Protein AF-A0A1J4KN81-F1 (afdb_monomer_lite)

Sequence (706 aa):
MKPSFSPNSGPSDSSINDSLKEQLAITKEISSQGLGNSSMLNCLQAKVKELLQYKEENISLTSQLKIAKETLQLQEAEFAFQRSEYEAEINSLKQNEQNLQKAFSNKQKEAKMQYDVNVKLDASQNSTMMMKYQKWKQKYKTLFLEHQELGQQLNEKNQNLNISHYSSSSEQDEIIKKLKSELKANRKQQKQEVETFINDINKLKSEKEELKAKLRQMKIENQNKELEIKSIIEEQEGNNNSTLNIENQISSAEEECQKLRIKIKSLTKKNHNYEKIIENIPRQQNLLQHVEIEYSNLCDIVGIEPGDIGKQWTSLIQECEKFVNSNDTINELKNQNSTLQKRITTILSEKRQNRLNNENGNNNNQGSEDYLEGMFCEVNCLRKIKEQLESRIDKYQYERRFSTHILNIYSLLVKQIDYLHESLFGDTTTKMRPLILTFIFARRFFQFKKVQADNDESALKIFRGRIKYAADAKLAEIKEKISTLSEDLFDTKQQMAQYSIQSQQFENNHDHKQFELQSTNDKLTLATGKLQYLKNRMSEMQEELATLIPPDVHNKTCEELEQYKKKNAHLNKKVLHLQQKLSKYGEIEKVFNKEIKNFEWNTSQVCVDIKEMKSQLQQQKNENDTLKTMLNEKVKEILALERLIIRLKGNNVTNNIAEMAKSSGNNGYMQNITQDTQLKVEKKIIATLDNTPTPLASLINPTFLK

pLDDT: mean 75.13, std 17.6, range [28.27, 96.0]

Structure (mmCIF, N/CA/C/O backbone):
data_AF-A0A1J4KN81-F1
#
_entry.id   AF-A0A1J4KN81-F1
#
loop_
_atom_site.group_PDB
_atom_site.id
_atom_site.type_symbol
_atom_site.label_atom_id
_atom_site.label_alt_id
_atom_site.label_comp_id
_atom_site.label_asym_id
_atom_site.label_entity_id
_atom_site.label_seq_id
_atom_site.pdbx_PDB_ins_code
_atom_site.Cartn_x
_atom_site.Cartn_y
_atom_site.Cartn_z
_atom_site.occupancy
_atom_site.B_iso_or_equiv
_atom_site.auth_seq_id
_atom_site.auth_comp_id
_atom_site.auth_asym_id
_atom_site.auth_atom_id
_atom_site.pdbx_PDB_model_num
ATOM 1 N N . MET A 1 1 ? -36.491 -20.068 -82.889 1.00 39.44 1 MET A N 1
ATOM 2 C CA . MET A 1 1 ? -35.972 -20.613 -84.161 1.00 39.44 1 MET A CA 1
ATOM 3 C C . MET A 1 1 ? -35.254 -21.923 -83.864 1.00 39.44 1 MET A C 1
ATOM 5 O O . MET A 1 1 ? -34.225 -21.889 -83.208 1.00 39.44 1 MET A O 1
ATOM 9 N N . LYS A 1 2 ? -35.832 -23.068 -84.260 1.00 44.94 2 LYS A N 1
ATOM 10 C CA . LYS A 1 2 ? -35.076 -24.325 -84.438 1.00 44.94 2 LYS A CA 1
ATOM 11 C C . LYS A 1 2 ? -34.307 -24.213 -85.756 1.00 44.94 2 LYS A C 1
ATOM 13 O O . LYS A 1 2 ? -34.847 -23.617 -86.690 1.00 44.94 2 LYS A O 1
ATOM 18 N N . PRO A 1 3 ? -33.080 -24.733 -85.827 1.00 45.50 3 PRO A N 1
ATOM 19 C CA . PRO A 1 3 ? -32.859 -25.991 -86.563 1.00 45.50 3 PRO A CA 1
ATOM 20 C C . PRO A 1 3 ? -31.692 -26.791 -85.929 1.00 45.50 3 PRO A C 1
ATOM 22 O O . PRO A 1 3 ? -31.040 -26.297 -85.022 1.00 45.50 3 PRO A O 1
ATOM 25 N N . SER A 1 4 ? -31.274 -27.993 -86.311 1.00 33.28 4 SER A N 1
ATOM 26 C CA . SER A 1 4 ? -31.785 -29.165 -87.030 1.00 33.28 4 SER A CA 1
ATOM 27 C C . SER A 1 4 ? -30.654 -30.197 -86.884 1.00 33.28 4 SER A C 1
ATOM 29 O O . SER A 1 4 ? -29.490 -29.837 -87.041 1.00 33.28 4 SER A O 1
ATOM 31 N N . PHE A 1 5 ? -30.976 -31.454 -86.590 1.00 41.16 5 PHE A N 1
ATOM 32 C CA . PHE A 1 5 ? -30.017 -32.564 -86.621 1.00 41.16 5 PHE A CA 1
ATOM 33 C C . PHE A 1 5 ? -29.605 -32.901 -88.060 1.00 41.16 5 PHE A C 1
ATOM 35 O O . PHE A 1 5 ? -30.454 -32.890 -88.953 1.00 41.16 5 PHE A O 1
ATOM 42 N N . SER A 1 6 ? -28.355 -33.333 -88.253 1.00 35.81 6 SER A N 1
ATOM 43 C CA . SER A 1 6 ? -28.039 -34.482 -89.115 1.00 35.81 6 SER A CA 1
ATOM 44 C C . SER A 1 6 ? -26.697 -35.141 -88.744 1.00 35.81 6 SER A C 1
ATOM 46 O O . SER A 1 6 ? -25.822 -34.455 -88.217 1.00 35.81 6 SER A O 1
ATOM 48 N N . PRO A 1 7 ? -26.552 -36.463 -88.972 1.00 56.50 7 PRO A N 1
ATOM 49 C CA . PRO A 1 7 ? -25.546 -37.332 -88.352 1.00 56.50 7 PRO A CA 1
ATOM 50 C C . PRO A 1 7 ? -24.449 -37.775 -89.339 1.00 56.50 7 PRO A C 1
ATOM 52 O O . PRO A 1 7 ? -24.725 -37.843 -90.534 1.00 56.50 7 PRO A O 1
ATOM 55 N N . ASN A 1 8 ? -23.260 -38.187 -88.866 1.00 34.53 8 ASN A N 1
ATOM 56 C CA . ASN A 1 8 ? -22.595 -39.372 -89.434 1.00 34.53 8 ASN A CA 1
ATOM 57 C C . ASN A 1 8 ? -21.341 -39.871 -88.696 1.00 34.53 8 ASN A C 1
ATOM 59 O O . ASN A 1 8 ? -20.585 -39.099 -88.116 1.00 34.53 8 ASN A O 1
ATOM 63 N N . SER A 1 9 ? -21.135 -41.181 -88.881 1.00 38.81 9 SER A N 1
ATOM 64 C CA . SER A 1 9 ? -19.901 -41.980 -88.801 1.00 38.81 9 SER A CA 1
ATOM 65 C C . SER A 1 9 ? -19.184 -42.106 -87.455 1.00 38.81 9 SER A C 1
ATOM 67 O O . SER A 1 9 ? -18.379 -41.263 -87.073 1.00 38.81 9 SER A O 1
ATOM 69 N N . GLY A 1 10 ? -19.383 -43.259 -86.808 1.00 47.22 10 GLY A N 1
ATOM 70 C CA . GLY A 1 10 ? -18.368 -43.834 -85.926 1.00 47.22 10 GLY A CA 1
ATOM 71 C C . GLY A 1 10 ? -17.142 -44.304 -86.718 1.00 47.22 10 GLY A C 1
ATOM 72 O O . GLY A 1 10 ? -17.240 -44.580 -87.918 1.00 47.22 10 GLY A O 1
ATOM 73 N N . PRO A 1 11 ? -15.989 -44.409 -86.042 1.00 43.50 11 PRO A N 1
ATOM 74 C CA . PRO A 1 11 ? -15.252 -45.662 -86.154 1.00 43.50 11 PRO A CA 1
ATOM 75 C C . PRO A 1 11 ? -14.573 -46.124 -84.851 1.00 43.50 11 PRO A C 1
ATOM 77 O O . PRO A 1 11 ? -14.179 -45.342 -83.991 1.00 43.50 11 PRO A O 1
ATOM 80 N N . SER A 1 12 ? -14.317 -47.432 -84.835 1.00 41.38 12 SER A N 1
ATOM 81 C CA . SER A 1 12 ? -13.239 -48.154 -84.142 1.00 41.38 12 SER A CA 1
ATOM 82 C C . SER A 1 12 ? -13.370 -48.450 -82.637 1.00 41.38 12 SER A C 1
ATOM 84 O O . SER A 1 12 ? -12.972 -47.677 -81.767 1.00 41.38 12 SER A O 1
ATOM 86 N N . ASP A 1 13 ? -13.781 -49.693 -82.361 1.00 49.91 13 ASP A N 1
ATOM 87 C CA . ASP A 1 13 ? -13.796 -50.387 -81.061 1.00 49.91 13 ASP A CA 1
ATOM 88 C C . ASP A 1 13 ? -12.413 -50.543 -80.379 1.00 49.91 13 ASP A C 1
ATOM 90 O O . ASP A 1 13 ? -12.314 -51.124 -79.300 1.00 49.91 13 ASP A O 1
ATOM 94 N N . SER A 1 14 ? -11.327 -50.006 -80.946 1.00 51.88 14 SER A N 1
ATOM 95 C CA . SER A 1 14 ? -10.017 -49.949 -80.280 1.00 51.88 14 SER A CA 1
ATOM 96 C C . SER A 1 14 ? -9.840 -48.714 -79.390 1.00 51.88 14 SER A C 1
ATOM 98 O O . SER A 1 14 ? -9.066 -48.772 -78.441 1.00 51.88 14 SER A O 1
ATOM 100 N N . SER A 1 15 ? -10.576 -47.619 -79.627 1.00 50.22 15 SER A N 1
ATOM 101 C CA . SER A 1 15 ? -10.455 -46.380 -78.831 1.00 50.22 15 SER A CA 1
ATOM 102 C C . SER A 1 15 ? -11.173 -46.455 -77.477 1.00 50.22 15 SER A C 1
ATOM 104 O O . SER A 1 15 ? -10.838 -45.718 -76.549 1.00 50.22 15 SER A O 1
ATOM 106 N N . ILE A 1 16 ? -12.169 -47.335 -77.354 1.00 55.41 16 ILE A N 1
ATOM 107 C CA . ILE A 1 16 ? -13.006 -47.451 -76.151 1.00 55.41 16 ILE A CA 1
ATOM 108 C C . ILE A 1 16 ? -12.239 -48.156 -75.024 1.00 55.41 16 ILE A C 1
ATOM 110 O O . ILE A 1 16 ? -12.384 -47.796 -73.858 1.00 55.41 16 ILE A O 1
ATOM 114 N N . ASN A 1 17 ? -11.371 -49.116 -75.360 1.00 59.97 17 ASN A N 1
ATOM 115 C CA . ASN A 1 17 ? -10.599 -49.867 -74.368 1.00 59.97 17 ASN A CA 1
ATOM 116 C C . ASN A 1 17 ? -9.480 -49.042 -73.719 1.00 59.97 17 ASN A C 1
ATOM 118 O O . ASN A 1 17 ? -9.217 -49.212 -72.528 1.00 59.97 17 ASN A O 1
ATOM 122 N N . ASP A 1 18 ? -8.854 -48.133 -74.466 1.00 61.47 18 ASP A N 1
ATOM 123 C CA . ASP A 1 18 ? -7.836 -47.239 -73.910 1.00 61.47 18 ASP A CA 1
ATOM 124 C C . ASP A 1 18 ? -8.477 -46.131 -73.065 1.00 61.47 18 ASP A C 1
ATOM 126 O O . ASP A 1 18 ? -8.017 -45.870 -71.953 1.00 61.47 18 ASP A O 1
ATOM 130 N N . SER A 1 19 ? -9.627 -45.597 -73.496 1.00 64.19 19 SER A N 1
ATOM 131 C CA . SER A 1 19 ? -10.408 -44.645 -72.695 1.00 64.19 19 SER A CA 1
ATOM 132 C C . SER A 1 19 ? -10.940 -45.268 -71.396 1.00 64.19 19 SER A C 1
ATOM 134 O O . SER A 1 19 ? -10.874 -44.643 -70.338 1.00 64.19 19 SER A O 1
ATOM 136 N N . LEU A 1 20 ? -11.394 -46.527 -71.426 1.00 65.44 20 LEU A N 1
ATOM 137 C CA . LEU A 1 20 ? -11.822 -47.243 -70.219 1.00 65.44 20 LEU A CA 1
ATOM 138 C C . LEU A 1 20 ? -10.659 -47.525 -69.266 1.00 65.44 20 LEU A C 1
ATOM 140 O O . LEU A 1 20 ? -10.832 -47.403 -68.056 1.00 65.44 20 LEU A O 1
ATOM 144 N N . LYS A 1 21 ? -9.472 -47.878 -69.772 1.00 72.62 21 LYS A N 1
ATOM 145 C CA . LYS A 1 21 ? -8.286 -48.073 -68.921 1.00 72.62 21 LYS A CA 1
ATOM 146 C C . LYS A 1 21 ? -7.830 -46.773 -68.270 1.00 72.62 21 LYS A C 1
ATOM 148 O O . LYS A 1 21 ? -7.491 -46.791 -67.088 1.00 72.62 21 LYS A O 1
ATOM 153 N N . GLU A 1 22 ? -7.863 -45.668 -69.004 1.00 72.94 22 GLU A N 1
ATOM 154 C CA . GLU A 1 22 ? -7.528 -44.343 -68.485 1.00 72.94 22 GLU A CA 1
ATOM 155 C C . GLU A 1 22 ? -8.550 -43.884 -67.434 1.00 72.94 22 GLU A C 1
ATOM 157 O O . GLU A 1 22 ? -8.173 -43.495 -66.330 1.00 72.94 22 GLU A O 1
ATOM 162 N N . GLN A 1 23 ? -9.850 -44.065 -67.691 1.00 69.75 23 GLN A N 1
ATOM 163 C CA . GLN A 1 23 ? -10.892 -43.774 -66.701 1.00 69.75 23 GLN A CA 1
ATOM 164 C C . GLN A 1 23 ? -10.798 -44.668 -65.459 1.00 69.75 23 GLN A C 1
ATOM 166 O O . GLN A 1 23 ? -11.044 -44.204 -64.344 1.00 69.75 23 GLN A O 1
ATOM 171 N N . LEU A 1 24 ? -10.403 -45.933 -65.604 1.00 75.19 24 LEU A N 1
ATOM 172 C CA . LEU A 1 24 ? -10.247 -46.858 -64.479 1.00 75.19 24 LEU A CA 1
ATOM 173 C C . LEU A 1 24 ? -8.973 -46.569 -63.668 1.00 75.19 24 LEU A C 1
ATOM 175 O O . LEU A 1 24 ? -8.977 -46.748 -62.448 1.00 75.19 24 LEU A O 1
ATOM 179 N N . ALA A 1 25 ? -7.917 -46.062 -64.311 1.00 73.88 25 ALA A N 1
ATOM 180 C CA . ALA A 1 25 ? -6.730 -45.534 -63.639 1.00 73.88 25 ALA A CA 1
ATOM 181 C C . ALA A 1 25 ? -7.062 -44.265 -62.839 1.00 73.88 25 ALA A C 1
ATOM 183 O O . ALA A 1 25 ? -6.774 -44.222 -61.644 1.00 73.88 25 ALA A O 1
ATOM 184 N N . ILE A 1 26 ? -7.782 -43.312 -63.441 1.00 74.25 26 ILE A N 1
ATOM 185 C CA . ILE A 1 26 ? -8.255 -42.090 -62.768 1.00 74.25 26 ILE A CA 1
ATOM 186 C C . ILE A 1 26 ? -9.181 -42.440 -61.594 1.00 74.25 26 ILE A C 1
ATOM 188 O O . ILE A 1 26 ? -9.047 -41.895 -60.502 1.00 74.25 26 ILE A O 1
ATOM 192 N N . THR A 1 27 ? -10.086 -43.407 -61.764 1.00 69.12 27 THR A N 1
ATOM 193 C CA . THR A 1 27 ? -11.004 -43.826 -60.689 1.00 69.12 27 THR A CA 1
ATOM 194 C C . THR A 1 27 ? -10.258 -44.498 -59.531 1.00 69.12 27 THR A C 1
ATOM 196 O O . THR A 1 27 ? -10.586 -44.268 -58.365 1.00 69.12 27 THR A O 1
ATOM 199 N N . LYS A 1 28 ? -9.219 -45.296 -59.818 1.00 68.38 28 LYS A N 1
ATOM 200 C CA . LYS A 1 28 ? -8.345 -45.868 -58.780 1.00 68.38 28 LYS A CA 1
ATOM 201 C C . LYS A 1 28 ? -7.508 -44.801 -58.079 1.00 68.38 28 LYS A C 1
ATOM 203 O O . LYS A 1 28 ? -7.346 -44.879 -56.864 1.00 68.38 28 LYS A O 1
ATOM 208 N N . GLU A 1 29 ? -7.029 -43.801 -58.808 1.00 68.38 29 GLU A N 1
ATOM 209 C CA . GLU A 1 29 ? -6.283 -42.677 -58.245 1.00 68.38 29 GLU A CA 1
ATOM 210 C C . GLU A 1 29 ? -7.169 -41.839 -57.308 1.00 68.38 29 GLU A C 1
ATOM 212 O O . GLU A 1 29 ? -6.804 -41.629 -56.150 1.00 68.38 29 GLU A O 1
ATOM 217 N N . ILE A 1 30 ? -8.396 -41.512 -57.726 1.00 61.56 30 ILE A N 1
ATOM 218 C CA . ILE A 1 30 ? -9.402 -40.828 -56.895 1.00 61.56 30 ILE A CA 1
ATOM 219 C C . ILE A 1 30 ? -9.769 -41.669 -55.661 1.00 61.56 30 ILE A C 1
ATOM 221 O O . ILE A 1 30 ? -9.840 -41.143 -54.548 1.00 61.56 30 ILE A O 1
ATOM 225 N N . SER A 1 31 ? -9.952 -42.985 -55.816 1.00 62.06 31 SER A N 1
ATOM 226 C CA . SER A 1 31 ? -10.231 -43.886 -54.689 1.00 62.06 31 SER A CA 1
ATOM 227 C C . SER A 1 31 ? -9.061 -43.968 -53.703 1.00 62.06 31 SER A C 1
ATOM 229 O O . SER A 1 31 ? -9.290 -44.085 -52.498 1.00 62.06 31 SER A O 1
ATOM 231 N N . SER A 1 32 ? -7.818 -43.907 -54.188 1.00 59.12 32 SER A N 1
ATOM 232 C CA . SER A 1 32 ? -6.620 -43.920 -53.341 1.00 59.12 32 SER A CA 1
ATOM 233 C C . SER A 1 32 ? -6.406 -42.587 -52.609 1.00 59.12 32 SER A C 1
ATOM 235 O O . SER A 1 32 ? -6.040 -42.589 -51.434 1.00 59.12 32 SER A O 1
ATOM 237 N N . GLN A 1 33 ? -6.746 -41.457 -53.240 1.00 57.44 33 GLN A N 1
ATOM 238 C CA . GLN A 1 33 ? -6.745 -40.134 -52.607 1.00 57.44 33 GLN A CA 1
ATOM 239 C C . GLN A 1 33 ? -7.882 -39.981 -51.578 1.00 57.44 33 GLN A C 1
ATOM 241 O O . GLN A 1 33 ? -7.688 -39.369 -50.529 1.00 57.44 33 GLN A O 1
ATOM 246 N N . GLY A 1 34 ? -9.043 -40.606 -51.808 1.00 56.69 34 GLY A N 1
ATOM 247 C CA . GLY A 1 34 ? -10.169 -40.611 -50.865 1.00 56.69 34 GLY A CA 1
ATOM 248 C C . GLY A 1 34 ? -9.872 -41.306 -49.527 1.00 56.69 34 GLY A C 1
ATOM 249 O O . GLY A 1 34 ? -10.363 -40.867 -48.488 1.00 56.69 34 GLY A O 1
ATOM 250 N N . LEU A 1 35 ? -9.016 -42.334 -49.518 1.00 55.12 35 LEU A N 1
ATOM 251 C CA . LEU A 1 35 ? -8.557 -43.007 -48.292 1.00 55.12 35 LEU A CA 1
ATOM 252 C C . LEU A 1 35 ? -7.611 -42.127 -47.450 1.00 55.12 35 LEU A C 1
ATOM 254 O O . LEU A 1 35 ? -7.636 -42.208 -46.221 1.00 55.12 35 LEU A O 1
ATOM 258 N N . GLY A 1 36 ? -6.856 -41.219 -48.081 1.00 55.09 36 GLY A N 1
ATOM 259 C CA . GLY A 1 36 ? -6.054 -40.198 -47.390 1.00 55.09 36 GLY A CA 1
ATOM 260 C C . GLY A 1 36 ? -6.895 -39.141 -46.659 1.00 55.09 36 GLY A C 1
ATOM 261 O O . GLY A 1 36 ? -6.468 -38.599 -45.637 1.00 55.09 36 GLY A O 1
ATOM 262 N N . ASN A 1 37 ? -8.137 -38.910 -47.098 1.00 54.06 37 ASN A N 1
ATOM 263 C CA . ASN A 1 37 ? -9.039 -37.927 -46.486 1.00 54.06 37 ASN A CA 1
ATOM 264 C C . ASN A 1 37 ? -9.610 -38.379 -45.129 1.00 54.06 37 ASN A C 1
ATOM 266 O O . ASN A 1 37 ? -10.046 -37.538 -44.342 1.00 54.06 37 ASN A O 1
ATOM 270 N N . SER A 1 38 ? -9.561 -39.676 -44.794 1.00 58.62 38 SER A N 1
ATOM 271 C CA . SER A 1 38 ? -9.982 -40.169 -43.472 1.00 58.62 38 SER A CA 1
ATOM 272 C C . SER A 1 38 ? -9.047 -39.703 -42.349 1.00 58.62 38 SER A C 1
ATOM 274 O O . SER A 1 38 ? -9.512 -39.434 -41.241 1.00 58.62 38 SER A O 1
ATOM 276 N N . SER A 1 39 ? -7.746 -39.561 -42.621 1.00 67.75 39 SER A N 1
ATOM 277 C CA . SER A 1 39 ? -6.780 -39.033 -41.647 1.00 67.75 39 SER A CA 1
ATOM 278 C C . SER A 1 39 ? -6.979 -37.530 -41.431 1.00 67.75 39 SER A C 1
ATOM 280 O O . SER A 1 39 ? -6.913 -37.059 -40.294 1.00 67.75 39 SER A O 1
ATOM 282 N N . MET A 1 40 ? -7.295 -36.789 -42.498 1.00 69.88 40 MET A N 1
ATOM 283 C CA . MET A 1 40 ? -7.603 -35.361 -42.418 1.00 69.88 40 MET A CA 1
ATOM 284 C C . MET A 1 40 ? -8.897 -35.111 -41.635 1.00 69.88 40 MET A C 1
ATOM 286 O O . MET A 1 40 ? -8.933 -34.226 -40.783 1.00 69.88 40 MET A O 1
ATOM 290 N N . LEU A 1 41 ? -9.932 -35.927 -41.855 1.00 75.00 41 LEU A N 1
ATOM 291 C CA . LEU A 1 41 ? -11.202 -35.820 -41.135 1.00 75.00 41 LEU A CA 1
ATOM 292 C C . LEU A 1 41 ? -11.042 -36.136 -39.639 1.00 75.00 41 LEU A C 1
ATOM 294 O O . LEU A 1 41 ? -11.566 -35.407 -38.800 1.00 75.00 41 LEU A O 1
ATOM 298 N N . ASN A 1 42 ? -10.245 -37.154 -39.296 1.00 77.06 42 ASN A N 1
ATOM 299 C CA . ASN A 1 42 ? -9.910 -37.468 -37.904 1.00 77.06 42 ASN A CA 1
ATOM 300 C C . ASN A 1 42 ? -9.082 -36.350 -37.246 1.00 77.06 42 ASN A C 1
ATOM 302 O O . ASN A 1 42 ? -9.333 -35.996 -36.094 1.00 77.06 42 ASN A O 1
ATOM 306 N N . CYS A 1 43 ? -8.136 -35.747 -37.977 1.00 76.25 43 CYS A N 1
ATOM 307 C CA . CYS A 1 43 ? -7.370 -34.593 -37.501 1.00 76.25 43 CYS A CA 1
ATOM 308 C C . CYS A 1 43 ? -8.275 -33.375 -37.261 1.00 76.25 43 CYS A C 1
ATOM 310 O O . CYS A 1 43 ? -8.140 -32.688 -36.248 1.00 76.25 43 CYS A O 1
ATOM 312 N N . LEU A 1 44 ? -9.228 -33.126 -38.162 1.00 76.62 44 LEU A N 1
ATOM 313 C CA . LEU A 1 44 ? -10.191 -32.037 -38.031 1.00 76.62 44 LEU A CA 1
ATOM 314 C C . LEU A 1 44 ? -11.136 -32.275 -36.847 1.00 76.62 44 LEU A C 1
ATOM 316 O O . LEU A 1 44 ? -11.363 -31.364 -36.056 1.00 76.62 44 LEU A O 1
ATOM 320 N N . GLN A 1 45 ? -11.611 -33.506 -36.648 1.00 86.44 45 GLN A N 1
ATOM 321 C CA . GLN A 1 45 ? -12.433 -33.865 -35.492 1.00 86.44 45 GLN A CA 1
ATOM 322 C C . GLN A 1 45 ? -11.672 -33.706 -34.165 1.00 86.44 45 GLN A C 1
ATOM 324 O O . GLN A 1 45 ? -12.240 -33.201 -33.195 1.00 86.44 45 GLN A O 1
ATOM 329 N N . ALA A 1 46 ? -10.394 -34.098 -34.113 1.00 86.88 46 ALA A N 1
ATOM 330 C CA . ALA A 1 46 ? -9.545 -33.893 -32.940 1.00 86.88 46 ALA A CA 1
ATOM 331 C C . ALA A 1 46 ? -9.353 -32.397 -32.642 1.00 86.88 46 ALA A C 1
ATOM 333 O O . ALA A 1 46 ? -9.546 -31.974 -31.503 1.00 86.88 46 ALA A O 1
ATOM 334 N N . LYS A 1 47 ? -9.083 -31.583 -33.671 1.00 89.31 47 LYS A N 1
ATOM 335 C CA . LYS A 1 47 ? -8.940 -30.127 -33.526 1.00 89.31 47 LYS A CA 1
ATOM 336 C C . LYS A 1 47 ? -10.236 -29.436 -33.110 1.00 89.31 47 LYS A C 1
ATOM 338 O O . LYS A 1 47 ? -10.194 -28.515 -32.303 1.00 89.31 47 LYS A O 1
ATOM 343 N N . VAL A 1 48 ? -11.390 -29.894 -33.593 1.00 90.38 48 VAL A N 1
ATOM 344 C CA . VAL A 1 48 ? -12.698 -29.384 -33.149 1.00 90.38 48 VAL A CA 1
ATOM 345 C C . VAL A 1 48 ? -12.948 -29.714 -31.676 1.00 90.38 48 VAL A C 1
ATOM 347 O O . VAL A 1 48 ? -13.414 -28.847 -30.942 1.00 90.38 48 VAL A O 1
ATOM 350 N N . LYS A 1 49 ? -12.612 -30.927 -31.215 1.00 91.44 49 LYS A N 1
ATOM 351 C CA . LYS A 1 49 ? -12.721 -31.285 -29.788 1.00 91.44 49 LYS A CA 1
ATOM 352 C C . LYS A 1 49 ? -11.799 -30.438 -28.911 1.00 91.44 49 LYS A C 1
ATOM 354 O O . LYS A 1 49 ? -12.244 -29.940 -27.886 1.00 91.44 49 LYS A O 1
ATOM 359 N N . GLU A 1 50 ? -10.557 -30.240 -29.339 1.00 91.94 50 GLU A N 1
ATOM 360 C CA . GLU A 1 50 ? -9.580 -29.387 -28.652 1.00 91.94 50 GLU A CA 1
ATOM 361 C C . GLU A 1 50 ? -10.075 -27.930 -28.567 1.00 91.94 50 GLU A C 1
ATOM 363 O O . GLU A 1 50 ? -10.053 -27.324 -27.500 1.00 91.94 50 GLU A O 1
ATOM 368 N N . LEU A 1 51 ? -10.632 -27.388 -29.658 1.00 90.88 51 LEU A N 1
ATOM 369 C CA . LEU A 1 51 ? -11.243 -26.053 -29.667 1.00 90.88 51 LEU A CA 1
ATOM 370 C C . LEU A 1 51 ? -12.466 -25.944 -28.748 1.00 90.88 51 LEU A C 1
ATOM 372 O O . LEU A 1 51 ? -12.648 -24.911 -28.103 1.00 90.88 51 LEU A O 1
ATOM 376 N N . LEU A 1 52 ? -13.309 -26.978 -28.682 1.00 90.69 52 LEU A N 1
ATOM 377 C CA . LEU A 1 52 ? -14.444 -27.009 -27.756 1.00 90.69 52 LEU A CA 1
ATOM 378 C C . LEU A 1 52 ? -13.970 -27.035 -26.301 1.00 90.69 52 LEU A C 1
ATOM 380 O O . LEU A 1 52 ? -14.481 -26.258 -25.499 1.00 90.69 52 LEU A O 1
ATOM 384 N N . GLN A 1 53 ? -12.949 -27.835 -25.989 1.00 92.56 53 GLN A N 1
ATOM 385 C CA . GLN A 1 53 ? -12.351 -27.873 -24.657 1.00 92.56 53 GLN A CA 1
ATOM 386 C C . GLN A 1 53 ? -11.762 -26.512 -24.266 1.00 92.56 53 GLN A C 1
ATOM 388 O O . GLN A 1 53 ? -12.071 -25.996 -23.194 1.00 92.56 53 GLN A O 1
ATOM 393 N N . TYR A 1 54 ? -10.998 -25.868 -25.155 1.00 94.31 54 TYR A N 1
ATOM 394 C CA . TYR A 1 54 ? -10.480 -24.523 -24.889 1.00 94.31 54 TYR A CA 1
ATOM 395 C C . TYR A 1 54 ? -11.591 -23.487 -24.714 1.00 94.31 54 TYR A C 1
ATOM 397 O O . TYR A 1 54 ? -11.450 -22.556 -23.923 1.00 94.31 54 TYR A O 1
ATOM 405 N N . LYS A 1 55 ? -12.717 -23.637 -25.417 1.00 92.44 55 LYS A N 1
ATOM 406 C CA . LYS A 1 55 ? -13.875 -22.755 -25.244 1.00 92.44 55 LYS A CA 1
ATOM 407 C C . LYS A 1 55 ? -14.536 -22.951 -23.877 1.00 92.44 55 LYS A C 1
ATOM 409 O O . LYS A 1 55 ? -14.895 -21.959 -23.248 1.00 92.44 55 LYS A O 1
ATOM 414 N N . GLU A 1 56 ? -14.673 -24.189 -23.408 1.00 91.44 56 GLU A N 1
ATOM 415 C CA . GLU A 1 56 ? -15.192 -24.497 -22.069 1.00 91.44 56 GLU A CA 1
ATOM 416 C C . GLU A 1 56 ? -14.260 -23.989 -20.961 1.00 91.44 56 GLU A C 1
ATOM 418 O O . GLU A 1 56 ? -14.723 -23.332 -20.025 1.00 91.44 56 GLU A O 1
ATOM 423 N N . GLU A 1 57 ? -12.948 -24.199 -21.095 1.00 96.00 57 GLU A N 1
ATOM 424 C CA . GLU A 1 57 ? -11.946 -23.663 -20.165 1.00 96.00 57 GLU A CA 1
ATOM 425 C C . GLU A 1 57 ? -11.979 -22.130 -20.127 1.00 96.00 57 GLU A C 1
ATOM 427 O O . GLU A 1 57 ? -11.958 -21.535 -19.049 1.00 96.00 57 GLU A O 1
ATOM 432 N N . ASN A 1 58 ? -12.121 -21.476 -21.283 1.00 90.44 58 ASN A N 1
ATOM 433 C CA . ASN A 1 58 ? -12.226 -20.021 -21.361 1.00 90.44 58 ASN A CA 1
ATOM 434 C C . ASN A 1 58 ? -13.515 -19.497 -20.698 1.00 90.44 58 ASN A C 1
ATOM 436 O O . ASN A 1 58 ? -13.475 -18.507 -19.966 1.00 90.44 58 ASN A O 1
ATOM 440 N N . ILE A 1 59 ? -14.652 -20.184 -20.870 1.00 91.12 59 ILE A N 1
ATOM 441 C CA . ILE A 1 59 ? -15.905 -19.850 -20.166 1.00 91.12 59 ILE A CA 1
ATOM 442 C C . ILE A 1 59 ? -15.728 -20.001 -18.648 1.00 91.12 59 ILE A C 1
ATOM 444 O O . ILE A 1 59 ? -16.121 -19.108 -17.893 1.00 91.12 59 ILE A O 1
ATOM 448 N N . SER A 1 60 ? -15.100 -21.090 -18.197 1.00 92.75 60 SER A N 1
ATOM 449 C CA . SER A 1 60 ? -14.829 -21.342 -16.777 1.00 92.75 60 SER A CA 1
ATOM 450 C C . SER A 1 60 ? -13.934 -20.258 -16.169 1.00 92.75 60 SER A C 1
ATOM 452 O O . SER A 1 60 ? -14.293 -19.652 -15.156 1.00 92.75 60 SER A O 1
ATOM 454 N N . LEU A 1 61 ? -12.819 -19.930 -16.830 1.00 94.44 61 LEU A N 1
ATOM 455 C CA . LEU A 1 61 ? -11.905 -18.871 -16.395 1.00 94.44 61 LEU A CA 1
ATOM 456 C C . LEU A 1 61 ? -12.585 -17.499 -16.390 1.00 94.44 61 LEU A C 1
ATOM 458 O O . LEU A 1 61 ? -12.413 -16.736 -15.441 1.00 94.44 61 LEU A O 1
ATOM 462 N N . THR A 1 62 ? -13.412 -17.199 -17.393 1.00 90.50 62 THR A N 1
ATOM 463 C CA . THR A 1 62 ? -14.179 -15.945 -17.449 1.00 90.50 62 THR A CA 1
ATOM 464 C C . THR A 1 62 ? -15.162 -15.842 -16.280 1.00 90.50 62 THR A C 1
ATOM 466 O O . THR A 1 62 ? -15.258 -14.788 -15.648 1.00 90.50 62 THR A O 1
ATOM 469 N N . SER A 1 63 ? -15.839 -16.941 -15.930 1.00 88.81 63 SER A N 1
ATOM 470 C CA . SER A 1 63 ? -16.727 -16.999 -14.763 1.00 88.81 63 SER A CA 1
ATOM 471 C C . SER A 1 63 ? -15.963 -16.809 -13.450 1.00 88.81 63 SER A C 1
ATOM 473 O O . SER A 1 63 ? -16.404 -16.040 -12.597 1.00 88.81 63 SER A O 1
ATOM 475 N N . GLN A 1 64 ? -14.807 -17.458 -13.283 1.00 91.94 64 GLN A N 1
ATOM 476 C CA . GLN A 1 64 ? -13.966 -17.292 -12.089 1.00 91.94 64 GLN A CA 1
ATOM 477 C C . GLN A 1 64 ? -13.461 -15.851 -11.951 1.00 91.94 64 GLN A C 1
ATOM 479 O O . GLN A 1 64 ? -13.502 -15.277 -10.863 1.00 91.94 64 GLN A O 1
ATOM 484 N N . LEU A 1 65 ? -13.048 -15.233 -13.059 1.00 90.31 65 LEU A N 1
ATOM 485 C CA . LEU A 1 65 ? -12.582 -13.848 -13.091 1.00 90.31 65 LEU A CA 1
ATOM 486 C C . LEU A 1 65 ? -13.724 -12.872 -12.753 1.00 90.31 65 LEU A C 1
ATOM 488 O O . LEU A 1 65 ? -13.505 -11.879 -12.057 1.00 90.31 65 LEU A O 1
ATOM 492 N N . LYS A 1 66 ? -14.953 -13.159 -13.200 1.00 94.25 66 LYS A N 1
ATOM 493 C CA . LYS A 1 66 ? -16.142 -12.376 -12.839 1.00 94.25 66 LYS A CA 1
ATOM 494 C C . LYS A 1 66 ? -16.450 -12.462 -11.344 1.00 94.25 66 LYS A C 1
ATOM 496 O O . LYS A 1 66 ? -16.569 -11.418 -10.710 1.00 94.25 66 LYS A O 1
ATOM 501 N N . ILE A 1 67 ? -16.472 -13.671 -10.780 1.00 90.31 67 ILE A N 1
ATOM 502 C CA . ILE A 1 67 ? -16.678 -13.885 -9.340 1.00 90.31 67 ILE A CA 1
ATOM 503 C C . ILE A 1 67 ? -15.601 -13.149 -8.534 1.00 90.31 67 ILE A C 1
ATOM 505 O O . ILE A 1 67 ? -15.927 -12.404 -7.619 1.00 90.31 67 ILE A O 1
ATOM 509 N N . ALA A 1 68 ? -14.323 -13.273 -8.906 1.00 91.06 68 ALA A N 1
ATOM 510 C CA . ALA A 1 68 ? -13.234 -12.589 -8.208 1.00 91.06 68 ALA A CA 1
ATOM 511 C C . ALA A 1 68 ? -13.366 -11.054 -8.247 1.00 91.06 68 ALA A C 1
ATOM 513 O O . ALA A 1 68 ? -13.081 -10.388 -7.254 1.00 91.06 68 ALA A O 1
ATOM 514 N N . LYS A 1 69 ? -13.823 -10.489 -9.374 1.00 91.94 69 LYS A N 1
ATOM 515 C CA . LYS A 1 69 ? -14.085 -9.046 -9.508 1.00 91.94 69 LYS A CA 1
ATOM 516 C C . LYS A 1 69 ? -15.246 -8.582 -8.631 1.00 91.94 69 LYS A C 1
ATOM 518 O O . LYS A 1 69 ? -15.121 -7.541 -7.997 1.00 91.94 69 LYS A O 1
ATOM 523 N N . GLU A 1 70 ? -16.346 -9.330 -8.594 1.00 91.88 70 GLU A N 1
ATOM 524 C CA . GLU A 1 70 ? -17.499 -9.014 -7.740 1.00 91.88 70 GLU A CA 1
ATOM 525 C C . GLU A 1 70 ? -17.132 -9.129 -6.251 1.00 91.88 70 GLU A C 1
ATOM 527 O O . GLU A 1 70 ? -17.476 -8.246 -5.469 1.00 91.88 70 GLU A O 1
ATOM 532 N N . THR A 1 71 ? -16.342 -10.139 -5.869 1.00 92.12 71 THR A N 1
ATOM 533 C CA . THR A 1 71 ? -15.806 -10.274 -4.505 1.00 92.12 71 THR A CA 1
ATOM 534 C C . THR A 1 71 ? -14.912 -9.093 -4.121 1.00 92.12 71 THR A C 1
ATOM 536 O O . THR A 1 71 ? -15.068 -8.554 -3.030 1.00 92.12 71 THR A O 1
ATOM 539 N N . LEU A 1 72 ? -14.017 -8.644 -5.011 1.00 89.56 72 LEU A N 1
ATOM 540 C CA . LEU A 1 72 ? -13.175 -7.463 -4.773 1.00 89.56 72 LEU A CA 1
ATOM 541 C C . LEU A 1 72 ? -14.007 -6.186 -4.609 1.00 89.56 72 LEU A C 1
ATOM 543 O O . LEU A 1 72 ? -13.748 -5.404 -3.703 1.00 89.56 72 LEU A O 1
ATOM 547 N N . GLN A 1 73 ? -15.036 -5.991 -5.437 1.00 89.56 73 GLN A N 1
ATOM 548 C CA . GLN A 1 73 ? -15.932 -4.835 -5.319 1.00 89.56 73 GLN A CA 1
ATOM 549 C C . GLN A 1 73 ? -16.739 -4.852 -4.017 1.00 89.56 73 GLN A C 1
ATOM 551 O O . GLN A 1 73 ? -16.936 -3.802 -3.407 1.00 89.56 73 GLN A O 1
ATOM 556 N N . LEU A 1 74 ? -17.187 -6.030 -3.572 1.00 92.19 74 LEU A N 1
ATOM 557 C CA . LEU A 1 74 ? -17.845 -6.189 -2.274 1.00 92.19 74 LEU A CA 1
ATOM 558 C C . LEU A 1 74 ? -16.891 -5.864 -1.120 1.00 92.19 74 LEU A C 1
ATOM 560 O O . LEU A 1 74 ? -17.287 -5.142 -0.210 1.00 92.19 74 LEU A O 1
ATOM 564 N N . GLN A 1 75 ? -15.637 -6.319 -1.188 1.00 93.62 75 GLN A N 1
ATOM 565 C CA . GLN A 1 75 ? -14.609 -5.986 -0.196 1.00 93.62 75 GLN A CA 1
ATOM 566 C C . GLN A 1 75 ? -14.280 -4.487 -0.183 1.00 93.62 75 GLN A C 1
ATOM 568 O O . GLN A 1 75 ? -14.196 -3.885 0.882 1.00 93.62 75 GLN A O 1
ATOM 573 N N . GLU A 1 76 ? -14.142 -3.849 -1.348 1.00 88.00 76 GLU A N 1
ATOM 574 C CA . GLU A 1 76 ? -13.932 -2.398 -1.444 1.00 88.00 76 GLU A CA 1
ATOM 575 C C . GLU A 1 76 ? -15.106 -1.610 -0.843 1.00 88.00 76 GLU A C 1
ATOM 577 O O . GLU A 1 76 ? -14.891 -0.631 -0.123 1.00 88.00 76 GLU A O 1
ATOM 582 N N . ALA A 1 77 ? -16.345 -2.046 -1.095 1.00 88.44 77 ALA A N 1
ATOM 583 C CA . ALA A 1 77 ? -17.538 -1.443 -0.506 1.00 88.44 77 ALA A CA 1
ATOM 584 C C . ALA A 1 77 ? -17.600 -1.649 1.017 1.00 88.44 77 ALA A C 1
ATOM 586 O O . ALA A 1 77 ? -17.950 -0.717 1.744 1.00 88.44 77 ALA A O 1
ATOM 587 N N . GLU A 1 78 ? -17.219 -2.831 1.507 1.00 91.44 78 GLU A N 1
ATOM 588 C CA . GLU A 1 78 ? -17.126 -3.133 2.937 1.00 91.44 78 GLU A CA 1
ATOM 589 C C . GLU A 1 78 ? -16.077 -2.249 3.626 1.00 91.44 78 GLU A C 1
ATOM 591 O O . GLU A 1 78 ? -16.384 -1.604 4.629 1.00 91.44 78 GLU A O 1
ATOM 596 N N . PHE A 1 79 ? -14.878 -2.115 3.053 1.00 95.38 79 PHE A N 1
ATOM 597 C CA . PHE A 1 79 ? -13.843 -1.231 3.595 1.00 95.38 79 PHE A CA 1
ATOM 598 C C . PHE A 1 79 ? -14.255 0.244 3.569 1.00 95.38 79 PHE A C 1
ATOM 600 O O . PHE A 1 79 ? -13.964 0.984 4.512 1.00 95.38 79 PHE A O 1
ATOM 607 N N . ALA A 1 80 ? -14.952 0.691 2.521 1.00 89.62 80 ALA A N 1
ATOM 608 C CA . ALA A 1 80 ? -15.489 2.049 2.464 1.00 89.62 80 ALA A CA 1
ATOM 609 C C . ALA A 1 80 ? -16.542 2.293 3.558 1.00 89.62 80 ALA A C 1
ATOM 611 O O . ALA A 1 80 ? -16.546 3.358 4.182 1.00 89.62 80 ALA A O 1
ATOM 612 N N . PHE A 1 81 ? -17.398 1.302 3.825 1.00 93.44 81 PHE A N 1
ATOM 613 C CA . PHE A 1 81 ? -18.395 1.362 4.890 1.00 93.44 81 PHE A CA 1
ATOM 614 C C . PHE A 1 81 ? -17.745 1.393 6.280 1.00 93.44 81 PHE A C 1
ATOM 616 O O . PHE A 1 81 ? -18.009 2.319 7.045 1.00 93.44 81 PHE A O 1
ATOM 623 N N . GLN A 1 82 ? -16.819 0.472 6.566 1.00 94.50 82 GLN A N 1
ATOM 624 C CA . GLN A 1 82 ? -16.072 0.438 7.831 1.00 94.50 82 GLN A CA 1
ATOM 625 C C . GLN A 1 82 ? -15.316 1.748 8.074 1.00 94.50 82 GLN A C 1
ATOM 627 O O . GLN A 1 82 ? -15.361 2.315 9.164 1.00 94.50 82 GLN A O 1
ATOM 632 N N . ARG A 1 83 ? -14.665 2.294 7.039 1.00 92.38 83 ARG A N 1
ATOM 633 C CA . ARG A 1 83 ? -13.997 3.595 7.131 1.00 92.38 83 ARG A CA 1
ATOM 634 C C . ARG A 1 83 ? -14.976 4.715 7.482 1.00 92.38 83 ARG A C 1
ATOM 636 O O . ARG A 1 83 ? -14.649 5.555 8.317 1.00 92.38 83 ARG A O 1
ATOM 643 N N . SER A 1 84 ? -16.160 4.728 6.871 1.00 92.25 84 SER A N 1
ATOM 644 C CA . SER A 1 84 ? -17.200 5.711 7.189 1.00 92.25 84 SER A CA 1
ATOM 645 C C . SER A 1 84 ? -17.707 5.571 8.628 1.00 92.25 84 SER A C 1
ATOM 647 O O . SER A 1 84 ? -17.968 6.588 9.272 1.00 92.25 84 SER A O 1
ATOM 649 N N . GLU A 1 85 ? -17.848 4.347 9.144 1.00 92.44 85 GLU A N 1
ATOM 650 C CA . GLU A 1 85 ? -18.236 4.106 10.540 1.00 92.44 85 GLU A CA 1
ATOM 651 C C . GLU A 1 85 ? -17.158 4.587 11.514 1.00 92.44 85 GLU A C 1
ATOM 653 O O . GLU A 1 85 ? -17.469 5.346 12.434 1.00 92.44 85 GLU A O 1
ATOM 658 N N . TYR A 1 86 ? -15.888 4.253 11.269 1.00 95.25 86 TYR A N 1
ATOM 659 C CA . TYR A 1 86 ? -14.781 4.732 12.100 1.00 95.25 86 TYR A CA 1
ATOM 660 C C . TYR A 1 86 ? -14.630 6.255 12.049 1.00 95.25 86 TYR A C 1
ATOM 662 O O . TYR A 1 86 ? -14.393 6.888 13.078 1.00 95.25 86 TYR A O 1
ATOM 670 N N . GLU A 1 87 ? -14.806 6.886 10.886 1.00 92.81 87 GLU A N 1
ATOM 671 C CA . GLU A 1 87 ? -14.798 8.349 10.780 1.00 92.81 87 GLU A CA 1
ATOM 672 C C . GLU A 1 87 ? -15.963 8.979 11.572 1.00 92.81 87 GLU A C 1
ATOM 674 O O . GLU A 1 87 ? -15.768 9.989 12.260 1.00 92.81 87 GLU A O 1
ATOM 679 N N . ALA A 1 88 ? -17.156 8.375 11.546 1.00 92.38 88 ALA A N 1
ATOM 680 C CA . ALA A 1 88 ? -18.296 8.815 12.351 1.00 92.38 88 ALA A CA 1
ATOM 681 C C . ALA A 1 88 ? -18.050 8.632 13.862 1.00 92.38 88 ALA A C 1
ATOM 683 O O . ALA A 1 88 ? -18.343 9.541 14.648 1.00 92.38 88 ALA A O 1
ATOM 684 N N . GLU A 1 89 ? -17.458 7.509 14.271 1.00 95.06 89 GLU A N 1
ATOM 685 C CA . GLU A 1 89 ? -17.096 7.230 15.662 1.00 95.06 89 GLU A CA 1
ATOM 686 C C . GLU A 1 89 ? -16.032 8.209 16.174 1.00 95.06 89 GLU A C 1
ATOM 688 O O . GLU A 1 89 ? -16.216 8.821 17.228 1.00 95.06 89 GLU A O 1
ATOM 693 N N . ILE A 1 90 ? -14.968 8.454 15.401 1.00 92.31 90 ILE A N 1
ATOM 694 C CA . ILE A 1 90 ? -13.928 9.439 15.735 1.00 92.31 90 ILE A CA 1
ATOM 695 C C . ILE A 1 90 ? -14.543 10.832 15.916 1.00 92.31 90 ILE A C 1
ATOM 697 O O . ILE A 1 90 ? -14.174 11.557 16.843 1.00 92.31 90 ILE A O 1
ATOM 701 N N . ASN A 1 91 ? -15.488 11.224 15.060 1.00 92.56 91 ASN A N 1
ATOM 702 C CA . ASN A 1 91 ? -16.159 12.519 15.177 1.00 92.56 91 ASN A CA 1
ATOM 703 C C . ASN A 1 91 ? -17.052 12.598 16.426 1.00 92.56 91 ASN A C 1
ATOM 705 O O . ASN A 1 91 ? -17.021 13.608 17.135 1.00 92.56 91 ASN A O 1
ATOM 709 N N . SER A 1 92 ? -17.778 11.524 16.746 1.00 94.75 92 SER A N 1
ATOM 710 C CA . SER A 1 92 ? -18.557 11.398 17.985 1.00 94.75 92 SER A CA 1
ATOM 711 C C . SER A 1 92 ? -17.664 11.478 19.234 1.00 94.75 92 SER A C 1
ATOM 713 O O . SER A 1 92 ? -17.950 12.238 20.166 1.00 94.75 92 SER A O 1
ATOM 715 N N . LEU A 1 93 ? -16.521 10.784 19.234 1.00 92.75 93 LEU A N 1
ATOM 716 C CA . LEU A 1 93 ? -15.534 10.836 20.314 1.00 92.75 93 LEU A CA 1
ATOM 717 C C . LEU A 1 93 ? -14.919 12.232 20.468 1.00 92.75 93 LEU A C 1
ATOM 719 O O . LEU A 1 93 ? -14.848 12.730 21.590 1.00 92.75 93 LEU A O 1
ATOM 723 N N . LYS A 1 94 ? -14.564 12.912 19.371 1.00 92.81 94 LYS A N 1
ATOM 724 C CA . LYS A 1 94 ? -14.088 14.310 19.406 1.00 92.81 94 LYS A CA 1
ATOM 725 C C . LYS A 1 94 ? -15.133 15.260 19.986 1.00 92.81 94 LYS A C 1
ATOM 727 O O . LYS A 1 94 ? -14.795 16.147 20.770 1.00 92.81 94 LYS A O 1
ATOM 732 N N . GLN A 1 95 ? -16.406 15.087 19.632 1.00 93.94 95 GLN A N 1
ATOM 733 C CA . GLN A 1 95 ? -17.488 15.899 20.190 1.00 93.94 95 GLN A CA 1
ATOM 734 C C . GLN A 1 95 ? -17.665 15.636 21.693 1.00 93.94 95 GLN A C 1
ATOM 736 O O . GLN A 1 95 ? -17.809 16.581 22.474 1.00 93.94 95 GLN A O 1
ATOM 741 N N . ASN A 1 96 ? -17.595 14.373 22.117 1.00 92.50 96 ASN A N 1
ATOM 742 C CA . ASN A 1 96 ? -17.628 13.997 23.529 1.00 92.50 96 ASN A CA 1
ATOM 743 C C . ASN A 1 96 ? -16.431 14.557 24.302 1.00 92.50 96 ASN A C 1
ATOM 745 O O . ASN A 1 96 ? -16.614 15.083 25.399 1.00 92.50 96 ASN A O 1
ATOM 749 N N . GLU A 1 97 ? -15.231 14.522 23.725 1.00 91.31 97 GLU A N 1
ATOM 750 C CA . GLU A 1 97 ? -14.038 15.125 24.314 1.00 91.31 97 GLU A CA 1
ATOM 751 C C . GLU A 1 97 ? -14.214 16.637 24.492 1.00 91.31 97 GLU A C 1
ATOM 753 O O . GLU A 1 97 ? -14.000 17.156 25.588 1.00 91.31 97 GLU A O 1
ATOM 758 N N . GLN A 1 98 ? -14.694 17.350 23.469 1.00 92.50 98 GLN A N 1
ATOM 759 C CA . GLN A 1 98 ? -14.990 18.782 23.581 1.00 92.50 98 GLN A CA 1
ATOM 760 C C . GLN A 1 98 ? -16.042 19.076 24.658 1.00 92.50 98 GLN A C 1
ATOM 762 O O . GLN A 1 98 ? -15.911 20.046 25.411 1.00 92.50 98 GLN A O 1
ATOM 767 N N . ASN A 1 99 ? -17.081 18.245 24.760 1.00 91.81 99 ASN A N 1
ATOM 768 C CA . ASN A 1 99 ? -18.105 18.377 25.795 1.00 91.81 99 ASN A CA 1
ATOM 769 C C . ASN A 1 99 ? -17.520 18.141 27.195 1.00 91.81 99 ASN A C 1
ATOM 771 O O . ASN A 1 99 ? -17.817 18.906 28.116 1.00 91.81 99 ASN A O 1
ATOM 775 N N . LEU A 1 100 ? -16.642 17.147 27.355 1.00 89.38 100 LEU A N 1
ATOM 776 C CA . LEU A 1 100 ? -15.934 16.885 28.607 1.00 89.38 100 LEU A CA 1
ATOM 777 C C . LEU A 1 100 ? -14.981 18.025 28.964 1.00 89.38 100 LEU A C 1
ATOM 779 O O . LEU A 1 100 ? -14.999 18.478 30.103 1.00 89.38 100 LEU A O 1
ATOM 783 N N . GLN A 1 101 ? -14.205 18.551 28.015 1.00 86.81 101 GLN A N 1
ATOM 784 C CA . GLN A 1 101 ? -13.318 19.696 28.246 1.00 86.81 101 GLN A CA 1
ATOM 785 C C . GLN A 1 101 ? -14.101 20.943 28.692 1.00 86.81 101 GLN A C 1
ATOM 787 O O . GLN A 1 101 ? -13.692 21.636 29.633 1.00 86.81 101 GLN A O 1
ATOM 792 N N . LYS A 1 102 ? -15.268 21.207 28.083 1.00 90.06 102 LYS A N 1
ATOM 793 C CA . LYS A 1 102 ? -16.188 22.270 28.526 1.00 90.06 102 LYS A CA 1
ATOM 794 C C . LYS A 1 102 ? -16.726 22.000 29.934 1.00 90.06 102 LYS A C 1
ATOM 796 O O . LYS A 1 102 ? -16.717 22.904 30.770 1.00 90.06 102 LYS A O 1
ATOM 801 N N . ALA A 1 103 ? -17.136 20.766 30.229 1.00 88.06 103 ALA A N 1
ATOM 802 C CA . ALA A 1 103 ? -17.618 20.374 31.552 1.00 88.06 103 ALA A CA 1
ATOM 803 C C . ALA A 1 103 ? -16.526 20.487 32.631 1.00 88.06 103 ALA A C 1
ATOM 805 O O . ALA A 1 103 ? -16.803 20.985 33.720 1.00 88.06 103 ALA A O 1
ATOM 806 N N . PHE A 1 104 ? -15.282 20.103 32.330 1.00 82.38 104 PHE A N 1
ATOM 807 C CA . PHE A 1 104 ? -14.132 20.277 33.221 1.00 82.38 104 PHE A CA 1
ATOM 808 C C . PHE A 1 104 ? -13.831 21.751 33.473 1.00 82.38 104 PHE A C 1
ATOM 810 O O . PHE A 1 104 ? -13.653 22.144 34.622 1.00 82.38 104 PHE A O 1
ATOM 817 N N . SER A 1 105 ? -13.847 22.582 32.429 1.00 82.94 105 SER A N 1
ATOM 818 C CA . SER A 1 105 ? -13.651 24.030 32.566 1.00 82.94 105 SER A CA 1
ATOM 819 C C . SER A 1 105 ? -14.730 24.671 33.445 1.00 82.94 105 SER A C 1
ATOM 821 O O . SER A 1 105 ? -14.429 25.539 34.265 1.00 82.94 105 SER A O 1
ATOM 823 N N . ASN A 1 106 ? -15.982 24.223 33.318 1.00 84.19 106 ASN A N 1
ATOM 824 C CA . ASN A 1 106 ? -17.091 24.698 34.147 1.00 84.19 106 ASN A CA 1
ATOM 825 C C . ASN A 1 106 ? -16.978 24.200 35.593 1.00 84.19 106 ASN A C 1
ATOM 827 O O . ASN A 1 106 ? -17.026 25.015 36.511 1.00 84.19 106 ASN A O 1
ATOM 831 N N . LYS A 1 107 ? -16.707 22.907 35.810 1.00 82.31 107 LYS A N 1
ATOM 832 C CA . LYS A 1 107 ? -16.472 22.354 37.153 1.00 82.31 107 LYS A CA 1
ATOM 833 C C . LYS A 1 107 ? -15.276 22.994 37.848 1.00 82.31 107 LYS A C 1
ATOM 835 O O . LYS A 1 107 ? -15.317 23.208 39.051 1.00 82.31 107 LYS A O 1
ATOM 840 N N . GLN A 1 108 ? -14.218 23.340 37.118 1.00 77.38 108 GLN A N 1
ATOM 841 C CA . GLN A 1 108 ? -13.067 24.037 37.689 1.00 77.38 108 GLN A CA 1
ATOM 842 C C . GLN A 1 108 ? -13.428 25.463 38.133 1.00 77.38 108 GLN A C 1
ATOM 844 O O . GLN A 1 108 ? -12.934 25.927 39.161 1.00 77.38 108 GLN A O 1
ATOM 849 N N . LYS A 1 109 ? -14.305 26.157 37.395 1.00 77.75 109 LYS A N 1
ATOM 850 C CA . LYS A 1 109 ? -14.853 27.458 37.814 1.00 77.75 109 LYS A CA 1
ATOM 851 C C . LYS A 1 109 ? -15.756 27.316 39.043 1.00 77.75 109 LYS A C 1
ATOM 853 O O . LYS A 1 109 ? -15.615 28.101 39.976 1.00 77.75 109 LYS A O 1
ATOM 858 N N . GLU A 1 110 ? -16.618 26.302 39.077 1.00 74.12 110 GLU A N 1
ATOM 859 C CA . GLU A 1 110 ? -17.486 26.003 40.225 1.00 74.12 110 GLU A CA 1
ATOM 860 C C . GLU A 1 110 ? -16.682 25.621 41.474 1.00 74.12 110 GLU A C 1
ATOM 862 O O . GLU A 1 110 ? -16.949 26.145 42.551 1.00 74.12 110 GLU A O 1
ATOM 867 N N . ALA A 1 111 ? -15.646 24.791 41.335 1.00 70.19 111 ALA A N 1
ATOM 868 C CA . ALA A 1 111 ? -14.762 24.404 42.433 1.00 70.19 111 ALA A CA 1
ATOM 869 C C . ALA A 1 111 ? -13.975 25.600 42.989 1.00 70.19 111 ALA A C 1
ATOM 871 O O . ALA A 1 111 ? -13.819 25.713 44.203 1.00 70.19 111 ALA A O 1
ATOM 872 N N . LYS A 1 112 ? -13.530 26.533 42.131 1.00 68.12 112 LYS A N 1
ATOM 873 C CA . LYS A 1 112 ? -12.928 27.799 42.584 1.00 68.12 112 LYS A CA 1
ATOM 874 C C . LYS A 1 112 ? -13.922 28.650 43.377 1.00 68.12 112 LYS A C 1
ATOM 876 O O . LYS A 1 112 ? -13.562 29.155 44.434 1.00 68.12 112 LYS A O 1
ATOM 881 N N . MET A 1 113 ? -15.172 28.760 42.919 1.00 64.31 113 MET A N 1
ATOM 882 C CA . MET A 1 113 ? -16.209 29.476 43.673 1.00 64.31 113 MET A CA 1
ATOM 883 C C . MET A 1 113 ? -16.550 28.783 45.001 1.00 64.31 113 MET A C 1
ATOM 885 O O . MET A 1 113 ? -16.703 29.460 46.012 1.00 64.31 113 MET A O 1
ATOM 889 N N . GLN A 1 114 ? -16.640 27.451 45.032 1.00 63.91 114 GLN A N 1
ATOM 890 C CA . GLN A 1 114 ? -16.905 26.694 46.261 1.00 63.91 114 GLN A CA 1
ATOM 891 C C . GLN A 1 114 ? -15.750 26.780 47.261 1.00 63.91 114 GLN A C 1
ATOM 893 O O . GLN A 1 114 ? -16.003 26.894 48.457 1.00 63.91 114 GLN A O 1
ATOM 898 N N . TYR A 1 115 ? -14.499 26.777 46.795 1.00 67.31 115 TYR A N 1
ATOM 899 C CA . TYR A 1 115 ? -13.334 26.982 47.654 1.00 67.31 115 TYR A CA 1
ATOM 900 C C . TYR A 1 115 ? -13.364 28.371 48.304 1.00 67.31 115 TYR A C 1
ATOM 902 O O . TYR A 1 115 ? -13.227 28.476 49.520 1.00 67.31 115 TYR A O 1
ATOM 910 N N . ASP A 1 116 ? -13.657 29.425 47.537 1.00 60.44 116 ASP A N 1
ATOM 911 C CA . ASP A 1 116 ? -13.789 30.785 48.079 1.00 60.44 116 ASP A CA 1
ATOM 912 C C . ASP A 1 116 ? -14.951 30.921 49.078 1.00 60.44 116 ASP A C 1
ATOM 914 O O . ASP A 1 116 ? -14.848 31.664 50.060 1.00 60.44 116 ASP A O 1
ATOM 918 N N . VAL A 1 117 ? -16.059 30.207 48.855 1.00 64.00 117 VAL A N 1
ATOM 919 C CA . VAL A 1 117 ? -17.200 30.182 49.784 1.00 64.00 117 VAL A CA 1
ATOM 920 C C . VAL A 1 117 ? -16.860 29.404 51.057 1.00 64.00 117 VAL A C 1
ATOM 922 O O . VAL A 1 117 ? -17.127 29.909 52.148 1.00 64.00 117 VAL A O 1
ATOM 925 N N . ASN A 1 118 ? -16.223 28.236 50.953 1.00 62.69 118 ASN A N 1
ATOM 926 C CA . ASN A 1 118 ? -15.841 27.425 52.112 1.00 62.69 118 ASN A CA 1
ATOM 927 C C . ASN A 1 118 ? -14.754 28.098 52.953 1.00 62.69 118 ASN A C 1
ATOM 929 O O . ASN A 1 118 ? -14.887 28.135 54.168 1.00 62.69 118 ASN A O 1
ATOM 933 N N . VAL A 1 119 ? -13.753 28.739 52.341 1.00 67.44 119 VAL A N 1
ATOM 934 C CA . VAL A 1 119 ? -12.734 29.507 53.083 1.00 67.44 119 VAL A CA 1
ATOM 935 C C . VAL A 1 119 ? -13.376 30.652 53.878 1.00 67.44 119 VAL A C 1
ATOM 937 O O . VAL A 1 119 ? -12.992 30.913 55.021 1.00 67.44 119 VAL A O 1
ATOM 940 N N . LYS A 1 120 ? -14.399 31.318 53.323 1.00 66.69 120 LYS A N 1
ATOM 941 C CA . LYS A 1 120 ? -15.162 32.353 54.043 1.00 66.69 120 LYS A CA 1
ATOM 942 C C . LYS A 1 120 ? -16.055 31.772 55.144 1.00 66.69 120 LYS A C 1
ATOM 944 O O . LYS A 1 120 ? -16.185 32.393 56.202 1.00 66.69 120 LYS A O 1
ATOM 949 N N . LEU A 1 121 ? -16.655 30.602 54.921 1.00 65.06 121 LEU A N 1
ATOM 950 C CA . LEU A 1 121 ? -17.489 29.914 55.909 1.00 65.06 121 LEU A CA 1
ATOM 951 C C . LEU A 1 121 ? -16.647 29.403 57.089 1.00 65.06 121 LEU A C 1
ATOM 953 O O . LEU A 1 121 ? -17.011 29.627 58.242 1.00 65.06 121 LEU A O 1
ATOM 957 N N . ASP A 1 122 ? -15.489 28.811 56.809 1.00 70.56 122 ASP A N 1
ATOM 958 C CA . ASP A 1 122 ? -14.555 28.311 57.815 1.00 70.56 122 ASP A CA 1
ATOM 959 C C . ASP A 1 122 ? -13.983 29.464 58.638 1.00 70.56 122 ASP A C 1
ATOM 961 O O . ASP A 1 122 ? -13.954 29.379 59.862 1.00 70.56 122 ASP A O 1
ATOM 965 N N . ALA A 1 123 ? -13.633 30.598 58.018 1.00 70.06 123 ALA A N 1
ATOM 966 C CA . ALA A 1 123 ? -13.213 31.799 58.746 1.00 70.06 123 ALA A CA 1
ATOM 967 C C . ALA A 1 123 ? -14.310 32.330 59.697 1.00 70.06 123 ALA A C 1
ATOM 969 O O . ALA A 1 123 ? -14.027 32.724 60.834 1.00 70.06 123 ALA A O 1
ATOM 970 N N . SER A 1 124 ? -15.574 32.296 59.263 1.00 68.50 124 SER A N 1
ATOM 971 C CA . SER A 1 124 ? -16.743 32.665 60.074 1.00 68.50 124 SER A CA 1
ATOM 972 C C . SER A 1 124 ? -16.972 31.699 61.248 1.00 68.50 124 SER A C 1
ATOM 974 O O . SER A 1 124 ? -17.172 32.130 62.394 1.00 68.50 124 SER A O 1
ATOM 976 N N . GLN A 1 125 ? -16.893 30.391 60.997 1.00 73.25 125 GLN A N 1
ATOM 977 C CA . GLN A 1 125 ? -17.060 29.364 62.025 1.00 73.25 125 GLN A CA 1
ATOM 978 C C . GLN A 1 125 ? -15.912 29.388 63.039 1.00 73.25 125 GLN A C 1
ATOM 980 O O . GLN A 1 125 ? -16.171 29.327 64.244 1.00 73.25 125 GLN A O 1
ATOM 985 N N . ASN A 1 126 ? -14.668 29.584 62.588 1.00 72.31 126 ASN A N 1
ATOM 986 C CA . ASN A 1 126 ? -13.502 29.690 63.469 1.00 72.31 126 ASN A CA 1
ATOM 987 C C . ASN A 1 126 ? -13.578 30.933 64.365 1.00 72.31 126 ASN A C 1
ATOM 989 O O . ASN A 1 126 ? -13.287 30.854 65.557 1.00 72.31 126 ASN A O 1
ATOM 993 N N . SER A 1 127 ? -14.052 32.066 63.832 1.00 74.88 127 SER A N 1
ATOM 994 C CA . SER A 1 127 ? -14.311 33.277 64.627 1.00 74.88 127 SER A CA 1
ATOM 995 C C . SER A 1 127 ? -15.358 33.025 65.724 1.00 74.88 127 SER A C 1
ATOM 997 O O . SER A 1 127 ? -15.165 33.374 66.895 1.00 74.88 127 SER A O 1
ATOM 999 N N . THR A 1 128 ? -16.433 32.310 65.384 1.00 77.50 128 THR A N 1
ATOM 1000 C CA . THR A 1 128 ? -17.496 31.947 66.336 1.00 77.50 128 THR A CA 1
ATOM 1001 C C . THR A 1 128 ? -16.999 30.963 67.403 1.00 77.50 128 THR A C 1
ATOM 1003 O O . THR A 1 128 ? -17.331 31.095 68.587 1.00 77.50 128 THR A O 1
ATOM 1006 N N . MET A 1 129 ? -16.181 29.983 67.012 1.00 76.50 129 MET A N 1
ATOM 1007 C CA . MET A 1 129 ? -15.589 29.001 67.922 1.00 76.50 129 MET A CA 1
ATOM 1008 C C . MET A 1 129 ? -14.566 29.649 68.863 1.00 76.50 129 MET A C 1
ATOM 1010 O O . MET A 1 129 ? -14.592 29.374 70.064 1.00 76.50 129 MET A O 1
ATOM 1014 N N . MET A 1 130 ? -13.758 30.592 68.370 1.00 74.94 130 MET A N 1
ATOM 1015 C CA . MET A 1 130 ? -12.841 31.387 69.193 1.00 74.94 130 MET A CA 1
ATOM 1016 C C . MET A 1 130 ? -13.571 32.232 70.241 1.00 74.94 130 MET A C 1
ATOM 1018 O O . MET A 1 130 ? -13.153 32.255 71.402 1.00 74.94 130 MET A O 1
ATOM 1022 N N . MET A 1 131 ? -14.703 32.856 69.893 1.00 79.50 131 MET A N 1
ATOM 1023 C CA . MET A 1 131 ? -15.527 33.558 70.887 1.00 79.50 131 MET A CA 1
ATOM 1024 C C . MET A 1 131 ? -16.098 32.609 71.950 1.00 79.50 131 MET A C 1
ATOM 1026 O O . MET A 1 131 ? -16.106 32.941 73.138 1.00 79.50 131 MET A O 1
ATOM 1030 N N . LYS A 1 132 ? -16.564 31.412 71.558 1.00 84.25 132 LYS A N 1
ATOM 1031 C CA . LYS A 1 132 ? -17.047 30.397 72.515 1.00 84.25 132 LYS A CA 1
ATOM 1032 C C . LYS A 1 132 ? -15.930 29.928 73.447 1.00 84.25 132 LYS A C 1
ATOM 1034 O O . LYS A 1 132 ? -16.151 29.851 74.655 1.00 84.25 132 LYS A O 1
ATOM 1039 N N . TYR A 1 133 ? -14.738 29.682 72.908 1.00 80.94 133 TYR A N 1
ATOM 1040 C CA . TYR A 1 133 ? -13.565 29.301 73.688 1.00 80.94 133 TYR A CA 1
ATOM 1041 C C . TYR A 1 133 ? -13.167 30.390 74.693 1.00 80.94 133 TYR A C 1
ATOM 1043 O O . TYR A 1 133 ? -12.942 30.089 75.865 1.00 80.94 133 TYR A O 1
ATOM 1051 N N . GLN A 1 134 ? -13.163 31.665 74.290 1.00 80.94 134 GLN A N 1
ATOM 1052 C CA . GLN A 1 134 ? -12.909 32.775 75.215 1.00 80.94 134 GLN A CA 1
ATOM 1053 C C . GLN A 1 134 ? -13.948 32.846 76.342 1.00 80.94 134 GLN A C 1
ATOM 1055 O O . GLN A 1 134 ? -13.567 32.997 77.506 1.00 80.94 134 GLN A O 1
ATOM 1060 N N . LYS A 1 135 ? -15.240 32.664 76.031 1.00 86.50 135 LYS A N 1
ATOM 1061 C CA . LYS A 1 135 ? -16.305 32.607 77.049 1.00 86.50 135 LYS A CA 1
ATOM 1062 C C . LYS A 1 135 ? -16.113 31.438 78.016 1.00 86.50 135 LYS A C 1
ATOM 1064 O O . LYS A 1 135 ? -16.243 31.617 79.224 1.00 86.50 135 LYS A O 1
ATOM 1069 N N . TRP A 1 136 ? -15.767 30.255 77.512 1.00 83.06 136 TRP A N 1
ATOM 1070 C CA . TRP A 1 136 ? -15.468 29.088 78.350 1.00 83.06 136 TRP A CA 1
ATOM 1071 C C . TRP A 1 136 ? -14.249 29.316 79.239 1.00 83.06 136 TRP A C 1
ATOM 1073 O O . TRP A 1 136 ? -14.291 29.006 80.425 1.00 83.06 136 TRP A O 1
ATOM 1083 N N . LYS A 1 137 ? -13.194 29.929 78.701 1.00 83.56 137 LYS A N 1
ATOM 1084 C CA . LYS A 1 137 ? -11.991 30.281 79.460 1.00 83.56 137 LYS A CA 1
ATOM 1085 C C . LYS A 1 137 ? -12.293 31.268 80.592 1.00 83.56 137 LYS A C 1
ATOM 1087 O O . LYS A 1 137 ? -11.737 31.131 81.679 1.00 83.56 137 LYS A O 1
ATOM 1092 N N . GLN A 1 138 ? -13.180 32.239 80.363 1.00 84.75 138 GLN A N 1
ATOM 1093 C CA . GLN A 1 138 ? -13.653 33.150 81.410 1.00 84.75 138 GLN A CA 1
ATOM 1094 C C . GLN A 1 138 ? -14.496 32.415 82.461 1.00 84.75 138 GLN A C 1
ATOM 1096 O O . GLN A 1 138 ? -14.230 32.564 83.650 1.00 84.75 138 GLN A O 1
ATOM 1101 N N . LYS A 1 139 ? -15.435 31.559 82.037 1.00 87.00 139 LYS A N 1
ATOM 1102 C CA . LYS A 1 139 ? -16.286 30.771 82.945 1.00 87.00 139 LYS A CA 1
ATOM 1103 C C . LYS A 1 139 ? -15.492 29.777 83.801 1.00 87.00 139 LYS A C 1
ATOM 1105 O O . LYS A 1 139 ? -15.804 29.570 84.967 1.00 87.00 139 LYS A O 1
ATOM 1110 N N . TYR A 1 140 ? -14.446 29.175 83.241 1.00 84.19 140 TYR A N 1
ATOM 1111 C CA . TYR A 1 140 ? -13.539 28.316 83.998 1.00 84.19 140 TYR A CA 1
ATOM 1112 C C . TYR A 1 140 ? -12.805 29.107 85.085 1.00 84.19 140 TYR A C 1
ATOM 1114 O O . TYR A 1 140 ? -12.733 28.653 86.220 1.00 84.19 140 TYR A O 1
ATOM 1122 N N . LYS A 1 141 ? -12.309 30.314 84.769 1.00 82.69 141 LYS A N 1
ATOM 1123 C CA . LYS A 1 141 ? -11.660 31.176 85.768 1.00 82.69 141 LYS A CA 1
ATOM 1124 C C . LYS A 1 141 ? -12.601 31.554 86.912 1.00 82.69 141 LYS A C 1
ATOM 1126 O O . LYS A 1 141 ? -12.160 31.546 88.054 1.00 82.69 141 LYS A O 1
ATOM 1131 N N . THR A 1 142 ? -13.867 31.864 86.625 1.00 83.19 142 THR A N 1
ATOM 1132 C CA . THR A 1 142 ? -14.843 32.192 87.677 1.00 83.19 142 THR A CA 1
ATOM 1133 C C . THR A 1 142 ? -15.160 30.978 88.547 1.00 83.19 142 THR A C 1
ATOM 1135 O O . THR A 1 142 ? -15.099 31.087 89.764 1.00 83.19 142 THR A O 1
ATOM 1138 N N . LEU A 1 143 ? -15.399 29.809 87.940 1.00 82.88 143 LEU A N 1
ATOM 1139 C CA . LEU A 1 143 ? -15.661 28.569 88.683 1.00 82.88 143 LEU A CA 1
ATOM 1140 C C . LEU A 1 143 ? -14.459 28.119 89.518 1.00 82.88 143 LEU A C 1
ATOM 1142 O O . LEU A 1 143 ? -14.632 27.595 90.610 1.00 82.88 143 LEU A O 1
ATOM 1146 N N . PHE A 1 144 ? -13.238 28.320 89.020 1.00 83.69 144 PHE A N 1
ATOM 1147 C CA . PHE A 1 144 ? -12.019 27.988 89.753 1.00 83.69 144 PHE A CA 1
ATOM 1148 C C . PHE A 1 144 ? -11.875 28.824 91.032 1.00 83.69 144 PHE A C 1
ATOM 1150 O O . PHE A 1 144 ? -11.539 28.277 92.080 1.00 83.69 144 PHE A O 1
ATOM 1157 N N . LEU A 1 145 ? -12.169 30.126 90.957 1.00 81.81 145 LEU A N 1
ATOM 1158 C CA . LEU A 1 145 ? -12.172 31.012 92.125 1.00 81.81 145 LEU A CA 1
ATOM 1159 C C . LEU A 1 145 ? -13.260 30.606 93.131 1.00 81.81 145 LEU A C 1
ATOM 1161 O O . LEU A 1 145 ? -12.979 30.499 94.320 1.00 81.81 145 LEU A O 1
ATOM 1165 N N . GLU A 1 146 ? -14.460 30.280 92.649 1.00 82.75 146 GLU A N 1
ATOM 1166 C CA . GLU A 1 146 ? -15.582 29.832 93.488 1.00 82.75 146 GLU A CA 1
ATOM 1167 C C . GLU A 1 146 ? -15.278 28.499 94.202 1.00 82.75 146 GLU A C 1
ATOM 1169 O O . GLU A 1 146 ? -15.566 28.329 95.386 1.00 82.75 146 GLU A O 1
ATOM 1174 N N . HIS A 1 147 ? -14.611 27.560 93.522 1.00 77.56 147 HIS A N 1
ATOM 1175 C CA . HIS A 1 147 ? -14.185 26.293 94.125 1.00 77.56 147 HIS A CA 1
ATOM 1176 C C . HIS A 1 147 ? -13.110 26.476 95.204 1.00 77.56 147 HIS A C 1
ATOM 1178 O O . HIS A 1 147 ? -13.083 25.725 96.183 1.00 77.56 147 HIS A O 1
ATOM 1184 N N . GLN A 1 148 ? -12.223 27.459 95.029 1.00 78.31 148 GLN A N 1
ATOM 1185 C CA . GLN A 1 148 ? -11.211 27.813 96.022 1.00 78.31 148 GLN A CA 1
ATOM 1186 C C . GLN A 1 148 ? -11.857 28.410 97.281 1.00 78.31 148 GLN A C 1
ATOM 1188 O O . GLN A 1 148 ? -11.448 28.079 98.394 1.00 78.31 148 GLN A O 1
ATOM 1193 N N . GLU A 1 149 ? -12.894 29.227 97.106 1.00 77.81 149 GLU A N 1
ATOM 1194 C CA . GLU A 1 149 ? -13.654 29.858 98.189 1.00 77.81 149 GLU A CA 1
ATOM 1195 C C . GLU A 1 149 ? -14.513 28.835 98.961 1.00 77.81 149 GLU A C 1
ATOM 1197 O O . GLU A 1 149 ? -14.472 28.782 100.192 1.00 77.81 149 GLU A O 1
ATOM 1202 N N . LEU A 1 150 ? -15.189 27.916 98.258 1.00 77.06 150 LEU A N 1
ATOM 1203 C CA . LEU A 1 150 ? -15.920 26.796 98.874 1.00 77.06 150 LEU A CA 1
ATOM 1204 C C . LEU A 1 150 ? -15.001 25.838 99.647 1.00 77.06 150 LEU A C 1
ATOM 1206 O O . LEU A 1 150 ? -15.390 25.314 100.692 1.00 77.06 150 LEU A O 1
ATOM 1210 N N . GLY A 1 151 ? -13.771 25.621 99.168 1.00 71.44 151 GLY A N 1
ATOM 1211 C CA . GLY A 1 151 ? -12.768 24.824 99.880 1.00 71.44 151 GLY A CA 1
ATOM 1212 C C . GLY A 1 151 ? -12.362 25.431 101.228 1.00 71.44 151 GLY A C 1
ATOM 1213 O O . GLY A 1 151 ? -12.117 24.693 102.184 1.00 71.44 151 GLY A O 1
ATOM 1214 N N . GLN A 1 152 ? -12.348 26.762 101.335 1.00 69.50 152 GLN A N 1
ATOM 1215 C CA . GLN A 1 152 ? -12.080 27.462 102.596 1.00 69.50 152 GLN A CA 1
ATOM 1216 C C . GLN A 1 152 ? -13.269 27.338 103.562 1.00 69.50 152 GLN A C 1
ATOM 1218 O O . GLN A 1 152 ? -13.074 26.979 104.722 1.00 69.50 152 GLN A O 1
ATOM 1223 N N . GLN A 1 153 ? -14.502 27.483 103.064 1.00 72.94 153 GLN A N 1
ATOM 1224 C CA . GLN A 1 153 ? -15.722 27.340 103.875 1.00 72.94 153 GLN A CA 1
ATOM 1225 C C . GLN A 1 153 ? -15.951 25.906 104.395 1.00 72.94 153 GLN A C 1
ATOM 1227 O O . GLN A 1 153 ? -16.468 25.713 105.497 1.00 72.94 153 GLN A O 1
ATOM 1232 N N . LEU A 1 154 ? -15.566 24.874 103.633 1.00 64.44 154 LEU A N 1
ATOM 1233 C CA . LEU A 1 154 ? -15.704 23.474 104.061 1.00 64.44 154 LEU A CA 1
ATOM 1234 C C . LEU A 1 154 ? -14.735 23.119 105.206 1.00 64.44 154 LEU A C 1
ATOM 1236 O O . LEU A 1 154 ? -15.095 22.361 106.109 1.00 64.44 154 LEU A O 1
ATOM 1240 N N . ASN A 1 155 ? -13.528 23.695 105.197 1.00 59.53 155 ASN A N 1
ATOM 1241 C CA . ASN A 1 155 ? -12.551 23.513 106.274 1.00 59.53 155 ASN A CA 1
ATOM 1242 C C . ASN A 1 155 ? -13.002 24.171 107.587 1.00 59.53 155 ASN A C 1
ATOM 1244 O O . ASN A 1 155 ? -12.765 23.608 108.654 1.00 59.53 155 ASN A O 1
ATOM 1248 N N . GLU A 1 156 ? -13.714 25.297 107.519 1.00 56.94 156 GLU A N 1
ATOM 1249 C CA . GLU A 1 156 ? -14.307 25.948 108.698 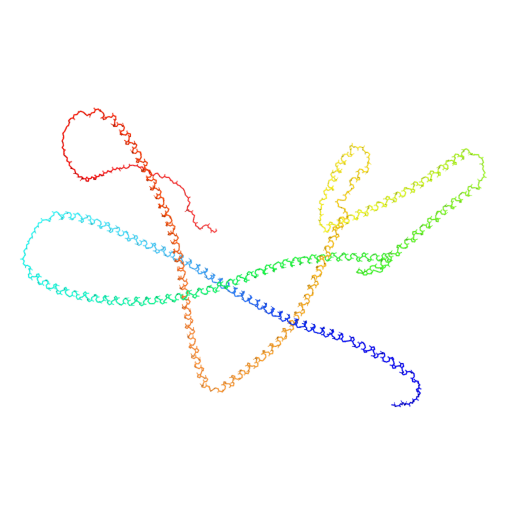1.00 56.94 156 GLU A CA 1
ATOM 1250 C C . GLU A 1 156 ? -15.483 25.146 109.285 1.00 56.94 156 GLU A C 1
ATOM 1252 O O . GLU A 1 156 ? -15.711 25.153 110.496 1.00 56.94 156 GLU A O 1
ATOM 1257 N N . LYS A 1 157 ? -16.216 24.394 108.452 1.00 57.84 157 LYS A N 1
ATOM 1258 C CA . LYS A 1 157 ? -17.406 23.637 108.879 1.00 57.84 157 LYS A CA 1
ATOM 1259 C C . LYS A 1 157 ? -17.090 22.251 109.463 1.00 57.84 157 LYS A C 1
ATOM 1261 O O . LYS A 1 157 ? -17.828 21.777 110.324 1.00 57.84 157 LYS A O 1
ATOM 1266 N N . ASN A 1 158 ? -15.981 21.624 109.059 1.00 51.66 158 ASN A N 1
ATOM 1267 C CA . ASN A 1 158 ? -15.570 20.293 109.536 1.00 51.66 158 ASN A CA 1
ATOM 1268 C C . ASN A 1 158 ? -14.905 20.274 110.926 1.00 51.66 158 ASN A C 1
ATOM 1270 O O . ASN A 1 158 ? -14.674 19.195 111.466 1.00 51.66 158 ASN A O 1
ATOM 1274 N N . GLN A 1 159 ? -14.633 21.431 111.541 1.00 49.31 159 GLN A N 1
ATOM 1275 C CA . GLN A 1 159 ? -14.126 21.497 112.920 1.00 49.31 159 GLN A CA 1
ATOM 1276 C C . GLN A 1 159 ? -15.232 21.502 113.995 1.00 49.31 159 GLN A C 1
ATOM 1278 O O . GLN A 1 159 ? -14.912 21.362 115.171 1.00 49.31 159 GLN A O 1
ATOM 1283 N N . ASN A 1 160 ? -16.520 21.608 113.631 1.00 44.91 160 ASN A N 1
ATOM 1284 C CA . ASN A 1 160 ? -17.575 21.974 114.591 1.00 44.91 160 ASN A CA 1
ATOM 1285 C C . ASN A 1 160 ? -18.681 20.945 114.884 1.00 44.91 160 ASN A C 1
ATOM 1287 O O . ASN A 1 160 ? -19.589 21.279 115.640 1.00 44.91 160 ASN A O 1
ATOM 1291 N N . LEU A 1 161 ? -18.660 19.709 114.374 1.00 42.62 161 LEU A N 1
ATOM 1292 C CA . LEU A 1 161 ? -19.765 18.769 114.637 1.00 42.62 161 LEU A CA 1
ATOM 1293 C C . LEU A 1 161 ? -19.295 17.334 114.884 1.00 42.62 161 LEU A C 1
ATOM 1295 O O . LEU A 1 161 ? -19.162 16.528 113.969 1.00 42.62 161 LEU A O 1
ATOM 1299 N N . ASN A 1 162 ? -19.122 17.009 116.163 1.00 34.69 162 ASN A N 1
ATOM 1300 C CA . ASN A 1 162 ? -19.105 15.643 116.667 1.00 34.69 162 ASN A CA 1
ATOM 1301 C C . ASN A 1 162 ? -19.862 15.660 118.002 1.00 34.69 162 ASN A C 1
ATOM 1303 O O . ASN A 1 162 ? -19.375 16.317 118.915 1.00 34.69 162 ASN A O 1
ATOM 1307 N N . ILE A 1 163 ? -21.052 15.036 118.077 1.00 32.97 163 ILE A N 1
ATOM 1308 C CA . ILE A 1 163 ? -21.720 14.459 119.273 1.00 32.97 163 ILE A CA 1
ATOM 1309 C C . ILE A 1 163 ? -23.201 14.088 118.962 1.00 32.97 163 ILE A C 1
ATOM 1311 O O . ILE A 1 163 ? -23.954 14.909 118.450 1.00 32.97 163 ILE A O 1
ATOM 1315 N N . SER A 1 164 ? -23.595 12.873 119.403 1.00 28.48 164 SER A N 1
ATOM 1316 C CA . SER A 1 164 ? -24.886 12.486 120.042 1.00 28.48 164 SER A CA 1
ATOM 1317 C C . SER A 1 164 ? -26.001 11.689 119.303 1.00 28.48 164 SER A C 1
ATOM 1319 O O . SER A 1 164 ? -26.808 12.249 118.573 1.00 28.48 164 SER A O 1
ATOM 1321 N N . HIS A 1 165 ? -26.116 10.415 119.740 1.00 28.27 165 HIS A N 1
ATOM 1322 C CA . HIS A 1 165 ? -27.278 9.655 120.296 1.00 28.27 165 HIS A CA 1
ATOM 1323 C C . HIS A 1 165 ? -28.437 9.027 119.465 1.00 28.27 165 HIS A C 1
ATOM 1325 O O . HIS A 1 165 ? -29.328 9.710 118.985 1.00 28.27 165 HIS A O 1
ATOM 1331 N N . TYR A 1 166 ? -28.461 7.673 119.456 1.00 28.94 166 TYR A N 1
ATOM 1332 C CA . TYR A 1 166 ? -29.372 6.695 120.132 1.00 28.94 166 TYR A CA 1
ATOM 1333 C C . TYR A 1 166 ? -30.921 6.870 120.211 1.00 28.94 166 TYR A C 1
ATOM 1335 O O . TYR A 1 166 ? -31.394 7.779 120.881 1.00 28.94 166 TYR A O 1
ATOM 1343 N N . SER A 1 167 ? -31.679 5.854 119.725 1.00 30.42 167 SER A N 1
ATOM 1344 C CA . SER A 1 167 ? -32.544 4.904 120.503 1.00 30.42 167 SER A CA 1
ATOM 1345 C C . SER A 1 167 ? -33.952 4.538 119.955 1.00 30.42 167 SER A C 1
ATOM 1347 O O . SER A 1 167 ? -34.729 5.385 119.538 1.00 30.42 167 SER A O 1
ATOM 1349 N N . SER A 1 168 ? -34.292 3.250 120.173 1.00 31.50 168 SER A N 1
ATOM 1350 C CA . SER A 1 168 ? -35.597 2.621 120.523 1.00 31.50 168 SER A CA 1
ATOM 1351 C C . SER A 1 168 ? -36.666 2.220 119.474 1.00 31.50 168 SER A C 1
ATOM 1353 O O . SER A 1 168 ? -37.532 2.989 119.092 1.00 31.50 168 SER A O 1
ATOM 1355 N N . SER A 1 169 ? -36.662 0.919 119.139 1.00 38.66 169 SER A N 1
ATOM 1356 C CA . SER A 1 169 ? -37.714 -0.112 119.334 1.00 38.66 169 SER A CA 1
ATOM 1357 C C . SER A 1 169 ? -39.189 0.307 119.554 1.00 38.66 169 SER A C 1
ATOM 1359 O O . SER A 1 169 ? -39.676 0.259 120.683 1.00 38.66 169 SER A O 1
ATOM 1361 N N . SER A 1 170 ? -39.936 0.560 118.469 1.00 42.91 170 SER A N 1
ATOM 1362 C CA . SER A 1 170 ? -41.416 0.447 118.416 1.00 42.91 170 SER A CA 1
ATOM 1363 C C . SER A 1 170 ? -41.964 0.248 116.980 1.00 42.91 170 SER A C 1
ATOM 1365 O O . SER A 1 170 ? -43.074 0.669 116.666 1.00 42.91 170 SER A O 1
ATOM 1367 N N . GLU A 1 171 ? -41.202 -0.370 116.068 1.00 45.81 171 GLU A N 1
ATOM 1368 C CA . GLU A 1 171 ? -41.501 -0.306 114.618 1.00 45.81 171 GLU A CA 1
ATOM 1369 C C . GLU A 1 171 ? -41.963 -1.623 113.966 1.00 45.81 171 GLU A C 1
ATOM 1371 O O . GLU A 1 171 ? -42.270 -1.647 112.775 1.00 45.81 171 GLU A O 1
ATOM 1376 N N . GLN A 1 172 ? -42.054 -2.743 114.690 1.00 50.34 172 GLN A N 1
ATOM 1377 C CA . GLN A 1 172 ? -42.244 -4.044 114.026 1.00 50.34 172 GLN A CA 1
ATOM 1378 C C . GLN A 1 172 ? -43.621 -4.235 113.350 1.00 50.34 172 GLN A C 1
ATOM 1380 O O . GLN A 1 172 ? -43.687 -4.899 112.316 1.00 50.34 172 GLN A O 1
ATOM 1385 N N . ASP A 1 173 ? -44.691 -3.578 113.812 1.00 50.16 173 ASP A N 1
ATOM 1386 C CA . ASP A 1 173 ? -46.020 -3.683 113.177 1.00 50.16 173 ASP A CA 1
ATOM 1387 C C . ASP A 1 173 ? -46.223 -2.734 111.979 1.00 50.16 173 ASP A C 1
ATOM 1389 O O . ASP A 1 173 ? -46.948 -3.063 111.030 1.00 50.16 173 ASP A O 1
ATOM 1393 N N . GLU A 1 174 ? -45.531 -1.592 111.942 1.00 57.41 174 GLU A N 1
ATOM 1394 C CA . GLU A 1 174 ? -45.495 -0.734 110.749 1.00 57.41 174 GLU A CA 1
ATOM 1395 C C . GLU A 1 174 ? -44.619 -1.333 109.644 1.00 57.41 174 GLU A C 1
ATOM 1397 O O . GLU A 1 174 ? -44.971 -1.237 108.462 1.00 57.41 174 GLU A O 1
ATOM 1402 N N . ILE A 1 175 ? -43.538 -2.031 110.010 1.00 58.09 175 ILE A N 1
ATOM 1403 C CA . ILE A 1 175 ? -42.673 -2.749 109.064 1.00 58.09 175 ILE A CA 1
ATOM 1404 C C . ILE A 1 175 ? -43.457 -3.860 108.348 1.00 58.09 175 ILE A C 1
ATOM 1406 O O . ILE A 1 175 ? -43.348 -3.993 107.130 1.00 58.09 175 ILE A O 1
ATOM 1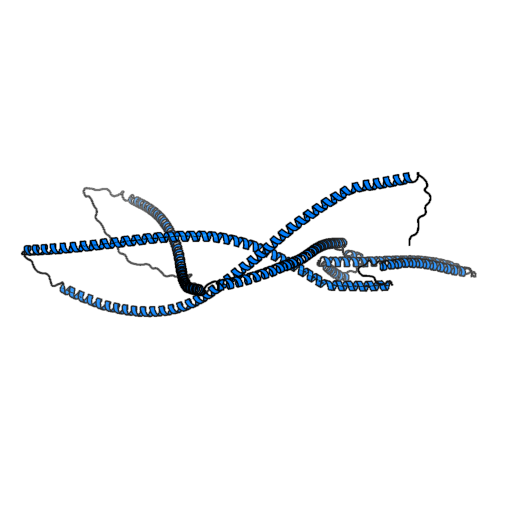410 N N . ILE A 1 176 ? -44.330 -4.604 109.039 1.00 59.75 176 ILE A N 1
ATOM 1411 C CA . ILE A 1 176 ? -45.142 -5.667 108.412 1.00 59.75 176 ILE A CA 1
ATOM 1412 C C . ILE A 1 176 ? -46.198 -5.092 107.447 1.00 59.75 176 ILE A C 1
ATOM 1414 O O . ILE A 1 176 ? -46.457 -5.671 106.383 1.00 59.75 176 ILE A O 1
ATOM 1418 N N . LYS A 1 177 ? -46.800 -3.938 107.766 1.00 68.12 177 LYS A N 1
ATOM 1419 C CA . LYS A 1 177 ? -47.723 -3.236 106.853 1.00 68.12 177 LYS A CA 1
ATOM 1420 C C . LYS A 1 177 ? -46.995 -2.671 105.630 1.00 68.12 177 LYS A C 1
ATOM 1422 O O . LYS A 1 177 ? -47.495 -2.847 104.513 1.00 68.12 177 LYS A O 1
ATOM 1427 N N . LYS A 1 178 ? -45.809 -2.077 105.819 1.00 72.00 178 LYS A N 1
ATOM 1428 C CA . LYS A 1 178 ? -44.928 -1.638 104.724 1.00 72.00 178 LYS A CA 1
ATOM 1429 C C . LYS A 1 178 ? -44.538 -2.809 103.828 1.00 72.00 178 LYS A C 1
ATOM 1431 O O . LYS A 1 178 ? -44.834 -2.752 102.639 1.00 72.00 178 LYS A O 1
ATOM 1436 N N . LEU A 1 179 ? -44.061 -3.918 104.392 1.00 68.00 179 LEU A N 1
ATOM 1437 C CA . LEU A 1 179 ? -43.680 -5.120 103.639 1.00 68.00 179 LEU A CA 1
ATOM 1438 C C . LEU A 1 179 ? -44.847 -5.725 102.841 1.00 68.00 179 LEU A C 1
ATOM 1440 O O . LEU A 1 179 ? -44.654 -6.183 101.716 1.00 68.00 179 LEU A O 1
ATOM 1444 N N . LYS A 1 180 ? -46.087 -5.699 103.357 1.00 72.00 180 LYS A N 1
ATOM 1445 C CA . LYS A 1 180 ? -47.275 -6.137 102.590 1.00 72.00 180 LYS A CA 1
ATOM 1446 C C . LYS A 1 180 ? -47.626 -5.189 101.441 1.00 72.00 180 LYS A C 1
ATOM 1448 O O . LYS A 1 180 ? -48.064 -5.656 100.384 1.00 72.00 180 LYS A O 1
ATOM 1453 N N . SER A 1 181 ? -47.473 -3.880 101.637 1.00 72.06 181 SER A N 1
ATOM 1454 C CA . SER A 1 181 ? -47.675 -2.892 100.571 1.00 72.06 181 SER A CA 1
ATOM 1455 C C . SER A 1 181 ? -46.578 -2.973 99.504 1.00 72.06 181 SER A C 1
ATOM 1457 O O . SER A 1 181 ? -46.892 -2.966 98.314 1.00 72.06 181 SER A O 1
ATOM 1459 N N . GLU A 1 182 ? -45.331 -3.205 99.919 1.00 77.00 182 GLU A N 1
ATOM 1460 C CA . GLU A 1 182 ? -44.186 -3.455 99.047 1.00 77.00 182 GLU A CA 1
ATOM 1461 C C . GLU A 1 182 ? -44.363 -4.755 98.265 1.00 77.00 182 GLU A C 1
ATOM 1463 O O . GLU A 1 182 ? -44.201 -4.746 97.054 1.00 77.00 182 GLU A O 1
ATOM 1468 N N . LEU A 1 183 ? -44.821 -5.851 98.880 1.00 75.00 183 LEU A N 1
ATOM 1469 C CA . LEU A 1 183 ? -45.112 -7.106 98.168 1.00 75.00 183 LEU A CA 1
ATOM 1470 C C . LEU A 1 183 ? -46.197 -6.952 97.091 1.00 75.00 183 LEU A C 1
ATOM 1472 O O . LEU A 1 183 ? -46.113 -7.576 96.030 1.00 75.00 183 LEU A O 1
ATOM 1476 N N . LYS A 1 184 ? -47.223 -6.125 97.333 1.00 78.19 184 LYS A N 1
ATOM 1477 C CA . LYS A 1 184 ? -48.244 -5.816 96.316 1.00 78.19 184 LYS A CA 1
ATOM 1478 C C . LYS A 1 184 ? -47.692 -4.924 95.204 1.00 78.19 184 LYS A C 1
ATOM 1480 O O . LYS A 1 184 ? -48.007 -5.177 94.040 1.00 78.19 184 LYS A O 1
ATOM 1485 N N . ALA A 1 185 ? -46.878 -3.925 95.541 1.00 77.81 185 ALA A N 1
ATOM 1486 C CA . ALA A 1 185 ? -46.199 -3.081 94.561 1.00 77.81 185 ALA A CA 1
ATOM 1487 C C . ALA A 1 185 ? -45.241 -3.909 93.689 1.00 77.81 185 ALA A C 1
ATOM 1489 O O . ALA A 1 185 ? -45.306 -3.828 92.467 1.00 77.81 185 ALA A O 1
ATOM 1490 N N . ASN A 1 186 ? -44.470 -4.806 94.303 1.00 79.31 186 ASN A N 1
ATOM 1491 C CA . ASN A 1 186 ? -43.494 -5.664 93.639 1.00 79.31 186 ASN A CA 1
ATOM 1492 C C . ASN A 1 186 ? -44.175 -6.688 92.711 1.00 79.31 186 ASN A C 1
ATOM 1494 O O . ASN A 1 186 ? -43.752 -6.891 91.580 1.00 79.31 186 ASN A O 1
ATOM 1498 N N . ARG A 1 187 ? -45.327 -7.254 93.109 1.00 80.00 187 ARG A N 1
ATOM 1499 C CA . ARG A 1 187 ? -46.149 -8.084 92.202 1.00 80.00 187 ARG A CA 1
ATOM 1500 C C . ARG A 1 187 ? -46.707 -7.305 91.011 1.00 80.00 187 ARG A C 1
ATOM 1502 O O . ARG A 1 187 ? -46.867 -7.876 89.934 1.00 80.00 187 ARG A O 1
ATOM 1509 N N . LYS A 1 188 ? -47.058 -6.029 91.197 1.00 82.88 188 LYS A N 1
ATOM 1510 C CA . LYS A 1 188 ? -47.538 -5.170 90.105 1.00 82.88 188 LYS A CA 1
ATOM 1511 C C . LYS A 1 188 ? -46.392 -4.809 89.156 1.00 82.88 188 LYS A C 1
ATOM 1513 O O . LYS A 1 188 ? -46.588 -4.871 87.947 1.00 82.88 188 LYS A O 1
ATOM 1518 N N . GLN A 1 189 ? -45.212 -4.529 89.703 1.00 84.25 189 GLN A N 1
ATOM 1519 C CA . GLN A 1 189 ? -43.992 -4.270 88.947 1.00 84.25 189 GLN A CA 1
ATOM 1520 C C . GLN A 1 189 ? -43.552 -5.503 88.148 1.00 84.25 189 GLN A C 1
ATOM 1522 O O . GLN A 1 189 ? -43.370 -5.394 86.944 1.00 84.25 189 GLN A O 1
ATOM 1527 N N . GLN A 1 190 ? -43.524 -6.695 88.752 1.00 80.19 190 GLN A N 1
ATOM 1528 C CA . GLN A 1 190 ? -43.227 -7.941 88.032 1.00 80.19 190 GLN A CA 1
ATOM 1529 C C . GLN A 1 190 ? -44.209 -8.215 86.890 1.00 80.19 190 GLN A C 1
ATOM 1531 O O . GLN A 1 190 ? -43.803 -8.682 85.831 1.00 80.19 190 GLN A O 1
ATOM 1536 N N . LYS A 1 191 ? -45.504 -7.921 87.067 1.00 85.81 191 LYS A N 1
ATOM 1537 C CA . LYS A 1 191 ? -46.473 -8.044 85.967 1.00 85.81 191 LYS A CA 1
ATOM 1538 C C . LYS A 1 191 ? -46.164 -7.081 84.824 1.00 85.81 191 LYS A C 1
ATOM 1540 O O . LYS A 1 191 ? -46.223 -7.500 83.675 1.00 85.81 191 LYS A O 1
ATOM 1545 N N . GLN A 1 192 ? -45.814 -5.835 85.139 1.00 86.31 192 GLN A N 1
ATOM 1546 C CA . GLN A 1 192 ? -45.408 -4.856 84.131 1.00 86.31 192 GLN A CA 1
ATOM 1547 C C . GLN A 1 192 ? -44.110 -5.272 83.430 1.00 86.31 192 GLN A C 1
ATOM 1549 O O . GLN A 1 192 ? -44.042 -5.187 82.212 1.00 86.31 192 GLN A O 1
ATOM 1554 N N . GLU A 1 193 ? -43.126 -5.795 84.164 1.00 86.75 193 GLU A N 1
ATOM 1555 C CA . GLU A 1 193 ? -41.870 -6.302 83.600 1.00 86.75 193 GLU A CA 1
ATOM 1556 C C . GLU A 1 193 ? -42.110 -7.494 82.662 1.00 86.75 193 GLU A C 1
ATOM 1558 O O . GLU A 1 193 ? -41.601 -7.522 81.541 1.00 86.75 193 GLU A O 1
ATOM 1563 N N . VAL A 1 194 ? -42.959 -8.447 83.058 1.00 86.75 194 VAL A N 1
ATOM 1564 C CA . VAL A 1 194 ? -43.361 -9.571 82.195 1.00 86.75 194 VAL A CA 1
ATOM 1565 C C . VAL A 1 194 ? -44.068 -9.075 80.933 1.00 86.75 194 VAL A C 1
ATOM 1567 O O . VAL A 1 194 ? -43.798 -9.576 79.844 1.00 86.75 194 VAL A O 1
ATOM 1570 N N . GLU A 1 195 ? -44.932 -8.069 81.046 1.00 89.69 195 GLU A N 1
ATOM 1571 C CA . GLU A 1 195 ? -45.632 -7.481 79.903 1.00 89.69 195 GLU A CA 1
ATOM 1572 C C . GLU A 1 195 ? -44.668 -6.730 78.965 1.00 89.69 195 GLU A C 1
ATOM 1574 O O . GLU A 1 195 ? -44.766 -6.867 77.744 1.00 89.69 195 GLU A O 1
ATOM 1579 N N . THR A 1 196 ? -43.658 -6.037 79.507 1.00 91.38 196 THR A N 1
ATOM 1580 C CA . THR A 1 196 ? -42.575 -5.449 78.701 1.00 91.38 196 THR A CA 1
ATOM 1581 C C . THR A 1 196 ? -41.727 -6.513 78.008 1.00 91.38 196 THR A C 1
ATOM 1583 O O . THR A 1 196 ? -41.484 -6.391 76.810 1.00 91.38 196 THR A O 1
ATOM 1586 N N . PHE A 1 197 ? -41.375 -7.611 78.688 1.00 90.81 197 PHE A N 1
ATOM 1587 C CA . PHE A 1 197 ? -40.622 -8.706 78.071 1.00 90.81 197 PHE A CA 1
ATOM 1588 C C . PHE A 1 197 ? -41.413 -9.400 76.960 1.00 90.81 197 PHE A C 1
ATOM 1590 O O . PHE A 1 197 ? -40.839 -9.764 75.936 1.00 90.81 197 PHE A O 1
ATOM 1597 N N . ILE A 1 198 ? -42.730 -9.558 77.116 1.00 90.56 198 ILE A N 1
ATOM 1598 C CA . ILE A 1 198 ? -43.594 -10.094 76.054 1.00 90.56 198 ILE A CA 1
ATOM 1599 C C . ILE A 1 198 ? -43.589 -9.162 74.834 1.00 90.56 198 ILE A C 1
ATOM 1601 O O . ILE A 1 198 ? -43.473 -9.636 73.700 1.00 90.56 198 ILE A O 1
ATOM 1605 N N . ASN A 1 199 ? -43.669 -7.847 75.049 1.00 92.25 199 ASN A N 1
ATOM 1606 C CA . ASN A 1 199 ? -43.599 -6.866 73.965 1.00 92.25 199 ASN A CA 1
ATOM 1607 C C . ASN A 1 199 ? -42.237 -6.888 73.256 1.00 92.25 199 ASN A C 1
ATOM 1609 O O . ASN A 1 199 ? -42.196 -6.894 72.023 1.00 92.25 199 ASN A O 1
ATOM 1613 N N . ASP A 1 200 ? -41.140 -6.993 74.006 1.00 92.81 200 ASP A N 1
ATOM 1614 C CA . ASP A 1 200 ? -39.789 -7.098 73.448 1.00 92.81 200 ASP A CA 1
ATOM 1615 C C . ASP A 1 200 ? -39.594 -8.397 72.656 1.00 92.81 200 ASP A C 1
ATOM 1617 O O . ASP A 1 200 ? -39.050 -8.372 71.551 1.00 92.81 200 ASP A O 1
ATOM 1621 N N . ILE A 1 201 ? -40.107 -9.530 73.149 1.00 91.12 201 ILE A N 1
ATOM 1622 C CA . ILE A 1 201 ? -40.088 -10.809 72.420 1.00 91.12 201 ILE A CA 1
ATOM 1623 C C . ILE A 1 201 ? -40.851 -10.689 71.097 1.00 91.12 201 ILE A C 1
ATOM 1625 O O . ILE A 1 201 ? -40.373 -11.164 70.063 1.00 91.12 201 ILE A O 1
ATOM 1629 N N . ASN A 1 202 ? -42.018 -10.041 71.099 1.00 91.75 202 ASN A N 1
ATOM 1630 C CA . ASN A 1 202 ? -42.798 -9.832 69.879 1.00 91.75 202 ASN A CA 1
ATOM 1631 C C . ASN A 1 202 ? -42.070 -8.914 68.886 1.00 91.75 202 ASN A C 1
ATOM 1633 O O . ASN A 1 202 ? -42.051 -9.207 67.687 1.00 91.75 202 ASN A O 1
ATOM 1637 N N . LYS A 1 203 ? -41.408 -7.859 69.375 1.00 94.50 203 LYS A N 1
ATOM 1638 C CA . LYS A 1 203 ? -40.586 -6.962 68.555 1.00 94.50 203 LYS A CA 1
ATOM 1639 C C . LYS A 1 203 ? -39.390 -7.691 67.935 1.00 94.50 203 LYS A C 1
ATOM 1641 O O . LYS A 1 203 ? -39.210 -7.636 66.721 1.00 94.50 203 LYS A O 1
ATOM 1646 N N . LEU A 1 204 ? -38.649 -8.468 68.723 1.00 91.19 204 LEU A N 1
ATOM 1647 C CA . LEU A 1 204 ? -37.531 -9.284 68.234 1.00 91.19 204 LEU A CA 1
ATOM 1648 C C . LEU A 1 204 ? -37.987 -10.343 67.222 1.00 91.19 204 LEU A C 1
ATOM 1650 O O . LEU A 1 204 ? -37.280 -10.641 66.259 1.00 91.19 204 LEU A O 1
ATOM 1654 N N . LYS A 1 205 ? -39.184 -10.911 67.403 1.00 93.19 205 LYS A N 1
ATOM 1655 C CA . LYS A 1 205 ? -39.766 -11.867 66.453 1.00 93.19 205 LYS A CA 1
ATOM 1656 C C . LYS A 1 205 ? -40.105 -11.203 65.114 1.00 93.19 205 LYS A C 1
ATOM 1658 O O . LYS A 1 205 ? -39.839 -11.795 64.070 1.00 93.19 205 LYS A O 1
ATOM 1663 N N . SER A 1 206 ? -40.632 -9.979 65.150 1.00 92.69 206 SER A N 1
ATOM 1664 C CA . SER A 1 206 ? -40.847 -9.130 63.971 1.00 92.69 206 SER A CA 1
ATOM 1665 C C . SER A 1 206 ? -39.527 -8.818 63.254 1.00 92.69 206 SER A C 1
ATOM 1667 O O . SER A 1 206 ? -39.391 -9.099 62.064 1.00 92.69 206 SER A O 1
ATOM 1669 N N . GLU A 1 207 ? -38.525 -8.320 63.983 1.00 94.19 207 GLU A N 1
ATOM 1670 C CA . GLU A 1 207 ? -37.201 -7.983 63.434 1.00 94.19 207 GLU A CA 1
ATOM 1671 C C . GLU A 1 207 ? -36.501 -9.204 62.815 1.00 94.19 207 GLU A C 1
ATOM 1673 O O . GLU A 1 207 ? -35.880 -9.106 61.754 1.00 94.19 207 GLU A O 1
ATOM 1678 N N . LYS A 1 208 ? -36.648 -10.387 63.426 1.00 94.38 208 LYS A N 1
ATOM 1679 C CA . LYS A 1 208 ? -36.120 -11.648 62.889 1.00 94.38 208 LYS A CA 1
ATOM 1680 C C . LYS A 1 208 ? -36.729 -12.007 61.533 1.00 94.38 208 LYS A C 1
ATOM 1682 O O . LYS A 1 208 ? -35.994 -12.431 60.638 1.00 94.38 208 LYS A O 1
ATOM 1687 N N . GLU A 1 209 ? -38.045 -11.881 61.373 1.00 92.94 209 GLU A N 1
ATOM 1688 C CA . GLU A 1 209 ? -38.694 -12.171 60.088 1.00 92.94 209 GLU A CA 1
ATOM 1689 C C . GLU A 1 209 ? -38.337 -11.120 59.027 1.00 92.94 209 GLU A C 1
ATOM 1691 O O . GLU A 1 209 ? -38.092 -11.479 57.873 1.00 92.94 209 GLU A O 1
ATOM 1696 N N . GLU A 1 210 ? -38.186 -9.850 59.413 1.00 93.94 210 GLU A N 1
ATOM 1697 C CA . GLU A 1 210 ? -37.726 -8.794 58.505 1.00 93.94 210 GLU A CA 1
ATOM 1698 C C . GLU A 1 210 ? -36.285 -9.037 58.018 1.00 93.94 210 GLU A C 1
ATOM 1700 O O . GLU A 1 210 ? -36.003 -8.972 56.817 1.00 93.94 210 GLU A O 1
ATOM 1705 N N . LEU A 1 211 ? -35.370 -9.400 58.924 1.00 92.88 211 LEU A N 1
ATOM 1706 C CA . LEU A 1 211 ? -33.993 -9.767 58.576 1.00 92.88 211 LEU A CA 1
ATOM 1707 C C . LEU A 1 211 ? -33.946 -10.994 57.663 1.00 92.88 211 LEU A C 1
ATOM 1709 O O . LEU A 1 211 ? -33.170 -11.030 56.708 1.00 92.88 211 LEU A O 1
ATOM 1713 N N . LYS A 1 212 ? -34.802 -11.988 57.907 1.00 93.31 212 LYS A N 1
ATOM 1714 C CA . LYS A 1 212 ? -34.899 -13.188 57.068 1.00 93.31 212 LYS A CA 1
ATOM 1715 C C . LYS A 1 212 ? -35.410 -12.864 55.661 1.00 93.31 212 LYS A C 1
ATOM 1717 O O . LYS A 1 212 ? -34.919 -13.450 54.694 1.00 93.31 212 LYS A O 1
ATOM 1722 N N . ALA A 1 213 ? -36.352 -11.928 55.533 1.00 91.31 213 ALA A N 1
ATOM 1723 C CA . ALA A 1 213 ? -36.814 -11.427 54.240 1.00 91.31 213 ALA A CA 1
ATOM 1724 C C . ALA A 1 213 ? -35.695 -10.676 53.495 1.00 91.31 213 ALA A C 1
ATOM 1726 O O . ALA A 1 213 ? -35.412 -11.005 52.341 1.00 91.31 213 ALA A O 1
ATOM 1727 N N . LYS A 1 214 ? -34.985 -9.766 54.177 1.00 94.25 214 LYS A N 1
ATOM 1728 C CA . LYS A 1 214 ? -33.818 -9.050 53.624 1.00 94.25 214 LYS A CA 1
ATOM 1729 C C . LYS A 1 214 ? -32.717 -10.004 53.152 1.00 94.25 214 LYS A C 1
ATOM 1731 O O . LYS A 1 214 ? -32.163 -9.817 52.073 1.00 94.25 214 LYS A O 1
ATOM 1736 N N . LEU A 1 215 ? -32.441 -11.066 53.908 1.00 90.75 215 LEU A N 1
ATOM 1737 C CA . LEU A 1 215 ? -31.414 -12.053 53.564 1.00 90.75 215 LEU A CA 1
ATOM 1738 C C . LEU A 1 215 ? -31.799 -12.879 52.326 1.00 90.75 215 LEU A C 1
ATOM 1740 O O . LEU A 1 215 ? -30.953 -13.152 51.476 1.00 90.75 215 LEU A O 1
ATOM 1744 N N . ARG A 1 216 ? -33.084 -13.232 52.174 1.00 91.31 216 ARG A N 1
ATOM 1745 C CA . ARG A 1 216 ? -33.591 -13.862 50.940 1.00 91.31 216 ARG A CA 1
ATOM 1746 C C . ARG A 1 216 ? -33.465 -12.931 49.739 1.00 91.31 216 ARG A C 1
ATOM 1748 O O . ARG A 1 216 ? -33.042 -13.384 48.681 1.00 91.31 216 ARG A O 1
ATOM 1755 N N . GLN A 1 217 ? -33.789 -11.653 49.913 1.00 92.50 217 GLN A N 1
ATOM 1756 C CA . GLN A 1 217 ? -33.689 -10.659 48.849 1.00 92.50 217 GLN A CA 1
ATOM 1757 C C . GLN A 1 217 ? -32.236 -10.443 48.403 1.00 92.50 217 GLN A C 1
ATOM 1759 O O . GLN A 1 217 ? -31.957 -10.548 47.212 1.00 92.50 217 GLN A O 1
ATOM 1764 N N . MET A 1 218 ? -31.296 -10.280 49.343 1.00 91.19 218 MET A N 1
ATOM 1765 C CA . MET A 1 218 ? -29.863 -10.207 49.021 1.00 91.19 218 MET A CA 1
ATOM 1766 C C . MET A 1 218 ? -29.352 -11.463 48.309 1.00 91.19 218 MET A C 1
ATOM 1768 O O . MET A 1 218 ? -28.518 -11.368 47.413 1.00 91.19 218 MET A O 1
ATOM 1772 N N . LYS A 1 219 ? -29.836 -12.654 48.686 1.00 93.50 219 LYS A N 1
ATOM 1773 C CA . LYS A 1 219 ? -29.420 -13.901 48.032 1.00 93.50 219 LYS A CA 1
ATOM 1774 C C . LYS A 1 219 ? -29.856 -13.948 46.563 1.00 93.50 219 LYS A C 1
ATOM 1776 O O . LYS A 1 219 ? -29.076 -14.394 45.728 1.00 93.50 219 LYS A O 1
ATOM 1781 N N . ILE A 1 220 ? -31.062 -13.466 46.258 1.00 91.56 220 ILE A N 1
ATOM 1782 C CA . ILE A 1 220 ? -31.564 -13.350 44.881 1.00 91.56 220 ILE A CA 1
ATOM 1783 C C . ILE A 1 220 ? -30.750 -12.304 44.104 1.00 91.56 220 ILE A C 1
ATOM 1785 O O . ILE A 1 220 ? -30.329 -12.575 42.983 1.00 91.56 220 ILE A O 1
ATOM 1789 N N . GLU A 1 221 ? -30.465 -11.143 44.700 1.00 92.88 221 GLU A N 1
ATOM 1790 C CA . GLU A 1 221 ? -29.623 -10.119 44.061 1.00 92.88 221 GLU A CA 1
ATOM 1791 C C . GLU A 1 221 ? -28.211 -10.629 43.752 1.00 92.88 221 GLU A C 1
ATOM 1793 O O . GLU A 1 221 ? -27.707 -10.376 42.661 1.00 92.88 221 GLU A O 1
ATOM 1798 N N . ASN A 1 222 ? -27.586 -11.383 44.660 1.00 88.81 222 ASN A N 1
ATOM 1799 C CA . ASN A 1 222 ? -26.269 -11.971 44.403 1.00 88.81 222 ASN A CA 1
ATOM 1800 C C . ASN A 1 222 ? -26.291 -12.984 43.255 1.00 88.81 222 ASN A C 1
ATOM 1802 O O . ASN A 1 222 ? -25.384 -12.976 42.430 1.00 88.81 222 ASN A O 1
ATOM 1806 N N . GLN A 1 223 ? -27.325 -13.825 43.172 1.00 91.75 223 GLN A N 1
ATOM 1807 C CA . GLN A 1 223 ? -27.466 -14.770 42.059 1.00 91.75 223 GLN A CA 1
ATOM 1808 C C . GLN A 1 223 ? -27.656 -14.050 40.720 1.00 91.75 223 GLN A C 1
ATOM 1810 O O . GLN A 1 223 ? -27.071 -14.453 39.718 1.00 91.75 223 GLN A O 1
ATOM 1815 N N . ASN A 1 224 ? -28.423 -12.957 40.704 1.00 90.31 224 ASN A N 1
ATOM 1816 C CA . ASN A 1 224 ? -28.591 -12.146 39.499 1.00 90.31 224 ASN A CA 1
ATOM 1817 C C . ASN A 1 224 ? -27.270 -11.489 39.073 1.00 90.31 224 ASN A C 1
ATOM 1819 O O . ASN A 1 224 ? -26.929 -11.535 37.895 1.00 90.31 224 ASN A O 1
ATOM 1823 N N . LYS A 1 225 ? -26.495 -10.958 40.027 1.00 91.06 225 LYS A N 1
ATOM 1824 C CA . LYS A 1 225 ? -25.164 -10.393 39.752 1.00 91.06 225 LYS A CA 1
ATOM 1825 C C . LYS A 1 225 ? -24.176 -11.441 39.236 1.00 91.06 225 LYS A C 1
ATOM 1827 O O . LYS A 1 225 ? -23.393 -11.142 38.346 1.00 91.06 225 LYS A O 1
ATOM 1832 N N . GLU A 1 226 ? -24.212 -12.674 39.745 1.00 90.81 226 GLU A N 1
ATOM 1833 C CA . GLU A 1 226 ? -23.377 -13.766 39.214 1.00 90.81 226 GLU A CA 1
ATOM 1834 C C . GLU A 1 226 ? -23.717 -14.113 37.760 1.00 90.81 226 GLU A C 1
ATOM 1836 O O . GLU A 1 226 ? -22.811 -14.374 36.966 1.00 90.81 226 GLU A O 1
ATOM 1841 N N . LEU A 1 227 ? -25.004 -14.125 37.399 1.00 90.19 227 LEU A N 1
ATOM 1842 C CA . LEU A 1 227 ? -25.430 -14.360 36.016 1.00 90.19 227 LEU A CA 1
ATOM 1843 C C . LEU A 1 227 ? -24.993 -13.220 35.090 1.00 90.19 227 LEU A C 1
ATOM 1845 O O . LEU A 1 227 ? -24.520 -13.479 33.986 1.00 90.19 227 LEU A O 1
ATOM 1849 N N . GLU A 1 228 ? -25.092 -11.978 35.557 1.00 90.94 228 GLU A N 1
ATOM 1850 C CA . GLU A 1 228 ? -24.635 -10.798 34.821 1.00 90.94 228 GLU A CA 1
ATOM 1851 C C . GLU A 1 228 ? -23.117 -10.821 34.593 1.00 90.94 228 GLU A C 1
ATOM 1853 O O . GLU A 1 228 ? -22.662 -10.641 33.465 1.00 90.94 228 GLU A O 1
ATOM 1858 N N . ILE A 1 229 ? -22.328 -11.159 35.620 1.00 88.06 229 ILE A N 1
ATOM 1859 C CA . ILE A 1 229 ? -20.870 -11.315 35.493 1.00 88.06 229 ILE A CA 1
ATOM 1860 C C . ILE A 1 229 ? -20.517 -12.388 34.455 1.00 88.06 229 ILE A C 1
ATOM 1862 O O . ILE A 1 229 ? -19.629 -12.165 33.636 1.00 88.06 229 ILE A O 1
ATOM 1866 N N . LYS A 1 230 ? -21.210 -13.535 34.447 1.00 92.25 230 LYS A N 1
ATOM 1867 C CA . LYS A 1 230 ? -20.973 -14.586 33.441 1.00 92.25 230 LYS A CA 1
ATOM 1868 C C . LYS A 1 230 ? -21.276 -14.111 32.022 1.00 92.25 230 LYS A C 1
ATOM 1870 O O . LYS A 1 230 ? -20.464 -14.346 31.135 1.00 92.25 230 LYS A O 1
ATOM 1875 N N . SER A 1 231 ? -22.384 -13.395 31.831 1.00 90.94 231 SER A N 1
ATOM 1876 C CA . SER A 1 231 ? -22.729 -12.806 30.532 1.00 90.94 231 SER A CA 1
ATOM 1877 C C . SER A 1 231 ? -21.655 -11.825 30.049 1.00 90.94 231 SER A C 1
ATOM 1879 O O . SER A 1 231 ? -21.300 -11.844 28.875 1.00 90.94 231 SER A O 1
ATOM 1881 N N . ILE A 1 232 ? -21.110 -10.997 30.947 1.00 88.69 232 ILE A N 1
ATOM 1882 C CA . ILE A 1 232 ? -20.044 -10.037 30.616 1.00 88.69 232 ILE A CA 1
ATOM 1883 C C . ILE A 1 232 ? -18.739 -10.758 30.244 1.00 88.69 232 ILE A C 1
ATOM 1885 O O . ILE A 1 232 ? -18.032 -10.310 29.344 1.00 88.69 232 ILE A O 1
ATOM 1889 N N . ILE A 1 233 ? -18.407 -11.867 30.914 1.00 88.44 233 ILE A N 1
ATOM 1890 C CA . ILE A 1 233 ? -17.211 -12.665 30.596 1.00 88.44 233 ILE A CA 1
ATOM 1891 C C . ILE A 1 233 ? -17.330 -13.285 29.198 1.00 88.44 233 ILE A C 1
ATOM 1893 O O . ILE A 1 233 ? -16.399 -13.160 28.405 1.00 88.44 233 ILE A O 1
ATOM 1897 N N . GLU A 1 234 ? -18.473 -13.893 28.870 1.00 88.06 234 GLU A N 1
ATOM 1898 C CA . GLU A 1 234 ? -18.713 -14.472 27.539 1.00 88.06 234 GLU A CA 1
ATOM 1899 C C . GLU A 1 234 ? -18.648 -13.402 26.434 1.00 88.06 234 GLU A C 1
ATOM 1901 O O . GLU A 1 234 ? -18.050 -13.624 25.378 1.00 88.06 234 GLU A O 1
ATOM 1906 N N . GLU A 1 235 ? -19.187 -12.206 26.691 1.00 87.88 235 GLU A N 1
ATOM 1907 C CA . GLU A 1 235 ? -19.097 -11.072 25.765 1.00 87.88 235 GLU A CA 1
ATOM 1908 C C . GLU A 1 235 ? -17.648 -10.573 25.600 1.00 87.88 235 GLU A C 1
ATOM 1910 O O . GLU A 1 235 ? -17.215 -10.277 24.484 1.00 87.88 235 GLU A O 1
ATOM 1915 N N . GLN A 1 236 ? -16.855 -10.532 26.677 1.00 84.44 236 GLN A N 1
ATOM 1916 C CA . GLN A 1 236 ? -15.432 -10.177 26.606 1.00 84.44 236 GLN A CA 1
ATOM 1917 C C . GLN A 1 236 ? -14.603 -11.195 25.818 1.00 84.44 236 GLN A C 1
ATOM 1919 O O . GLN A 1 236 ? -13.731 -10.791 25.048 1.00 84.44 236 GLN A O 1
ATOM 1924 N N . GLU A 1 237 ? -14.861 -12.494 25.967 1.00 83.69 237 GLU A N 1
ATOM 1925 C CA . GLU A 1 237 ? -14.182 -13.525 25.172 1.00 83.69 237 GLU A CA 1
ATOM 1926 C C . GLU A 1 237 ? -14.532 -13.412 23.680 1.00 83.69 237 GLU A C 1
ATOM 1928 O O . GLU A 1 237 ? -13.639 -13.479 22.828 1.00 83.69 237 GLU A O 1
ATOM 1933 N N . GLY A 1 238 ? -15.804 -13.150 23.356 1.00 83.81 238 GLY A N 1
ATOM 1934 C CA . GLY A 1 238 ? -16.238 -12.849 21.988 1.00 83.81 238 GLY A CA 1
ATOM 1935 C C . GLY A 1 238 ? -15.533 -11.617 21.409 1.00 83.81 238 GLY A C 1
ATOM 1936 O O . GLY A 1 238 ? -14.994 -11.665 20.298 1.00 83.81 238 GLY A O 1
ATOM 1937 N N . ASN A 1 239 ? -15.451 -10.540 22.194 1.00 82.31 239 ASN A N 1
ATOM 1938 C CA . ASN A 1 239 ? -14.773 -9.309 21.797 1.00 82.31 239 ASN A CA 1
ATOM 1939 C C . ASN A 1 239 ? -13.263 -9.515 21.601 1.00 82.31 239 ASN A C 1
ATOM 1941 O O . ASN A 1 239 ? -12.712 -9.038 20.607 1.00 82.31 239 ASN A O 1
ATOM 1945 N N . ASN A 1 240 ? -12.591 -10.278 22.465 1.00 83.75 240 ASN A N 1
ATOM 1946 C CA . ASN A 1 240 ? -11.163 -10.577 22.317 1.00 83.75 240 ASN A CA 1
ATOM 1947 C C . ASN A 1 240 ? -10.870 -11.339 21.016 1.00 83.75 240 ASN A C 1
ATOM 1949 O O . ASN A 1 240 ? -9.936 -10.984 20.297 1.00 83.75 240 ASN A O 1
ATOM 1953 N N . ASN A 1 241 ? -11.703 -12.320 20.660 1.00 83.75 241 ASN A N 1
ATOM 1954 C CA . ASN A 1 241 ? -11.562 -13.044 19.394 1.00 83.75 241 ASN A CA 1
ATOM 1955 C C . ASN A 1 241 ? -11.777 -12.131 18.178 1.00 83.75 241 ASN A C 1
ATOM 1957 O O . ASN A 1 241 ? -11.033 -12.223 17.200 1.00 83.75 241 ASN A O 1
ATOM 1961 N N . SER A 1 242 ? -12.754 -11.221 18.242 1.00 82.69 242 SER A N 1
ATOM 1962 C CA . SER A 1 242 ? -12.968 -10.234 17.174 1.00 82.69 242 SER A CA 1
ATOM 1963 C C . SER A 1 242 ? -11.788 -9.263 17.040 1.00 82.69 242 SER A C 1
ATOM 1965 O O . SER A 1 242 ? -11.346 -8.989 15.927 1.00 82.69 242 SER A O 1
ATOM 1967 N N . THR A 1 243 ? -11.207 -8.835 18.165 1.00 85.88 243 THR A N 1
ATOM 1968 C CA . THR A 1 243 ? -10.050 -7.929 18.204 1.00 85.88 243 THR A CA 1
ATOM 1969 C C . THR A 1 243 ? -8.831 -8.584 17.561 1.00 85.88 243 THR A C 1
ATOM 1971 O O . THR A 1 243 ? -8.191 -7.978 16.709 1.00 85.88 243 THR A O 1
ATOM 1974 N N . LEU A 1 244 ? -8.564 -9.851 17.888 1.00 87.19 244 LEU A N 1
ATOM 1975 C CA . LEU A 1 244 ? -7.440 -10.613 17.335 1.00 87.19 244 LEU A CA 1
ATOM 1976 C C . LEU A 1 244 ? -7.596 -10.847 15.820 1.00 87.19 244 LEU A C 1
ATOM 1978 O O . LEU A 1 244 ? -6.621 -10.833 15.072 1.00 87.19 244 LEU A O 1
ATOM 1982 N N . ASN A 1 245 ? -8.834 -11.007 15.342 1.00 88.31 245 ASN A N 1
ATOM 1983 C CA . ASN A 1 245 ? -9.113 -11.128 13.911 1.00 88.31 245 ASN A CA 1
ATOM 1984 C C . ASN A 1 245 ? -8.907 -9.794 13.167 1.00 88.31 245 ASN A C 1
ATOM 1986 O O . ASN A 1 245 ? -8.309 -9.779 12.091 1.00 88.31 245 ASN A O 1
ATOM 1990 N N . ILE A 1 246 ? -9.334 -8.672 13.760 1.00 86.12 246 ILE A N 1
ATOM 1991 C CA . ILE A 1 246 ? -9.076 -7.323 13.229 1.00 86.12 246 ILE A CA 1
ATOM 1992 C C . ILE A 1 246 ? -7.566 -7.042 13.192 1.00 86.12 246 ILE A C 1
ATOM 1994 O O . ILE A 1 246 ? -7.059 -6.541 12.193 1.00 86.12 246 ILE A O 1
ATOM 1998 N N . GLU A 1 247 ? -6.825 -7.415 14.234 1.00 88.12 247 GLU A N 1
ATOM 1999 C CA . GLU A 1 247 ? -5.374 -7.208 14.325 1.00 88.12 247 GLU A CA 1
ATOM 2000 C C . GLU A 1 247 ? -4.606 -7.982 13.233 1.00 88.12 247 GLU A C 1
ATOM 2002 O O . GLU A 1 247 ? -3.686 -7.450 12.600 1.00 88.12 247 GLU A O 1
ATOM 2007 N N . ASN A 1 248 ? -5.055 -9.201 12.916 1.00 87.94 248 ASN A N 1
ATOM 2008 C CA . ASN A 1 248 ? -4.540 -9.976 11.784 1.00 87.94 248 ASN A CA 1
ATOM 2009 C C . ASN A 1 248 ? -4.872 -9.329 10.427 1.00 87.94 248 ASN A C 1
ATOM 2011 O O . ASN A 1 248 ? -4.017 -9.292 9.538 1.00 87.94 248 ASN A O 1
ATOM 2015 N N . GLN A 1 249 ? -6.087 -8.794 10.254 1.00 89.31 249 GLN A N 1
ATOM 2016 C CA . GLN A 1 249 ? -6.471 -8.080 9.029 1.00 89.31 249 GLN A CA 1
ATOM 2017 C C . GLN A 1 249 ? -5.659 -6.792 8.837 1.00 89.31 249 GLN A C 1
ATOM 2019 O O . GLN A 1 249 ? -5.196 -6.527 7.726 1.00 89.31 249 GLN A O 1
ATOM 2024 N N . ILE A 1 250 ? -5.420 -6.032 9.912 1.00 87.06 250 ILE A N 1
ATOM 2025 C CA . ILE A 1 250 ? -4.561 -4.840 9.894 1.00 87.06 250 ILE A CA 1
ATOM 2026 C C . ILE A 1 250 ? -3.139 -5.224 9.483 1.00 87.06 250 ILE A C 1
ATOM 2028 O O . ILE A 1 250 ? -2.594 -4.613 8.567 1.00 87.06 250 ILE A O 1
ATOM 2032 N N . SER A 1 251 ? -2.571 -6.275 10.080 1.00 89.25 251 SER A N 1
ATOM 2033 C CA . SER A 1 251 ? -1.219 -6.740 9.737 1.00 89.25 251 SER A CA 1
ATOM 2034 C C . SER A 1 251 ? -1.104 -7.118 8.253 1.00 89.25 251 SER A C 1
ATOM 2036 O O . SER A 1 251 ? -0.166 -6.704 7.569 1.00 89.25 251 SER A O 1
ATOM 2038 N N . SER A 1 252 ? -2.099 -7.830 7.711 1.00 88.62 252 SER A N 1
ATOM 2039 C CA . SER A 1 252 ? -2.143 -8.165 6.280 1.00 88.62 252 SER A CA 1
ATOM 2040 C C . SER A 1 252 ? -2.250 -6.918 5.388 1.00 88.62 252 SER A C 1
ATOM 2042 O O . SER A 1 252 ? -1.581 -6.835 4.353 1.00 88.62 252 SER A O 1
ATOM 2044 N N . ALA A 1 253 ? -3.068 -5.935 5.773 1.00 86.88 253 ALA A N 1
ATOM 2045 C CA . ALA A 1 253 ? -3.231 -4.688 5.026 1.00 86.88 253 ALA A CA 1
ATOM 2046 C C . ALA A 1 253 ? -1.966 -3.808 5.068 1.00 86.88 253 ALA A C 1
ATOM 2048 O O . ALA A 1 253 ? -1.624 -3.151 4.078 1.00 86.88 253 ALA A O 1
ATOM 2049 N N . GLU A 1 254 ? -1.237 -3.809 6.186 1.00 88.12 254 GLU A N 1
ATOM 2050 C CA . GLU A 1 254 ? 0.043 -3.108 6.326 1.00 88.12 254 GLU A CA 1
ATOM 2051 C C . GLU A 1 254 ? 1.118 -3.695 5.403 1.00 88.12 254 GLU A C 1
ATOM 2053 O O . GLU A 1 254 ? 1.814 -2.939 4.709 1.00 88.12 254 GLU A O 1
ATOM 2058 N N . GLU A 1 255 ? 1.211 -5.026 5.315 1.00 89.69 255 GLU A N 1
ATOM 2059 C CA . GLU A 1 255 ? 2.115 -5.697 4.375 1.00 89.69 255 GLU A CA 1
ATOM 2060 C C . GLU A 1 255 ? 1.798 -5.335 2.916 1.00 89.69 255 GLU A C 1
ATOM 2062 O O . GLU A 1 255 ? 2.704 -5.068 2.113 1.00 89.69 255 GLU A O 1
ATOM 2067 N N . GLU A 1 256 ? 0.515 -5.292 2.551 1.00 90.81 256 GLU A N 1
ATOM 2068 C CA . GLU A 1 256 ? 0.085 -4.898 1.210 1.00 90.81 256 GLU A CA 1
ATOM 2069 C C . GLU A 1 256 ? 0.402 -3.423 0.918 1.00 90.81 256 GLU A C 1
ATOM 2071 O O . GLU A 1 256 ? 0.979 -3.098 -0.129 1.00 90.81 256 GLU A O 1
ATOM 2076 N N . CYS A 1 257 ? 0.151 -2.526 1.875 1.00 87.25 257 CYS A N 1
ATOM 2077 C CA . CYS A 1 257 ? 0.533 -1.118 1.777 1.00 87.25 257 CYS A CA 1
ATOM 2078 C C . CYS A 1 257 ? 2.045 -0.943 1.574 1.00 87.25 257 CYS A C 1
ATOM 2080 O O . CYS A 1 257 ? 2.482 -0.092 0.786 1.00 87.25 257 CYS A O 1
ATOM 2082 N N . GLN A 1 258 ? 2.868 -1.749 2.246 1.00 88.44 258 GLN A N 1
ATOM 2083 C CA . GLN A 1 258 ? 4.318 -1.708 2.077 1.00 88.44 258 GLN A CA 1
ATOM 2084 C C . GLN A 1 258 ? 4.738 -2.173 0.674 1.00 88.44 258 GLN A C 1
ATOM 2086 O O . GLN A 1 258 ? 5.558 -1.504 0.028 1.00 88.44 258 GLN A O 1
ATOM 2091 N N . LYS A 1 259 ? 4.128 -3.249 0.154 1.00 89.31 259 LYS A N 1
ATOM 2092 C CA . LYS A 1 259 ? 4.337 -3.725 -1.228 1.00 89.31 259 LYS A CA 1
ATOM 2093 C C . LYS A 1 259 ? 3.959 -2.651 -2.254 1.00 89.31 259 LYS A C 1
ATOM 2095 O O . LYS A 1 259 ? 4.742 -2.367 -3.168 1.00 89.31 259 LYS A O 1
ATOM 2100 N N . LEU A 1 260 ? 2.818 -1.983 -2.073 1.00 88.81 260 LEU A N 1
ATOM 2101 C CA . LEU A 1 260 ? 2.372 -0.892 -2.948 1.00 88.81 260 LEU A CA 1
ATOM 2102 C C . LEU A 1 260 ? 3.326 0.309 -2.914 1.00 88.81 260 LEU A C 1
ATOM 2104 O O . LEU A 1 260 ? 3.668 0.849 -3.969 1.00 88.81 260 LEU A O 1
ATOM 2108 N N . ARG A 1 261 ? 3.847 0.692 -1.740 1.00 90.44 261 ARG A N 1
ATOM 2109 C CA . ARG A 1 261 ? 4.853 1.769 -1.629 1.00 90.44 261 ARG A CA 1
ATOM 2110 C C . ARG A 1 261 ? 6.136 1.453 -2.395 1.00 90.44 261 ARG A C 1
ATOM 2112 O O . ARG A 1 261 ? 6.686 2.341 -3.052 1.00 90.44 261 ARG A O 1
ATOM 2119 N N . ILE A 1 262 ? 6.620 0.211 -2.334 1.00 88.88 262 ILE A N 1
ATOM 2120 C CA . ILE A 1 262 ? 7.797 -0.219 -3.106 1.00 88.88 262 ILE A CA 1
ATOM 2121 C C . ILE A 1 262 ? 7.496 -0.137 -4.610 1.00 88.88 262 ILE A C 1
ATOM 2123 O O . ILE A 1 262 ? 8.304 0.406 -5.370 1.00 88.88 262 ILE A O 1
ATOM 2127 N N . LYS A 1 263 ? 6.306 -0.580 -5.036 1.00 92.69 263 LYS A N 1
ATOM 2128 C CA . LYS A 1 263 ? 5.867 -0.495 -6.436 1.00 92.69 263 LYS A CA 1
ATOM 2129 C C . LYS A 1 263 ? 5.804 0.954 -6.930 1.00 92.69 263 LYS A C 1
ATOM 2131 O O . LYS A 1 263 ? 6.380 1.249 -7.977 1.00 92.69 263 LYS A O 1
ATOM 2136 N N . ILE A 1 264 ? 5.231 1.877 -6.153 1.00 87.88 264 ILE A N 1
ATOM 2137 C CA . ILE A 1 264 ? 5.192 3.317 -6.475 1.00 87.88 264 ILE A CA 1
ATOM 2138 C C . ILE A 1 264 ? 6.606 3.896 -6.609 1.00 87.88 264 ILE A C 1
ATOM 2140 O O . ILE A 1 264 ? 6.883 4.615 -7.571 1.00 87.88 264 ILE A O 1
ATOM 2144 N N . LYS A 1 265 ? 7.533 3.549 -5.704 1.00 90.12 265 LYS A N 1
ATOM 2145 C CA . LYS A 1 265 ? 8.943 3.979 -5.796 1.00 90.12 265 LYS A CA 1
ATOM 2146 C C . LYS A 1 265 ? 9.634 3.464 -7.063 1.00 90.12 265 LYS A C 1
ATOM 2148 O O . LYS A 1 265 ? 10.456 4.165 -7.648 1.00 90.12 265 LYS A O 1
ATOM 2153 N N . SER A 1 266 ? 9.318 2.244 -7.493 1.00 89.06 266 SER A N 1
ATOM 2154 C CA . SER A 1 266 ? 9.857 1.693 -8.742 1.00 89.06 266 SER A CA 1
ATOM 2155 C C . SER A 1 266 ? 9.297 2.408 -9.980 1.00 89.06 266 SER A C 1
ATOM 2157 O O . SER A 1 266 ? 10.055 2.744 -10.888 1.00 89.06 266 SER A O 1
ATOM 2159 N N . LEU A 1 267 ? 7.994 2.716 -9.988 1.00 88.19 267 LEU A N 1
ATOM 2160 C CA . LEU A 1 267 ? 7.324 3.402 -11.095 1.00 88.19 267 LEU A CA 1
ATOM 2161 C C . LEU A 1 267 ? 7.774 4.859 -11.224 1.00 88.19 267 LEU A C 1
ATOM 2163 O O . LEU A 1 267 ? 8.039 5.316 -12.329 1.00 88.19 267 LEU A O 1
ATOM 2167 N N . THR A 1 268 ? 7.958 5.563 -10.108 1.00 87.44 268 THR A N 1
ATOM 2168 C CA . THR A 1 268 ? 8.497 6.936 -10.111 1.00 87.44 268 THR A CA 1
ATOM 2169 C C . THR A 1 268 ? 9.919 7.001 -10.667 1.00 87.44 268 THR A C 1
ATOM 2171 O O . THR A 1 268 ? 10.217 7.891 -11.459 1.00 87.44 268 THR A O 1
ATOM 2174 N N . LYS A 1 269 ? 10.783 6.026 -10.348 1.00 89.50 269 LYS A N 1
ATOM 2175 C CA . LYS A 1 269 ? 12.109 5.915 -10.986 1.00 89.50 269 LYS A CA 1
ATOM 2176 C C . LYS A 1 269 ? 12.013 5.664 -12.494 1.00 89.50 269 LYS A C 1
ATOM 2178 O O . LYS A 1 269 ? 12.772 6.266 -13.248 1.00 89.50 269 LYS A O 1
ATOM 2183 N N . LYS A 1 270 ? 11.088 4.803 -12.941 1.00 89.69 270 LYS A N 1
ATOM 2184 C CA . LYS A 1 270 ? 10.862 4.559 -14.377 1.00 89.69 270 LYS A CA 1
ATOM 2185 C C . LYS A 1 270 ? 10.380 5.823 -15.095 1.00 89.69 270 LYS A C 1
ATOM 2187 O O . LYS A 1 270 ? 10.937 6.151 -16.135 1.00 89.69 270 LYS A O 1
ATOM 2192 N N . ASN A 1 271 ? 9.435 6.566 -14.515 1.00 86.50 271 ASN A N 1
ATOM 2193 C CA . ASN A 1 271 ? 8.977 7.844 -15.071 1.00 86.50 271 ASN A CA 1
ATOM 2194 C C . ASN A 1 271 ? 10.111 8.856 -15.208 1.00 86.50 271 ASN A C 1
ATOM 2196 O O . ASN A 1 271 ? 10.267 9.446 -16.269 1.00 86.50 271 ASN A O 1
ATOM 2200 N N . HIS A 1 272 ? 10.950 8.989 -14.184 1.00 89.19 272 HIS A N 1
ATOM 2201 C CA . HIS A 1 272 ? 12.090 9.897 -14.253 1.00 89.19 272 HIS A CA 1
ATOM 2202 C C . HIS A 1 272 ? 13.094 9.508 -15.356 1.00 89.19 272 HIS A C 1
ATOM 2204 O O . HIS A 1 272 ? 13.692 10.369 -15.998 1.00 89.19 272 HIS A O 1
ATOM 2210 N N . ASN A 1 273 ? 13.271 8.210 -15.623 1.00 88.50 273 ASN A N 1
ATOM 2211 C CA . ASN A 1 273 ? 14.075 7.759 -16.760 1.00 88.50 273 ASN A CA 1
ATOM 2212 C C . ASN A 1 273 ? 13.410 8.090 -18.104 1.00 88.50 273 ASN A C 1
ATOM 2214 O O . ASN A 1 273 ? 14.111 8.497 -19.027 1.00 88.50 273 ASN A O 1
ATOM 2218 N N . TYR A 1 274 ? 12.086 7.955 -18.220 1.00 86.12 274 TYR A N 1
ATOM 2219 C CA . TYR A 1 274 ? 11.366 8.358 -19.431 1.00 86.12 274 TYR A CA 1
ATOM 2220 C C . TYR A 1 274 ? 11.461 9.864 -19.683 1.00 86.12 274 TYR A C 1
ATOM 2222 O O . TYR A 1 274 ? 11.712 10.260 -20.817 1.00 86.12 274 TYR A O 1
ATOM 2230 N N . GLU A 1 275 ? 11.364 10.696 -18.645 1.00 87.56 275 GLU A N 1
ATOM 2231 C CA . GLU A 1 275 ? 11.586 12.145 -18.755 1.00 87.56 275 GLU A CA 1
ATOM 2232 C C . GLU A 1 275 ? 12.988 12.464 -19.294 1.00 87.56 275 GLU A C 1
ATOM 2234 O O . GLU A 1 275 ? 13.115 13.224 -20.250 1.00 87.56 275 GLU A O 1
ATOM 2239 N N . LYS A 1 276 ? 14.037 11.801 -18.785 1.00 87.69 276 LYS A N 1
ATOM 2240 C CA . LYS A 1 276 ? 15.411 11.960 -19.307 1.00 87.69 276 LYS A CA 1
ATOM 2241 C C . LYS A 1 276 ? 15.566 11.529 -20.764 1.00 87.69 276 LYS A C 1
ATOM 2243 O O . LYS A 1 276 ? 16.381 12.092 -21.493 1.00 87.69 276 LYS A O 1
ATOM 2248 N N . ILE A 1 277 ? 14.838 10.498 -21.192 1.00 82.75 277 ILE A N 1
ATOM 2249 C CA . ILE A 1 277 ? 14.837 10.072 -22.597 1.00 82.75 277 ILE A CA 1
ATOM 2250 C C . ILE A 1 277 ? 14.160 11.146 -23.450 1.00 82.75 277 ILE A C 1
ATOM 2252 O O . ILE A 1 277 ? 14.723 11.535 -24.470 1.00 82.75 277 ILE A O 1
ATOM 2256 N N . ILE A 1 278 ? 13.016 11.674 -23.006 1.00 83.56 278 ILE A N 1
ATOM 2257 C CA . ILE A 1 278 ? 12.293 12.753 -23.692 1.00 83.56 278 ILE A CA 1
ATOM 2258 C C . ILE A 1 278 ? 13.172 14.003 -23.827 1.00 83.56 278 ILE A C 1
ATOM 2260 O O . ILE A 1 278 ? 13.245 14.570 -24.914 1.00 83.56 278 ILE A O 1
ATOM 2264 N N . GLU A 1 279 ? 13.908 14.385 -22.782 1.00 85.06 279 GLU A N 1
ATOM 2265 C CA . GLU A 1 279 ? 14.863 15.504 -22.833 1.00 85.06 279 GLU A CA 1
ATOM 2266 C C . GLU A 1 279 ? 15.997 15.291 -23.855 1.00 85.06 279 GLU A C 1
ATOM 2268 O O . GLU A 1 279 ? 16.522 16.258 -24.408 1.00 85.06 279 GLU A O 1
ATOM 2273 N N . ASN A 1 280 ? 16.362 14.040 -24.155 1.00 83.62 280 ASN A N 1
ATOM 2274 C CA . ASN A 1 280 ? 17.409 13.709 -25.126 1.00 83.62 280 ASN A CA 1
ATOM 2275 C C . ASN A 1 280 ? 16.911 13.595 -26.580 1.00 83.62 280 ASN A C 1
ATOM 2277 O O . ASN A 1 280 ? 17.735 13.687 -27.497 1.00 83.62 280 ASN A O 1
ATOM 2281 N N . ILE A 1 281 ? 15.603 13.439 -26.820 1.00 82.81 281 ILE A N 1
ATOM 2282 C CA . ILE A 1 281 ? 15.024 13.338 -28.176 1.00 82.81 281 ILE A CA 1
ATOM 2283 C C . ILE A 1 281 ? 15.374 14.555 -29.057 1.00 82.81 281 ILE A C 1
ATOM 2285 O O . ILE A 1 281 ? 15.840 14.338 -30.177 1.00 82.81 281 ILE A O 1
ATOM 2289 N N . PRO A 1 282 ? 15.262 15.818 -28.593 1.00 79.38 282 PRO A N 1
ATOM 2290 C CA . PRO A 1 282 ? 15.619 16.984 -29.405 1.00 79.38 282 PRO A CA 1
ATOM 2291 C C . PRO A 1 282 ? 17.086 16.977 -29.850 1.00 79.38 282 PRO A C 1
ATOM 2293 O O . PRO A 1 282 ? 17.416 17.360 -30.972 1.00 79.38 282 PRO A O 1
ATOM 2296 N N . ARG A 1 283 ? 17.992 16.495 -28.989 1.00 75.94 283 ARG A N 1
ATOM 2297 C CA . ARG A 1 283 ? 19.421 16.397 -29.311 1.00 75.94 283 ARG A CA 1
ATOM 2298 C C . ARG A 1 283 ? 19.681 15.348 -30.391 1.00 75.94 283 ARG A C 1
ATOM 2300 O O . ARG A 1 283 ? 20.512 15.574 -31.267 1.00 75.94 283 ARG A O 1
ATOM 2307 N N . GLN A 1 284 ? 18.969 14.224 -30.338 1.00 76.12 284 GLN A N 1
ATOM 2308 C CA . GLN A 1 284 ? 19.045 13.181 -31.362 1.00 76.12 284 GLN A CA 1
ATOM 2309 C C . GLN A 1 284 ? 18.423 13.635 -32.688 1.00 76.12 284 GLN A C 1
ATOM 2311 O O . GLN A 1 284 ? 18.994 13.357 -33.737 1.00 76.12 284 GLN A O 1
ATOM 2316 N N . GLN A 1 285 ? 17.320 14.390 -32.654 1.00 77.00 285 GLN A N 1
ATOM 2317 C CA . GLN A 1 285 ? 16.717 14.983 -33.853 1.00 77.00 285 GLN A CA 1
ATOM 2318 C C . GLN A 1 285 ? 17.661 15.971 -34.546 1.00 77.00 285 GLN A C 1
ATOM 2320 O O . GLN A 1 285 ? 17.829 15.892 -35.758 1.00 77.00 285 GLN A O 1
ATOM 2325 N N . ASN A 1 286 ? 18.340 16.840 -33.790 1.00 73.06 286 ASN A N 1
ATOM 2326 C CA . ASN A 1 286 ? 19.337 17.755 -34.359 1.00 73.06 286 ASN A CA 1
ATOM 2327 C C . ASN A 1 286 ? 20.519 17.006 -34.992 1.00 73.06 286 ASN A C 1
ATOM 2329 O O . ASN A 1 286 ? 21.022 17.409 -36.038 1.00 73.06 286 ASN A O 1
ATOM 2333 N N . LEU A 1 287 ? 20.967 15.910 -34.369 1.00 74.56 287 LEU A N 1
ATOM 2334 C CA . LEU A 1 287 ? 22.022 15.074 -34.936 1.00 74.56 287 LEU A CA 1
ATOM 2335 C C . LEU A 1 287 ? 21.558 14.397 -36.231 1.00 74.56 287 LEU A C 1
ATOM 2337 O O . LEU A 1 287 ? 22.319 14.364 -37.193 1.00 74.56 287 LEU A O 1
ATOM 2341 N N . LEU A 1 288 ? 20.322 13.890 -36.264 1.00 75.44 288 LEU A N 1
ATOM 2342 C CA . LEU A 1 288 ? 19.751 13.288 -37.463 1.00 75.44 288 LEU A CA 1
ATOM 2343 C C . LEU A 1 288 ? 19.678 14.316 -38.595 1.00 75.44 288 LEU A C 1
ATOM 2345 O O . LEU A 1 288 ? 20.243 14.059 -39.646 1.00 75.44 288 LEU A O 1
ATOM 2349 N N . GLN A 1 289 ? 19.129 15.509 -38.350 1.00 76.19 289 GLN A N 1
ATOM 2350 C CA . GLN A 1 289 ? 19.098 16.592 -39.344 1.00 76.19 289 GLN A CA 1
ATOM 2351 C C . GLN A 1 289 ? 20.492 16.934 -39.884 1.00 76.19 289 GLN A C 1
ATOM 2353 O O . GLN A 1 289 ? 20.661 17.132 -41.082 1.00 76.19 289 GLN A O 1
ATOM 2358 N N . HIS A 1 290 ? 21.516 16.964 -39.024 1.00 75.44 290 HIS A N 1
ATOM 2359 C CA . HIS A 1 290 ? 22.892 17.173 -39.476 1.00 75.44 290 HIS A CA 1
ATOM 2360 C C . HIS A 1 290 ? 23.372 16.039 -40.396 1.00 75.44 290 HIS A C 1
ATOM 2362 O O . HIS A 1 290 ? 24.044 16.299 -41.390 1.00 75.44 290 HIS A O 1
ATOM 2368 N N . VAL A 1 291 ? 23.046 14.783 -40.086 1.00 76.69 291 VAL A N 1
ATOM 2369 C CA . VAL A 1 291 ? 23.377 13.635 -40.947 1.00 76.69 291 VAL A CA 1
ATOM 2370 C C . VAL A 1 291 ? 22.635 13.714 -42.282 1.00 76.69 291 VAL A C 1
ATOM 2372 O O . VAL A 1 291 ? 23.234 13.423 -43.312 1.00 76.69 291 VAL A O 1
ATOM 2375 N N . GLU A 1 292 ? 21.374 14.144 -42.287 1.00 80.62 292 GLU A N 1
ATOM 2376 C CA . GLU A 1 292 ? 20.587 14.331 -43.512 1.00 80.62 292 GLU A CA 1
ATOM 2377 C C . GLU A 1 292 ? 21.192 15.419 -44.410 1.00 80.62 292 GLU A C 1
ATOM 2379 O O . GLU A 1 292 ? 21.339 15.213 -45.616 1.00 80.62 292 GLU A O 1
ATOM 2384 N N . ILE A 1 293 ? 21.616 16.542 -43.820 1.00 77.12 293 ILE A N 1
ATOM 2385 C CA . ILE A 1 293 ? 22.294 17.633 -44.536 1.00 77.12 293 ILE A CA 1
ATOM 2386 C C . ILE A 1 293 ? 23.621 17.150 -45.131 1.00 77.12 293 ILE A C 1
ATOM 2388 O O . ILE A 1 293 ? 23.876 17.367 -46.313 1.00 77.12 293 ILE A O 1
ATOM 2392 N N . GLU A 1 294 ? 24.461 16.470 -44.347 1.00 75.88 294 GLU A N 1
ATOM 2393 C CA . GLU A 1 294 ? 25.747 15.952 -44.836 1.00 75.88 294 GLU A CA 1
ATOM 2394 C C . GLU A 1 294 ? 25.565 14.888 -45.924 1.00 75.88 294 GLU A C 1
ATOM 2396 O O . GLU A 1 294 ? 26.305 14.870 -46.906 1.00 75.88 294 GLU A O 1
ATOM 2401 N N . TYR A 1 295 ? 24.555 14.027 -45.792 1.00 78.25 295 TYR A N 1
ATOM 2402 C CA . TYR A 1 295 ? 24.217 13.048 -46.820 1.00 78.25 295 TYR A CA 1
ATOM 2403 C C . TYR A 1 295 ? 23.764 13.725 -48.122 1.00 78.25 295 TYR A C 1
ATOM 2405 O O . TYR A 1 295 ? 24.232 13.337 -49.194 1.00 78.25 295 TYR A O 1
ATOM 2413 N N . SER A 1 296 ? 22.928 14.766 -48.038 1.00 79.06 296 SER A N 1
ATOM 2414 C CA . SER A 1 296 ? 22.536 15.569 -49.204 1.00 79.06 296 SER A CA 1
ATOM 2415 C C . SER A 1 296 ? 23.750 16.220 -49.864 1.00 79.06 296 SER A C 1
ATOM 2417 O O . SER A 1 296 ? 23.932 16.081 -51.069 1.00 79.06 296 SER A O 1
ATOM 2419 N N . ASN A 1 297 ? 24.631 16.841 -49.074 1.00 77.00 297 ASN A N 1
ATOM 2420 C CA . ASN A 1 297 ? 25.857 17.462 -49.579 1.00 77.00 297 ASN A CA 1
ATOM 2421 C C . ASN A 1 297 ? 26.766 16.441 -50.286 1.00 77.00 297 ASN A C 1
ATOM 2423 O O . ASN A 1 297 ? 27.348 16.738 -51.328 1.00 77.00 297 ASN A O 1
ATOM 2427 N N . LEU A 1 298 ? 26.899 15.229 -49.737 1.00 76.44 298 LEU A N 1
ATOM 2428 C CA . LEU A 1 298 ? 27.675 14.154 -50.359 1.00 76.44 298 LEU A CA 1
ATOM 2429 C C . LEU A 1 298 ? 27.045 13.677 -51.671 1.00 76.44 298 LEU A C 1
ATOM 2431 O O . LEU A 1 298 ? 27.768 13.453 -52.640 1.00 76.44 298 LEU A O 1
ATOM 2435 N N . CYS A 1 299 ? 25.720 13.546 -51.720 1.00 79.75 299 CYS A N 1
ATOM 2436 C CA . CYS A 1 299 ? 25.007 13.185 -52.943 1.00 79.75 299 CYS A CA 1
ATOM 2437 C C . CYS A 1 299 ? 25.172 14.264 -54.025 1.00 79.75 299 CYS A C 1
ATOM 2439 O O . CYS A 1 299 ? 25.476 13.920 -55.167 1.00 79.75 299 CYS A O 1
ATOM 2441 N N . ASP A 1 300 ? 25.114 15.547 -53.655 1.00 78.12 300 ASP A N 1
ATOM 2442 C CA . ASP A 1 300 ? 25.359 16.676 -54.563 1.00 78.12 300 ASP A CA 1
ATOM 2443 C C . ASP A 1 300 ? 26.790 16.669 -55.125 1.00 78.12 300 ASP A C 1
ATOM 2445 O O . ASP A 1 300 ? 26.989 16.875 -56.323 1.00 78.12 300 ASP A O 1
ATOM 2449 N N . ILE A 1 301 ? 27.798 16.387 -54.288 1.00 77.94 301 ILE A N 1
ATOM 2450 C CA . ILE A 1 301 ? 29.208 16.293 -54.715 1.00 77.94 301 ILE A CA 1
ATOM 2451 C C . ILE A 1 301 ? 29.415 15.151 -55.717 1.00 77.94 301 ILE A C 1
ATOM 2453 O O . ILE A 1 301 ? 30.197 15.287 -56.659 1.00 77.94 301 ILE A O 1
ATOM 2457 N N . VAL A 1 302 ? 28.744 14.019 -55.502 1.00 78.50 302 VAL A N 1
ATOM 2458 C CA . VAL A 1 302 ? 28.864 12.830 -56.357 1.00 78.50 302 VAL A CA 1
ATOM 2459 C C . VAL A 1 302 ? 27.947 12.925 -57.589 1.00 78.50 302 VAL A C 1
ATOM 2461 O O . VAL A 1 302 ? 28.187 12.240 -58.581 1.00 78.50 302 VAL A O 1
ATOM 2464 N N . GLY A 1 303 ? 26.953 13.820 -57.575 1.00 76.88 303 GLY A N 1
ATOM 2465 C CA . GLY A 1 303 ? 26.013 14.049 -58.675 1.00 76.88 303 GLY A CA 1
ATOM 2466 C C . GLY A 1 303 ? 24.844 13.059 -58.712 1.00 76.88 303 GLY A C 1
ATOM 2467 O O . GLY A 1 303 ? 24.374 12.712 -59.795 1.00 76.88 303 GLY A O 1
ATOM 2468 N N . ILE A 1 304 ? 24.394 12.580 -57.549 1.00 81.69 304 ILE A N 1
ATOM 2469 C CA . ILE A 1 304 ? 23.288 11.620 -57.396 1.00 81.69 304 ILE A CA 1
ATOM 2470 C C . ILE A 1 304 ? 22.143 12.300 -56.642 1.00 81.69 304 ILE A C 1
ATOM 2472 O O . ILE A 1 304 ? 22.388 13.103 -55.750 1.00 81.69 304 ILE A O 1
ATOM 2476 N N . GLU A 1 305 ? 20.891 11.960 -56.951 1.00 77.06 305 GLU A N 1
ATOM 2477 C CA . GLU A 1 305 ? 19.759 12.422 -56.144 1.00 77.06 305 GLU A CA 1
ATOM 2478 C C . GLU A 1 305 ? 19.796 11.807 -54.730 1.00 77.06 305 GLU A C 1
ATOM 2480 O O . GLU A 1 305 ? 19.966 10.587 -54.594 1.00 77.06 305 GLU A O 1
ATOM 2485 N N . PRO A 1 306 ? 19.628 12.619 -53.669 1.00 73.75 306 PRO A N 1
ATOM 2486 C CA . PRO A 1 306 ? 19.638 12.120 -52.303 1.00 73.75 306 PRO A CA 1
ATOM 2487 C C . PRO A 1 306 ? 18.461 11.166 -52.063 1.00 73.75 306 PRO A C 1
ATOM 2489 O O . PRO A 1 306 ? 17.294 11.511 -52.252 1.00 73.75 306 PRO A O 1
ATOM 2492 N N . GLY A 1 307 ? 18.784 9.941 -51.644 1.00 72.94 307 GLY A N 1
ATOM 2493 C CA . GLY A 1 307 ? 17.811 8.945 -51.210 1.00 72.94 307 GLY A CA 1
ATOM 2494 C C . GLY A 1 307 ? 17.353 9.138 -49.760 1.00 72.94 307 GLY A C 1
ATOM 2495 O O . GLY A 1 307 ? 17.727 10.075 -49.064 1.00 72.94 307 GLY A O 1
ATOM 2496 N N . ASP A 1 308 ? 16.545 8.203 -49.273 1.00 75.06 308 ASP A N 1
ATOM 2497 C CA . ASP A 1 308 ? 16.094 8.185 -47.881 1.00 75.06 308 ASP A CA 1
ATOM 2498 C C . ASP A 1 308 ? 17.212 7.678 -46.942 1.00 75.06 308 ASP A C 1
ATOM 2500 O O . ASP A 1 308 ? 17.561 6.495 -47.001 1.00 75.06 308 ASP A O 1
ATOM 2504 N N . ILE A 1 309 ? 17.730 8.566 -46.074 1.00 67.88 309 ILE A N 1
ATOM 2505 C CA . ILE A 1 309 ? 17.921 8.326 -44.627 1.00 67.88 309 ILE A CA 1
ATOM 2506 C C . ILE A 1 309 ? 18.066 6.848 -44.219 1.00 67.88 309 ILE A C 1
ATOM 2508 O O . ILE A 1 309 ? 19.147 6.276 -44.041 1.00 67.88 309 ILE A O 1
ATOM 2512 N N . GLY A 1 310 ? 16.894 6.229 -44.055 1.00 70.19 310 GLY A N 1
ATOM 2513 C CA . GLY A 1 310 ? 16.711 4.912 -43.448 1.00 70.19 310 GLY A CA 1
ATOM 2514 C C . GLY A 1 310 ? 16.949 3.710 -44.365 1.00 70.19 310 GLY A C 1
ATOM 2515 O O . GLY A 1 310 ? 16.756 2.575 -43.922 1.00 70.19 310 GLY A O 1
ATOM 2516 N N . LYS A 1 311 ? 17.336 3.912 -45.629 1.00 75.00 311 LYS A N 1
ATOM 2517 C CA . LYS A 1 311 ? 17.590 2.829 -46.597 1.00 75.00 311 LYS A CA 1
ATOM 2518 C C . LYS A 1 311 ? 19.086 2.655 -46.858 1.00 75.00 311 LYS A C 1
ATOM 2520 O O . LYS A 1 311 ? 19.903 3.511 -46.547 1.00 75.00 311 LYS A O 1
ATOM 2525 N N . GLN A 1 312 ? 19.470 1.515 -47.432 1.00 72.81 312 GLN A N 1
ATOM 2526 C CA . GLN A 1 312 ? 20.869 1.259 -47.791 1.00 72.81 312 GLN A CA 1
ATOM 2527 C C . GLN A 1 312 ? 21.333 2.234 -48.888 1.00 72.81 312 GLN A C 1
ATOM 2529 O O . GLN A 1 312 ? 20.687 2.331 -49.933 1.00 72.81 312 GLN A O 1
ATOM 2534 N N . TRP A 1 313 ? 22.475 2.903 -48.684 1.00 83.00 313 TRP A N 1
ATOM 2535 C CA . TRP A 1 313 ? 23.057 3.924 -49.580 1.00 83.00 313 TRP A CA 1
ATOM 2536 C C . TRP A 1 313 ? 23.702 3.333 -50.849 1.00 83.00 313 TRP A C 1
ATOM 2538 O O . TRP A 1 313 ? 24.802 3.703 -51.251 1.00 83.00 313 TRP A O 1
ATOM 2548 N N . THR A 1 314 ? 23.025 2.375 -51.474 1.00 78.88 314 THR A N 1
ATOM 2549 C CA . THR A 1 314 ? 23.531 1.574 -52.598 1.00 78.88 314 THR A CA 1
ATOM 2550 C C . THR A 1 314 ? 23.910 2.421 -53.812 1.00 78.88 314 THR A C 1
ATOM 2552 O O . THR A 1 314 ? 24.972 2.191 -54.381 1.00 78.88 314 THR A O 1
ATOM 2555 N N . SER A 1 315 ? 23.119 3.442 -54.157 1.00 76.31 315 SER A N 1
ATOM 2556 C CA . SER A 1 315 ? 23.420 4.355 -55.272 1.00 76.31 315 SER A CA 1
ATOM 2557 C C . SER A 1 315 ? 24.710 5.149 -55.047 1.00 76.31 315 SER A C 1
ATOM 2559 O O . SER A 1 315 ? 25.544 5.232 -55.943 1.00 76.31 315 SER A O 1
ATOM 2561 N N . LEU A 1 316 ? 24.910 5.677 -53.832 1.00 76.88 316 LEU A N 1
ATOM 2562 C CA . LEU A 1 316 ? 26.123 6.417 -53.467 1.00 76.88 316 LEU A CA 1
ATOM 2563 C C . LEU A 1 316 ? 27.354 5.503 -53.482 1.00 76.88 316 LEU A C 1
ATOM 2565 O O . LEU A 1 316 ? 28.390 5.871 -54.027 1.00 76.88 316 LEU A O 1
ATOM 2569 N N . ILE A 1 317 ? 27.222 4.286 -52.943 1.00 81.12 317 ILE A N 1
ATOM 2570 C CA . ILE A 1 317 ? 28.297 3.284 -52.926 1.00 81.12 317 ILE A CA 1
ATOM 2571 C C . ILE A 1 317 ? 28.724 2.913 -54.352 1.00 81.12 317 ILE A C 1
ATOM 2573 O O . ILE A 1 317 ? 29.916 2.928 -54.651 1.00 81.12 317 ILE A O 1
ATOM 2577 N N . GLN A 1 318 ? 27.768 2.631 -55.240 1.00 81.00 318 GLN A N 1
ATOM 2578 C CA . GLN A 1 318 ? 28.056 2.246 -56.625 1.00 81.00 318 GLN A CA 1
ATOM 2579 C C . GLN A 1 318 ? 28.781 3.348 -57.401 1.00 81.00 318 GLN A C 1
ATOM 2581 O O . GLN A 1 318 ? 29.692 3.059 -58.178 1.00 81.00 318 GLN A O 1
ATOM 2586 N N . GLU A 1 319 ? 28.421 4.612 -57.192 1.00 78.81 319 GLU A N 1
ATOM 2587 C CA . GLU A 1 319 ? 29.090 5.709 -57.890 1.00 78.81 319 GLU A CA 1
ATOM 2588 C C . GLU A 1 319 ? 30.476 6.001 -57.310 1.00 78.81 319 GLU A C 1
ATOM 2590 O O . GLU A 1 319 ? 31.421 6.241 -58.063 1.00 78.81 319 GLU A O 1
ATOM 2595 N N . CYS A 1 320 ? 30.649 5.876 -55.990 1.00 78.00 320 CYS A N 1
ATOM 2596 C CA . CYS A 1 320 ? 31.975 5.899 -55.377 1.00 78.00 320 CYS A CA 1
ATOM 2597 C C . CYS A 1 320 ? 32.880 4.788 -55.939 1.00 78.00 320 CYS A C 1
ATOM 2599 O O . CYS A 1 320 ? 34.046 5.051 -56.234 1.00 78.00 320 CYS A O 1
ATOM 2601 N N . GLU A 1 321 ? 32.362 3.576 -56.161 1.00 79.44 321 GLU A N 1
ATOM 2602 C CA . GLU A 1 321 ? 33.114 2.487 -56.806 1.00 79.44 321 GLU A CA 1
ATOM 2603 C C . GLU A 1 321 ? 33.514 2.831 -58.251 1.00 79.44 321 GLU A C 1
ATOM 2605 O O . GLU A 1 321 ? 34.649 2.567 -58.659 1.00 79.44 321 GLU A O 1
ATOM 2610 N N . LYS A 1 322 ? 32.643 3.493 -59.025 1.00 80.19 322 LYS A N 1
ATOM 2611 C CA . LYS A 1 322 ? 33.000 3.984 -60.370 1.00 80.19 322 LYS A CA 1
ATOM 2612 C C . LYS A 1 322 ? 34.099 5.049 -60.336 1.00 80.19 322 LYS A C 1
ATOM 2614 O O . LYS A 1 322 ? 34.982 5.030 -61.200 1.00 80.19 322 LYS A O 1
ATOM 2619 N N . PHE A 1 323 ? 34.088 5.947 -59.349 1.00 75.38 323 PHE A N 1
ATOM 2620 C CA . PHE A 1 323 ? 35.164 6.925 -59.153 1.00 75.38 323 PHE A CA 1
ATOM 2621 C C . PHE A 1 323 ? 36.495 6.256 -58.798 1.00 75.38 323 PHE A C 1
ATOM 2623 O O . PHE A 1 323 ? 37.531 6.641 -59.345 1.00 75.38 323 PHE A O 1
ATOM 2630 N N . VAL A 1 324 ? 36.476 5.231 -57.942 1.00 76.31 324 VAL A N 1
ATOM 2631 C CA . VAL A 1 324 ? 37.674 4.444 -57.600 1.00 76.31 324 VAL A CA 1
ATOM 2632 C C . VAL A 1 324 ? 38.249 3.769 -58.848 1.00 76.31 324 VAL A C 1
ATOM 2634 O O . VAL A 1 324 ? 39.428 3.951 -59.147 1.00 76.31 324 VAL A O 1
ATOM 2637 N N . ASN A 1 325 ? 37.407 3.109 -59.645 1.00 77.00 325 ASN A N 1
ATOM 2638 C CA . ASN A 1 325 ? 37.838 2.468 -60.891 1.00 77.00 325 ASN A CA 1
ATOM 2639 C C . ASN A 1 325 ? 38.370 3.485 -61.920 1.00 77.00 325 ASN A C 1
ATOM 2641 O O . ASN A 1 325 ? 39.355 3.230 -62.613 1.00 77.00 325 ASN A O 1
ATOM 2645 N N . SER A 1 326 ? 37.765 4.674 -62.000 1.00 75.81 326 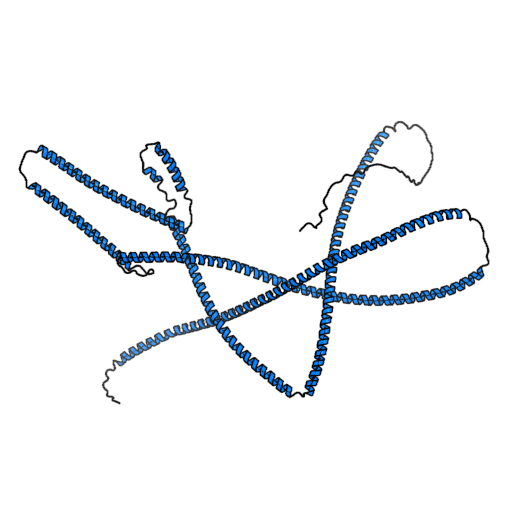SER A N 1
ATOM 2646 C CA . SER A 1 326 ? 38.252 5.757 -62.868 1.00 75.81 326 SER A CA 1
ATOM 2647 C C . SER A 1 326 ? 39.621 6.276 -62.414 1.00 75.81 326 SER A C 1
ATOM 2649 O O . SER A 1 326 ? 40.486 6.556 -63.244 1.00 75.81 326 SER A O 1
ATOM 2651 N N . ASN A 1 327 ? 39.870 6.350 -61.106 1.00 76.06 327 ASN A N 1
ATOM 2652 C CA . ASN A 1 327 ? 41.167 6.752 -60.565 1.00 76.06 327 ASN A CA 1
ATOM 2653 C C . ASN A 1 327 ? 42.286 5.756 -60.922 1.00 76.06 327 ASN A C 1
ATOM 2655 O O . ASN A 1 327 ? 43.412 6.171 -61.208 1.00 76.06 327 ASN A O 1
ATOM 2659 N N . ASP A 1 328 ? 41.977 4.461 -60.993 1.00 76.56 328 ASP A N 1
ATOM 2660 C CA . ASP A 1 328 ? 42.932 3.446 -61.451 1.00 76.56 328 ASP A CA 1
ATOM 2661 C C . ASP A 1 328 ? 43.315 3.649 -62.924 1.00 76.56 328 ASP A C 1
ATOM 2663 O O . ASP A 1 328 ? 44.503 3.624 -63.263 1.00 76.56 328 ASP A O 1
ATOM 2667 N N . THR A 1 329 ? 42.352 3.997 -63.786 1.00 77.56 329 THR A N 1
ATOM 2668 C CA . THR A 1 329 ? 42.648 4.346 -65.191 1.00 77.56 329 THR A CA 1
ATOM 2669 C C . THR A 1 329 ? 43.478 5.628 -65.322 1.00 77.56 329 THR A C 1
ATOM 2671 O O . THR A 1 329 ? 44.378 5.708 -66.162 1.00 77.56 329 THR A O 1
ATOM 2674 N N . ILE A 1 330 ? 43.255 6.623 -64.454 1.00 78.19 330 ILE A N 1
ATOM 2675 C CA . ILE A 1 330 ? 44.067 7.850 -64.400 1.00 78.19 330 ILE A CA 1
ATOM 2676 C C . ILE A 1 330 ? 45.507 7.525 -63.987 1.00 78.19 330 ILE A C 1
ATOM 2678 O O . ILE A 1 330 ? 46.455 8.066 -64.565 1.00 78.19 330 ILE A O 1
ATOM 2682 N N . ASN A 1 331 ? 45.696 6.625 -63.022 1.00 76.94 331 ASN A N 1
ATOM 2683 C CA . ASN A 1 331 ? 47.023 6.176 -62.605 1.00 76.94 331 ASN A CA 1
ATOM 2684 C C . ASN A 1 331 ? 47.751 5.423 -63.730 1.00 76.94 331 ASN A C 1
ATOM 2686 O O . ASN A 1 331 ? 48.950 5.635 -63.941 1.00 76.94 331 ASN A O 1
ATOM 2690 N N . GLU A 1 332 ? 47.035 4.607 -64.502 1.00 81.00 332 GLU A N 1
ATOM 2691 C CA . GLU A 1 332 ? 47.592 3.915 -65.663 1.00 81.00 332 GLU A CA 1
ATOM 2692 C C . GLU A 1 332 ? 47.995 4.891 -66.782 1.00 81.00 332 GLU A C 1
ATOM 2694 O O . GLU A 1 332 ? 49.123 4.831 -67.285 1.00 81.00 332 GLU A O 1
ATOM 2699 N N . LEU A 1 333 ? 47.152 5.882 -67.088 1.00 81.31 333 LEU A N 1
ATOM 2700 C CA . LEU A 1 333 ? 47.484 6.967 -68.019 1.00 81.31 333 LEU A CA 1
ATOM 2701 C C . LEU A 1 333 ? 48.688 7.789 -67.542 1.00 81.31 333 LEU A C 1
ATOM 2703 O O . LEU A 1 333 ? 49.560 8.141 -68.340 1.00 81.31 333 LEU A O 1
ATOM 2707 N N . LYS A 1 334 ? 48.795 8.060 -66.238 1.00 82.56 334 LYS A N 1
ATOM 2708 C CA . LYS A 1 334 ? 49.949 8.756 -65.651 1.00 82.56 334 LYS A CA 1
ATOM 2709 C C . LYS A 1 334 ? 51.244 7.956 -65.835 1.00 82.56 334 LYS A C 1
ATOM 2711 O O . LYS A 1 334 ? 52.281 8.541 -66.161 1.00 82.56 334 LYS A O 1
ATOM 2716 N N . ASN A 1 335 ? 51.186 6.630 -65.707 1.00 80.81 335 ASN A N 1
ATOM 2717 C CA . ASN A 1 335 ? 52.321 5.738 -65.968 1.00 80.81 335 ASN A CA 1
ATOM 2718 C C . ASN A 1 335 ? 52.712 5.707 -67.454 1.00 80.81 335 ASN A C 1
ATOM 2720 O O . ASN A 1 335 ? 53.903 5.769 -67.785 1.00 80.81 335 ASN A O 1
ATOM 2724 N N . GLN A 1 336 ? 51.732 5.676 -68.359 1.00 84.38 336 GLN A N 1
ATOM 2725 C CA . GLN A 1 336 ? 51.980 5.764 -69.802 1.00 84.38 336 GLN A CA 1
ATOM 2726 C C . GLN A 1 336 ? 52.614 7.108 -70.182 1.00 84.38 336 GLN A C 1
ATOM 2728 O O . GLN A 1 336 ? 53.602 7.142 -70.919 1.00 84.38 336 GLN A O 1
ATOM 2733 N N . ASN A 1 337 ? 52.122 8.210 -69.615 1.00 81.19 337 ASN A N 1
ATOM 2734 C CA . ASN A 1 337 ? 52.651 9.549 -69.866 1.00 81.19 337 ASN A CA 1
ATOM 2735 C C . ASN A 1 337 ? 54.093 9.704 -69.339 1.00 81.19 337 ASN A C 1
ATOM 2737 O O . ASN A 1 337 ? 54.966 10.206 -70.042 1.00 81.19 337 ASN A O 1
ATOM 2741 N N . SER A 1 338 ? 54.389 9.154 -68.156 1.00 81.94 338 SER A N 1
ATOM 2742 C CA . SER A 1 338 ? 55.758 9.000 -67.625 1.00 81.94 338 SER A CA 1
ATOM 2743 C C . SER A 1 338 ? 56.675 8.230 -68.589 1.00 81.94 338 SER A C 1
ATOM 2745 O O . SER A 1 338 ? 57.816 8.625 -68.840 1.00 81.94 338 SER A O 1
ATOM 2747 N N . THR A 1 339 ? 56.172 7.151 -69.191 1.00 82.94 339 THR A N 1
ATOM 2748 C CA . THR A 1 339 ? 56.935 6.325 -70.138 1.00 82.94 339 THR A CA 1
ATOM 2749 C C . THR A 1 339 ? 57.212 7.070 -71.446 1.00 82.94 339 THR A C 1
ATOM 2751 O O . THR A 1 339 ? 58.324 7.003 -71.977 1.00 82.94 339 THR A O 1
ATOM 2754 N N . LEU A 1 340 ? 56.235 7.827 -71.950 1.00 81.25 340 LEU A N 1
ATOM 2755 C CA . LEU A 1 340 ? 56.400 8.687 -73.123 1.00 81.25 340 LEU A CA 1
ATOM 2756 C C . LEU A 1 340 ? 57.382 9.830 -72.859 1.00 81.25 340 LEU A C 1
ATOM 2758 O O . LEU A 1 340 ? 58.266 10.062 -73.682 1.00 81.25 340 LEU A O 1
ATOM 2762 N N . GLN A 1 341 ? 57.298 10.485 -71.698 1.00 78.81 341 GLN A N 1
ATOM 2763 C CA . GLN A 1 341 ? 58.270 11.503 -71.294 1.00 78.81 341 GLN A CA 1
ATOM 2764 C C . GLN A 1 341 ? 59.695 10.939 -71.268 1.00 78.81 341 GLN A C 1
ATOM 2766 O O . GLN A 1 341 ? 60.607 11.564 -71.814 1.00 78.81 341 GLN A O 1
ATOM 2771 N N . LYS A 1 342 ? 59.891 9.727 -70.726 1.00 82.44 342 LYS A N 1
ATOM 2772 C CA . LYS A 1 342 ? 61.194 9.043 -70.764 1.00 82.44 342 LYS A CA 1
ATOM 2773 C C . LYS A 1 342 ? 61.677 8.831 -72.200 1.00 82.44 342 LYS A C 1
ATOM 2775 O O . LYS A 1 342 ? 62.795 9.228 -72.508 1.00 82.44 342 LYS A O 1
ATOM 2780 N N . ARG A 1 343 ? 60.830 8.305 -73.093 1.00 81.12 343 ARG A N 1
ATOM 2781 C CA . ARG A 1 343 ? 61.176 8.088 -74.515 1.00 81.12 343 ARG A CA 1
ATOM 2782 C C . ARG A 1 343 ? 61.531 9.384 -75.247 1.00 81.12 343 ARG A C 1
ATOM 2784 O O . ARG A 1 343 ? 62.525 9.417 -75.964 1.00 81.12 343 ARG A O 1
ATOM 2791 N N . ILE A 1 344 ? 60.761 10.456 -75.049 1.00 78.81 344 ILE A N 1
ATOM 2792 C CA . ILE A 1 344 ? 61.047 11.774 -75.640 1.00 78.81 344 ILE A CA 1
ATOM 2793 C C . ILE A 1 344 ? 62.402 12.290 -75.152 1.00 78.81 344 ILE A C 1
ATOM 2795 O O . ILE A 1 344 ? 63.198 12.781 -75.949 1.00 78.81 344 ILE A O 1
ATOM 2799 N N . THR A 1 345 ? 62.690 12.134 -73.859 1.00 76.44 345 THR A N 1
ATOM 2800 C CA . THR A 1 345 ? 63.976 12.540 -73.280 1.00 76.44 345 THR A CA 1
ATOM 2801 C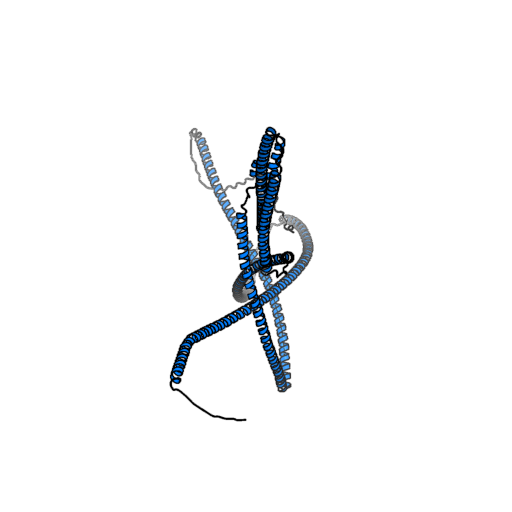 C . THR A 1 345 ? 65.135 11.752 -73.898 1.00 76.44 345 THR A C 1
ATOM 2803 O O . THR A 1 345 ? 66.139 12.356 -74.269 1.00 76.44 345 THR A O 1
ATOM 2806 N N . THR A 1 346 ? 64.973 10.438 -74.105 1.00 77.25 346 THR A N 1
ATOM 2807 C CA . THR A 1 346 ? 65.967 9.582 -74.777 1.00 77.25 346 THR A CA 1
ATOM 2808 C C . THR A 1 346 ? 66.219 10.010 -76.228 1.00 77.25 346 THR A C 1
ATOM 2810 O O . THR A 1 346 ? 67.370 10.181 -76.629 1.00 77.25 346 THR A O 1
ATOM 2813 N N . ILE A 1 347 ? 65.162 10.289 -76.996 1.00 76.19 347 ILE A N 1
ATOM 2814 C CA . ILE A 1 347 ? 65.271 10.761 -78.388 1.00 76.19 347 ILE A CA 1
ATOM 2815 C C . ILE A 1 347 ? 65.942 12.142 -78.450 1.00 76.19 347 ILE A C 1
ATOM 2817 O O . ILE A 1 347 ? 66.759 12.406 -79.332 1.00 76.19 347 ILE A O 1
ATOM 2821 N N . LEU A 1 348 ? 65.636 13.043 -77.510 1.00 71.44 348 LEU A N 1
ATOM 2822 C CA . LEU A 1 348 ? 66.287 14.354 -77.423 1.00 71.44 348 LEU A CA 1
ATOM 2823 C C . LEU A 1 348 ? 67.778 14.238 -77.068 1.00 71.44 348 LEU A C 1
ATOM 2825 O O . LEU A 1 348 ? 68.577 15.011 -77.605 1.00 71.44 348 LEU A O 1
ATOM 2829 N N . SER A 1 349 ? 68.168 13.278 -76.220 1.00 70.75 349 SER A N 1
ATOM 2830 C CA . SER A 1 349 ? 69.585 12.990 -75.958 1.00 70.75 349 SER A CA 1
ATOM 2831 C C . SER A 1 349 ? 70.296 12.388 -77.174 1.00 70.75 349 SER A C 1
ATOM 2833 O O . SER A 1 349 ? 71.365 12.879 -77.530 1.00 70.75 349 SER A O 1
ATOM 2835 N N . GLU A 1 350 ? 69.685 11.439 -77.891 1.00 67.94 350 GLU A N 1
ATOM 2836 C CA . GLU A 1 350 ? 70.249 10.876 -79.132 1.00 67.94 350 GLU A CA 1
ATOM 2837 C C . GLU A 1 350 ? 70.404 11.940 -80.226 1.00 67.94 350 GLU A C 1
ATOM 2839 O O . GLU A 1 350 ? 71.417 11.995 -80.922 1.00 67.94 350 GLU A O 1
ATOM 2844 N N . LYS A 1 351 ? 69.440 12.861 -80.344 1.00 64.25 351 LYS A N 1
ATOM 2845 C CA . LYS A 1 351 ? 69.497 13.966 -81.314 1.00 64.25 351 LYS A CA 1
ATOM 2846 C C . LYS A 1 351 ? 70.552 15.021 -80.956 1.00 64.25 351 LYS A C 1
ATOM 2848 O O . LYS A 1 351 ? 71.031 15.711 -81.854 1.00 64.25 351 LYS A O 1
ATOM 2853 N N . ARG A 1 352 ? 70.925 15.159 -79.676 1.00 61.06 352 ARG A N 1
ATOM 2854 C CA . ARG A 1 352 ? 72.094 15.951 -79.248 1.00 61.06 352 ARG A CA 1
ATOM 2855 C C . ARG A 1 352 ? 73.403 15.231 -79.568 1.00 61.06 352 ARG A C 1
ATOM 2857 O O . ARG A 1 352 ? 74.311 15.870 -80.085 1.00 61.06 352 ARG A O 1
ATOM 2864 N N . GLN A 1 353 ? 73.470 13.921 -79.344 1.00 56.38 353 GLN A N 1
ATOM 2865 C CA . GLN A 1 353 ? 74.657 13.109 -79.629 1.00 56.38 353 GLN A CA 1
ATOM 2866 C C . GLN A 1 353 ? 74.958 13.039 -81.138 1.00 56.38 353 GLN A C 1
ATOM 2868 O O . GLN A 1 353 ? 76.100 13.196 -81.555 1.00 56.38 353 GLN A O 1
ATOM 2873 N N . ASN A 1 354 ? 73.921 12.955 -81.976 1.00 51.66 354 ASN A N 1
ATOM 2874 C CA . ASN A 1 354 ? 74.060 12.984 -83.436 1.00 51.66 354 ASN A CA 1
ATOM 2875 C C . ASN A 1 354 ? 74.411 14.370 -84.012 1.00 51.66 354 ASN A C 1
ATOM 2877 O O . ASN A 1 354 ? 74.864 14.443 -85.149 1.00 51.66 354 ASN A O 1
ATOM 2881 N N . ARG A 1 355 ? 74.232 15.471 -83.260 1.00 52.62 355 ARG A N 1
ATOM 2882 C CA . ARG A 1 355 ? 74.739 16.798 -83.667 1.00 52.62 355 ARG A CA 1
ATOM 2883 C C . ARG A 1 355 ? 76.226 16.984 -83.360 1.00 52.62 355 ARG A C 1
ATOM 2885 O O . ARG A 1 355 ? 76.870 17.744 -84.064 1.00 52.62 355 ARG A O 1
ATOM 2892 N N . LEU A 1 356 ? 76.758 16.287 -82.355 1.00 52.91 356 LEU A N 1
ATOM 2893 C CA . LEU A 1 356 ? 78.184 16.315 -82.007 1.00 52.91 356 LEU A CA 1
ATOM 2894 C C . LEU A 1 356 ? 79.044 15.472 -82.963 1.00 52.91 356 LEU A C 1
ATOM 2896 O O . LEU A 1 356 ? 80.202 15.793 -83.181 1.00 52.91 356 LEU A O 1
ATOM 2900 N N . ASN A 1 357 ? 78.469 14.453 -83.608 1.00 48.81 357 ASN A N 1
ATOM 2901 C CA . ASN A 1 357 ? 79.209 13.563 -84.512 1.00 48.81 357 ASN A CA 1
ATOM 2902 C C . ASN A 1 357 ? 79.420 14.105 -85.945 1.00 48.81 357 ASN A C 1
ATOM 2904 O O . ASN A 1 357 ? 80.001 13.398 -86.762 1.00 48.81 357 ASN A O 1
ATOM 2908 N N . ASN A 1 358 ? 78.964 15.324 -86.268 1.00 46.81 358 ASN A N 1
ATOM 2909 C CA . ASN A 1 358 ? 79.050 15.898 -87.623 1.00 46.81 358 ASN A CA 1
ATOM 2910 C C . ASN A 1 358 ? 79.916 17.167 -87.748 1.00 46.81 358 ASN A C 1
ATOM 2912 O O . ASN A 1 358 ? 79.944 17.771 -88.817 1.00 46.81 358 ASN A O 1
ATOM 2916 N N . GLU A 1 359 ? 80.675 17.540 -86.719 1.00 42.41 359 GLU A N 1
ATOM 2917 C CA . GLU A 1 359 ? 81.737 18.549 -86.828 1.00 42.41 359 GLU A CA 1
ATOM 2918 C C . GLU A 1 359 ? 83.063 17.942 -86.359 1.00 42.41 359 GLU A C 1
ATOM 2920 O O . GLU A 1 359 ? 83.475 18.106 -85.218 1.00 42.41 359 GLU A O 1
ATOM 2925 N N . ASN A 1 360 ? 83.739 17.220 -87.258 1.00 42.00 360 ASN A N 1
ATOM 2926 C CA . ASN A 1 360 ? 85.151 16.883 -87.091 1.00 42.00 360 ASN A CA 1
ATOM 2927 C C . ASN A 1 360 ? 85.995 17.856 -87.912 1.00 42.00 360 ASN A C 1
ATOM 2929 O O . ASN A 1 360 ? 85.963 17.827 -89.144 1.00 42.00 360 ASN A O 1
ATOM 2933 N N . GLY A 1 361 ? 86.789 18.675 -87.222 1.00 39.53 361 GLY A N 1
ATOM 2934 C CA . GLY A 1 361 ? 87.848 19.453 -87.853 1.00 39.53 361 GLY A CA 1
ATOM 2935 C C . GLY A 1 361 ? 88.509 20.492 -86.951 1.00 39.53 361 GLY A C 1
ATOM 2936 O O . GLY A 1 361 ? 88.303 21.677 -87.178 1.00 39.53 361 GLY A O 1
ATOM 2937 N N . ASN A 1 362 ? 89.324 20.077 -85.972 1.00 37.97 362 ASN A N 1
ATOM 2938 C CA . ASN A 1 362 ? 90.733 20.500 -85.883 1.00 37.97 362 ASN A CA 1
ATOM 2939 C C . ASN A 1 362 ? 91.444 19.980 -84.626 1.00 37.97 362 ASN A C 1
ATOM 2941 O O . ASN A 1 362 ? 91.018 20.209 -83.499 1.00 37.97 362 ASN A O 1
ATOM 2945 N N . ASN A 1 363 ? 92.601 19.364 -84.869 1.00 51.72 363 ASN A N 1
ATOM 2946 C CA . ASN A 1 363 ? 93.598 18.970 -83.884 1.00 51.72 363 ASN A CA 1
ATOM 2947 C C . ASN A 1 363 ? 94.286 20.198 -83.278 1.00 51.72 363 ASN A C 1
ATOM 2949 O O . ASN A 1 363 ? 94.881 20.988 -84.012 1.00 51.72 363 ASN A O 1
ATOM 2953 N N . ASN A 1 364 ? 94.230 20.312 -81.949 1.00 46.06 364 ASN A N 1
ATOM 2954 C CA . ASN A 1 364 ? 95.328 20.691 -81.046 1.00 46.06 364 ASN A CA 1
ATOM 2955 C C . ASN A 1 364 ? 94.749 20.952 -79.649 1.00 46.06 364 ASN A C 1
ATOM 2957 O O . ASN A 1 364 ? 94.635 22.103 -79.241 1.00 46.06 364 ASN A O 1
ATOM 2961 N N . ASN A 1 365 ? 94.356 19.896 -78.928 1.00 48.41 365 ASN A N 1
ATOM 2962 C CA . ASN A 1 365 ? 94.069 19.970 -77.490 1.00 48.41 365 ASN A CA 1
ATOM 2963 C C . ASN A 1 365 ? 94.066 18.589 -76.801 1.00 48.41 365 ASN A C 1
ATOM 2965 O O . ASN A 1 365 ? 93.402 18.417 -75.797 1.00 48.41 365 ASN A O 1
ATOM 2969 N N . GLN A 1 366 ? 94.841 17.599 -77.261 1.00 53.12 366 GLN A N 1
ATOM 2970 C CA . GLN A 1 366 ? 94.715 16.216 -76.761 1.00 53.12 366 GLN A CA 1
ATOM 2971 C C . GLN A 1 366 ? 94.939 16.049 -75.236 1.00 53.12 366 GLN A C 1
ATOM 2973 O O . GLN A 1 366 ? 94.298 15.216 -74.611 1.00 53.12 366 GLN A O 1
ATOM 2978 N N . GLY A 1 367 ? 95.811 16.848 -74.604 1.00 50.53 367 GLY A N 1
ATOM 2979 C CA . GLY A 1 367 ? 96.045 16.772 -73.149 1.00 50.53 367 GLY A CA 1
ATOM 2980 C C . GLY A 1 367 ? 94.994 17.500 -72.301 1.00 50.53 367 GLY A C 1
ATOM 2981 O O . GLY A 1 367 ? 94.754 17.139 -71.151 1.00 50.53 367 GLY A O 1
ATOM 2982 N N . SER A 1 368 ? 94.356 18.523 -72.867 1.00 52.88 368 SER A N 1
ATOM 2983 C CA . SER A 1 368 ? 93.237 19.246 -72.261 1.00 52.88 368 SER A CA 1
ATOM 2984 C C . SER A 1 368 ? 91.912 18.540 -72.538 1.00 52.88 368 SER A C 1
ATOM 2986 O O . SER A 1 368 ? 91.062 18.549 -71.659 1.00 52.88 368 SER A O 1
ATOM 2988 N N . GLU A 1 369 ? 91.754 17.886 -73.689 1.00 55.25 369 GLU A N 1
ATOM 2989 C CA . GLU A 1 369 ? 90.612 17.043 -74.051 1.00 55.25 369 GLU A CA 1
ATOM 2990 C C . GLU A 1 369 ? 90.576 15.754 -73.242 1.00 55.25 369 GLU A C 1
ATOM 2992 O O . GLU A 1 369 ? 89.522 15.481 -72.701 1.00 55.25 369 GLU A O 1
ATOM 2997 N N . ASP A 1 370 ? 91.674 15.020 -73.030 1.00 57.47 370 ASP A N 1
ATOM 2998 C CA . ASP A 1 370 ? 91.633 13.821 -72.168 1.00 57.47 370 ASP A CA 1
ATOM 2999 C C . ASP A 1 370 ? 91.365 14.171 -70.691 1.00 57.47 370 ASP A C 1
ATOM 3001 O O . ASP A 1 370 ? 90.658 13.449 -69.984 1.00 57.47 370 ASP A O 1
ATOM 3005 N N . TYR A 1 371 ? 91.880 15.312 -70.211 1.00 63.62 371 TYR A N 1
ATOM 3006 C CA . TYR A 1 371 ? 91.557 15.823 -68.876 1.00 63.62 371 TYR A CA 1
ATOM 3007 C C . TYR A 1 371 ? 90.108 16.322 -68.794 1.00 63.62 371 TYR A C 1
ATOM 3009 O O . TYR A 1 371 ? 89.423 16.043 -67.813 1.00 63.62 371 TYR A O 1
ATOM 3017 N N . LEU A 1 372 ? 89.614 17.025 -69.819 1.00 65.12 372 LEU A N 1
ATOM 3018 C CA . LEU A 1 372 ? 88.220 17.459 -69.903 1.00 65.12 372 LEU A CA 1
ATOM 3019 C C . LEU A 1 372 ? 87.278 16.262 -70.032 1.00 65.12 372 LEU A C 1
ATOM 3021 O O . LEU A 1 372 ? 86.263 16.261 -69.355 1.00 65.12 372 LEU A O 1
ATOM 3025 N N . GLU A 1 373 ? 87.614 15.239 -70.812 1.00 70.69 373 GLU A N 1
ATOM 3026 C CA . GLU A 1 373 ? 86.850 14.002 -71.005 1.00 70.69 373 GLU A CA 1
ATOM 3027 C C . GLU A 1 373 ? 86.828 13.179 -69.710 1.00 70.69 373 GLU A C 1
ATOM 3029 O O . GLU A 1 373 ? 85.770 12.707 -69.288 1.00 70.69 373 GLU A O 1
ATOM 3034 N N . GLY A 1 374 ? 87.966 13.085 -69.011 1.00 73.25 374 GLY A N 1
ATOM 3035 C CA . GLY A 1 374 ? 88.064 12.498 -67.674 1.00 73.25 374 GLY A CA 1
ATOM 3036 C C . GLY A 1 374 ? 87.226 13.259 -66.643 1.00 73.25 374 GLY A C 1
ATOM 3037 O O . GLY A 1 374 ? 86.437 12.652 -65.917 1.00 73.25 374 GLY A O 1
ATOM 3038 N N . MET A 1 375 ? 87.306 14.592 -66.642 1.00 71.69 375 MET A N 1
ATOM 3039 C CA . MET A 1 375 ? 86.497 15.455 -65.780 1.00 71.69 375 MET A CA 1
ATOM 3040 C C . MET A 1 375 ? 85.008 15.394 -66.160 1.00 71.69 375 MET A C 1
ATOM 3042 O O . MET A 1 375 ? 84.152 15.419 -65.282 1.00 71.69 375 MET A O 1
ATOM 3046 N N . PHE A 1 376 ? 84.661 15.246 -67.441 1.00 75.25 376 PHE A N 1
ATOM 3047 C CA . PHE A 1 376 ? 83.290 15.050 -67.915 1.00 75.25 376 PHE A CA 1
ATOM 3048 C C . PHE A 1 376 ? 82.749 13.686 -67.497 1.00 75.25 376 PHE A C 1
ATOM 3050 O O . PHE A 1 376 ? 81.598 13.600 -67.065 1.00 75.25 376 PHE A O 1
ATOM 3057 N N . CYS A 1 377 ? 83.560 12.631 -67.571 1.00 79.50 377 CYS A N 1
ATOM 3058 C CA . CYS A 1 377 ? 83.213 11.306 -67.068 1.00 79.50 377 CYS A CA 1
ATOM 3059 C C . CYS A 1 377 ? 83.006 11.327 -65.552 1.00 79.50 377 CYS A C 1
ATOM 3061 O O . CYS A 1 377 ? 81.998 10.805 -65.074 1.00 79.50 377 CYS A O 1
ATOM 3063 N N . GLU A 1 378 ? 83.886 11.984 -64.798 1.00 81.00 378 GLU A N 1
ATOM 3064 C CA . GLU A 1 378 ? 83.757 12.129 -63.348 1.00 81.00 378 GLU A CA 1
ATOM 3065 C C . GLU A 1 378 ? 82.536 12.976 -62.970 1.00 81.00 378 GLU A C 1
ATOM 3067 O O . GLU A 1 378 ? 81.729 12.557 -62.143 1.00 81.00 378 GLU A O 1
ATOM 3072 N N . VAL A 1 379 ? 82.304 14.103 -63.646 1.00 80.00 379 VAL A N 1
ATOM 3073 C CA . VAL A 1 379 ? 81.105 14.937 -63.465 1.00 80.00 379 VAL A CA 1
ATOM 3074 C C . VAL A 1 379 ? 79.835 14.170 -63.838 1.00 80.00 379 VAL A C 1
ATOM 3076 O O . VAL A 1 379 ? 78.820 14.307 -63.155 1.00 80.00 379 VAL A O 1
ATOM 3079 N N . ASN A 1 380 ? 79.858 13.334 -64.877 1.00 80.38 380 ASN A N 1
ATOM 3080 C CA . ASN A 1 380 ? 78.723 12.486 -65.246 1.00 80.38 380 ASN A CA 1
ATOM 3081 C C . ASN A 1 380 ? 78.500 11.354 -64.227 1.00 80.38 380 ASN A C 1
ATOM 3083 O O . ASN A 1 380 ? 77.349 11.041 -63.915 1.00 80.38 380 ASN A O 1
ATOM 3087 N N . CYS A 1 381 ? 79.560 10.768 -63.667 1.00 83.38 381 CYS A N 1
ATOM 3088 C CA . CYS A 1 381 ? 79.475 9.793 -62.578 1.00 83.38 381 CYS A CA 1
ATOM 3089 C C . CYS A 1 381 ? 78.936 10.430 -61.292 1.00 83.38 381 CYS A C 1
ATOM 3091 O O . CYS A 1 381 ? 77.997 9.902 -60.698 1.00 83.38 381 CYS A O 1
ATOM 3093 N N . LEU A 1 382 ? 79.446 11.599 -60.903 1.00 82.12 382 LEU A N 1
ATOM 3094 C CA . LEU A 1 382 ? 78.948 12.377 -59.768 1.00 82.12 382 LEU A CA 1
ATOM 3095 C C . LEU A 1 382 ? 77.499 12.816 -59.982 1.00 82.12 382 LEU A C 1
ATOM 3097 O O . LEU A 1 382 ? 76.711 12.779 -59.040 1.00 82.12 382 LEU A O 1
ATOM 3101 N N . ARG A 1 383 ? 77.106 13.157 -61.215 1.00 84.88 383 ARG A N 1
ATOM 3102 C CA . ARG A 1 383 ? 75.709 13.452 -61.561 1.00 84.88 383 ARG A CA 1
ATOM 3103 C C . ARG A 1 383 ? 74.817 12.226 -61.388 1.00 84.88 383 ARG A C 1
ATOM 3105 O O . ARG A 1 383 ? 73.782 12.340 -60.745 1.00 84.88 383 ARG A O 1
ATOM 3112 N N . LYS A 1 384 ? 75.242 11.050 -61.860 1.00 86.69 384 LYS A N 1
ATOM 3113 C CA . LYS A 1 384 ? 74.508 9.790 -61.642 1.00 86.69 384 LYS A CA 1
ATOM 3114 C C . LYS A 1 384 ? 74.394 9.440 -60.155 1.00 86.69 384 LYS A C 1
ATOM 3116 O O . LYS A 1 384 ? 73.329 9.023 -59.712 1.00 86.69 384 LYS A O 1
ATOM 3121 N N . ILE A 1 385 ? 75.457 9.630 -59.371 1.00 87.31 385 ILE A N 1
ATOM 3122 C CA . ILE A 1 385 ? 75.434 9.410 -57.915 1.00 87.31 385 ILE A CA 1
ATOM 3123 C C . ILE A 1 385 ? 74.491 10.411 -57.240 1.00 87.31 385 ILE A C 1
ATOM 3125 O O . ILE A 1 385 ? 73.702 10.021 -56.383 1.00 87.31 385 ILE A O 1
ATOM 3129 N N . LYS A 1 386 ? 74.526 11.682 -57.650 1.00 86.50 386 LYS A N 1
ATOM 3130 C CA . LYS A 1 386 ? 73.608 12.716 -57.169 1.00 86.50 386 LYS A CA 1
ATOM 3131 C C . LYS A 1 386 ? 72.154 12.347 -57.471 1.00 86.50 386 LYS A C 1
ATOM 3133 O O . LYS A 1 386 ? 71.350 12.357 -56.550 1.00 86.50 386 LYS A O 1
ATOM 3138 N N . GLU A 1 387 ? 71.835 11.943 -58.698 1.00 87.38 387 GLU A N 1
ATOM 3139 C CA . GLU A 1 387 ? 70.487 11.498 -59.088 1.00 87.38 387 GLU A CA 1
ATOM 3140 C C . GLU A 1 387 ? 70.035 10.265 -58.281 1.00 87.38 387 GLU A C 1
ATOM 3142 O O . GLU A 1 387 ? 68.888 10.185 -57.837 1.00 87.38 387 GLU A O 1
ATOM 3147 N N . GLN A 1 388 ? 70.937 9.312 -58.017 1.00 86.81 388 GLN A N 1
ATOM 3148 C CA . GLN A 1 388 ? 70.647 8.156 -57.158 1.00 86.81 388 GLN A CA 1
ATOM 3149 C C . GLN A 1 388 ? 70.406 8.551 -55.695 1.00 86.81 388 GLN A C 1
ATOM 3151 O O . GLN A 1 388 ? 69.531 7.981 -55.036 1.00 86.81 388 GLN A O 1
ATOM 3156 N N . LEU A 1 389 ? 71.175 9.508 -55.170 1.00 85.75 389 LEU A N 1
ATOM 3157 C CA . LEU A 1 389 ? 70.996 10.031 -53.817 1.00 85.75 389 LEU A CA 1
ATOM 3158 C C . LEU A 1 389 ? 69.709 10.849 -53.698 1.00 85.75 389 LEU A C 1
ATOM 3160 O O . LEU A 1 389 ? 68.987 10.663 -52.723 1.00 85.75 389 LEU A O 1
ATOM 3164 N N . GLU A 1 390 ? 69.374 11.676 -54.687 1.00 87.25 390 GLU A N 1
ATOM 3165 C CA . GLU A 1 390 ? 68.106 12.413 -54.755 1.00 87.25 390 GLU A CA 1
ATOM 3166 C C . GLU A 1 390 ? 66.918 11.444 -54.791 1.00 87.25 390 GLU A C 1
ATOM 3168 O O . GLU A 1 390 ? 66.011 11.560 -53.970 1.00 87.25 390 GLU A O 1
ATOM 3173 N N . SER A 1 391 ? 66.983 10.387 -55.609 1.00 86.12 391 SER A N 1
ATOM 3174 C CA . SER A 1 391 ? 65.957 9.335 -55.625 1.00 86.12 391 SER A CA 1
ATOM 3175 C C . SER A 1 391 ? 65.812 8.613 -54.274 1.00 86.12 391 SER A C 1
ATOM 3177 O O . SER A 1 391 ? 64.696 8.316 -53.836 1.00 86.12 391 SER A O 1
ATOM 3179 N N . ARG A 1 392 ? 66.923 8.349 -53.568 1.00 86.50 392 ARG A N 1
ATOM 3180 C CA . ARG A 1 392 ? 66.882 7.781 -52.207 1.00 86.50 392 ARG A CA 1
ATOM 3181 C C . ARG A 1 392 ? 66.299 8.761 -51.192 1.00 86.50 392 ARG A C 1
ATOM 3183 O O . ARG A 1 392 ? 65.522 8.337 -50.341 1.00 86.50 392 ARG A O 1
ATOM 3190 N N . ILE A 1 393 ? 66.649 10.043 -51.274 1.00 85.25 393 ILE A N 1
ATOM 3191 C CA . ILE A 1 393 ? 66.096 11.092 -50.412 1.00 85.25 393 ILE A CA 1
ATOM 3192 C C . ILE A 1 393 ? 64.586 11.193 -50.622 1.00 85.25 393 ILE A C 1
ATOM 3194 O O . ILE A 1 393 ? 63.855 11.192 -49.634 1.00 85.25 393 ILE A O 1
ATOM 3198 N N . ASP A 1 394 ? 64.110 11.195 -51.864 1.00 84.38 394 ASP A N 1
ATOM 3199 C CA . ASP A 1 394 ? 62.678 11.229 -52.172 1.00 84.38 394 ASP A CA 1
ATOM 3200 C C . ASP A 1 394 ? 61.950 10.007 -51.605 1.00 84.38 394 ASP A C 1
ATOM 3202 O O . ASP A 1 394 ? 60.886 10.143 -50.992 1.00 84.38 394 ASP A O 1
ATOM 3206 N N . LYS A 1 395 ? 62.557 8.818 -51.709 1.00 87.81 395 LYS A N 1
ATOM 3207 C CA . LYS A 1 395 ? 62.025 7.599 -51.087 1.00 87.81 395 LYS A CA 1
ATOM 3208 C C . LYS A 1 395 ? 61.935 7.729 -49.563 1.00 87.81 395 LYS A C 1
ATOM 3210 O O . LYS A 1 395 ? 60.886 7.440 -48.992 1.00 87.81 395 LYS A O 1
ATOM 3215 N N . TYR A 1 396 ? 62.984 8.212 -48.898 1.00 85.19 396 TYR A N 1
ATOM 3216 C CA . TYR A 1 396 ? 62.960 8.417 -47.446 1.00 85.19 396 TYR A CA 1
ATOM 3217 C C . TYR A 1 396 ? 61.990 9.522 -47.018 1.00 85.19 396 TYR A C 1
ATOM 3219 O O . TYR A 1 396 ? 61.350 9.412 -45.972 1.00 85.19 396 TYR A O 1
ATOM 3227 N N . GLN A 1 397 ? 61.837 10.581 -47.814 1.00 84.56 397 GLN A N 1
ATOM 3228 C CA . GLN A 1 397 ? 60.838 11.616 -47.562 1.00 84.56 397 GLN A CA 1
ATOM 3229 C C . GLN A 1 397 ? 59.423 11.054 -47.682 1.00 84.56 397 GLN A C 1
ATOM 3231 O O . GLN A 1 397 ? 58.580 11.362 -46.838 1.00 84.56 397 GLN A O 1
ATOM 3236 N N . TYR A 1 398 ? 59.170 10.208 -48.681 1.00 86.94 398 TYR A N 1
ATOM 3237 C CA . TYR A 1 398 ? 57.905 9.498 -48.818 1.00 86.94 398 TYR A CA 1
ATOM 3238 C C . TYR A 1 398 ? 57.645 8.582 -47.616 1.00 86.94 398 TYR A C 1
ATOM 3240 O O . TYR A 1 398 ? 56.607 8.718 -46.971 1.00 86.94 398 TYR A O 1
ATOM 3248 N N . GLU A 1 399 ? 58.600 7.725 -47.246 1.00 83.19 399 GLU A N 1
ATOM 3249 C CA . GLU A 1 399 ? 58.489 6.833 -46.081 1.00 83.19 399 GLU A CA 1
ATOM 3250 C C . GLU A 1 399 ? 58.248 7.618 -44.784 1.00 83.19 399 GLU A C 1
ATOM 3252 O O . GLU A 1 399 ? 57.397 7.247 -43.974 1.00 83.19 399 GLU A O 1
ATOM 3257 N N . ARG A 1 400 ? 58.929 8.755 -44.601 1.00 79.25 400 ARG A N 1
ATOM 3258 C CA . ARG A 1 400 ? 58.726 9.641 -43.450 1.00 79.25 400 ARG A CA 1
ATOM 3259 C C . ARG A 1 400 ? 57.339 10.277 -43.453 1.00 79.25 400 ARG A C 1
ATOM 3261 O O . ARG A 1 400 ? 56.695 10.299 -42.402 1.00 79.25 400 ARG A O 1
ATOM 3268 N N . ARG A 1 401 ? 56.868 10.798 -44.591 1.00 79.88 401 ARG A N 1
ATOM 3269 C CA . ARG A 1 401 ? 55.516 11.374 -44.716 1.00 79.88 401 ARG A CA 1
ATOM 3270 C C . ARG A 1 401 ? 54.456 10.310 -44.450 1.00 79.88 401 ARG A C 1
ATOM 3272 O O . ARG A 1 401 ? 53.553 10.555 -43.657 1.00 79.88 401 ARG A O 1
ATOM 3279 N N . PHE A 1 402 ? 54.621 9.121 -45.021 1.00 82.94 402 PHE A N 1
ATOM 3280 C CA . PHE A 1 402 ? 53.734 7.979 -44.824 1.00 82.94 402 PHE A CA 1
ATOM 3281 C C . PHE A 1 402 ? 53.709 7.512 -43.363 1.00 82.94 402 PHE A C 1
ATOM 3283 O O . PHE A 1 402 ? 52.640 7.388 -42.772 1.00 82.94 402 PHE A O 1
ATOM 3290 N N . SER A 1 403 ? 54.872 7.352 -42.729 1.00 80.75 403 SER A N 1
ATOM 3291 C CA . SER A 1 403 ? 54.966 6.995 -41.309 1.00 80.75 403 SER A CA 1
ATOM 3292 C C . SER A 1 403 ? 54.341 8.063 -40.405 1.00 80.75 403 SER A C 1
ATOM 3294 O O . SER A 1 403 ? 53.618 7.734 -39.467 1.00 80.75 403 SER A O 1
ATOM 3296 N N . THR A 1 404 ? 54.551 9.346 -40.715 1.00 79.25 404 THR A N 1
ATOM 3297 C CA . THR A 1 404 ? 53.918 10.460 -39.989 1.00 79.25 404 THR A CA 1
ATOM 3298 C C . THR A 1 404 ? 52.401 10.422 -40.149 1.00 79.25 404 THR A C 1
ATOM 3300 O O . THR A 1 404 ? 51.675 10.616 -39.178 1.00 79.25 404 THR A O 1
ATOM 3303 N N . HIS A 1 405 ? 51.915 10.123 -41.352 1.00 81.25 405 HIS A N 1
ATOM 3304 C CA . HIS A 1 405 ? 50.491 9.991 -41.623 1.00 81.25 405 HIS A CA 1
ATOM 3305 C C . HIS A 1 405 ? 49.871 8.828 -40.835 1.00 81.25 405 HIS A C 1
ATOM 3307 O O . HIS A 1 405 ? 48.878 9.034 -40.139 1.00 81.25 405 HIS A O 1
ATOM 3313 N N . ILE A 1 406 ? 50.511 7.651 -40.832 1.00 80.56 406 ILE A N 1
ATOM 3314 C CA . ILE A 1 406 ? 50.087 6.499 -40.019 1.00 80.56 406 ILE A CA 1
ATOM 3315 C C . ILE A 1 406 ? 50.078 6.850 -38.530 1.00 80.56 406 ILE A C 1
ATOM 3317 O O . ILE A 1 406 ? 49.105 6.558 -37.840 1.00 80.56 406 ILE A O 1
ATOM 3321 N N . LEU A 1 407 ? 51.132 7.494 -38.020 1.00 75.81 407 LEU A N 1
ATOM 3322 C CA . LEU A 1 407 ? 51.208 7.890 -36.611 1.00 75.81 407 LEU A CA 1
ATOM 3323 C C . LEU A 1 407 ? 50.106 8.884 -36.235 1.00 75.81 407 LEU A C 1
ATOM 3325 O O . LEU A 1 407 ? 49.520 8.760 -35.159 1.00 75.81 407 LEU A O 1
ATOM 3329 N N . ASN A 1 408 ? 49.795 9.837 -37.115 1.00 78.56 408 ASN A N 1
ATOM 3330 C CA . ASN A 1 408 ? 48.714 10.791 -36.898 1.00 78.56 408 ASN A CA 1
ATOM 3331 C C . ASN A 1 408 ? 47.358 10.080 -36.851 1.00 78.56 408 ASN A C 1
ATOM 3333 O O . ASN A 1 408 ? 46.619 10.281 -35.887 1.00 78.56 408 ASN A O 1
ATOM 3337 N N . ILE A 1 409 ? 47.070 9.199 -37.816 1.00 78.06 409 ILE A N 1
ATOM 3338 C CA . ILE A 1 409 ? 45.836 8.398 -37.844 1.00 78.06 409 ILE A CA 1
ATOM 3339 C C . ILE A 1 409 ? 45.726 7.532 -36.587 1.00 78.06 409 ILE A C 1
ATOM 3341 O O . ILE A 1 409 ? 44.710 7.574 -35.900 1.00 78.06 409 ILE A O 1
ATOM 3345 N N . TYR A 1 410 ? 46.787 6.807 -36.230 1.00 79.81 410 TYR A N 1
ATOM 3346 C CA . TYR A 1 410 ? 46.806 5.971 -35.032 1.00 79.81 410 TYR A CA 1
ATOM 3347 C C . TYR A 1 410 ? 46.580 6.799 -33.758 1.00 79.81 410 TYR A C 1
ATOM 3349 O O . TYR A 1 410 ? 45.814 6.407 -32.883 1.00 79.81 410 TYR A O 1
ATOM 3357 N N . SER A 1 411 ? 47.194 7.982 -33.658 1.00 77.38 411 SER A N 1
ATOM 3358 C CA . SER A 1 411 ? 46.999 8.871 -32.508 1.00 77.38 411 SER A CA 1
ATOM 3359 C C . SER A 1 411 ? 45.572 9.420 -32.407 1.00 77.38 411 SER A C 1
ATOM 3361 O O . SER A 1 411 ? 45.060 9.573 -31.298 1.00 77.38 411 SER A O 1
ATOM 3363 N N . LEU A 1 412 ? 44.926 9.701 -33.544 1.00 78.00 412 LEU A N 1
ATOM 3364 C CA . LEU A 1 412 ? 43.528 10.124 -33.597 1.00 78.00 412 LEU A CA 1
ATOM 3365 C C . LEU A 1 412 ? 42.605 8.980 -33.181 1.00 78.00 412 LEU A C 1
ATOM 3367 O O . LEU A 1 412 ? 41.737 9.192 -32.338 1.00 78.00 412 LEU A O 1
ATOM 3371 N N . LEU A 1 413 ? 42.852 7.770 -33.687 1.00 79.75 413 LEU A N 1
ATOM 3372 C CA . LEU A 1 413 ? 42.085 6.577 -33.342 1.00 79.75 413 LEU A CA 1
ATOM 3373 C C . LEU A 1 413 ? 42.152 6.282 -31.839 1.00 79.75 413 LEU A C 1
ATOM 3375 O O . LEU A 1 413 ? 41.122 6.103 -31.199 1.00 79.75 413 LEU A O 1
ATOM 3379 N N . VAL A 1 414 ? 43.349 6.307 -31.245 1.00 78.88 414 VAL A N 1
ATOM 3380 C CA . VAL A 1 414 ? 43.514 6.091 -29.797 1.00 78.88 414 VAL A CA 1
ATOM 3381 C C . VAL A 1 414 ? 42.790 7.169 -28.987 1.00 78.88 414 VAL A C 1
ATOM 3383 O O . VAL A 1 414 ? 42.129 6.841 -28.008 1.00 78.88 414 VAL A O 1
ATOM 3386 N N . LYS A 1 415 ? 42.837 8.441 -29.409 1.00 78.81 415 LYS A N 1
ATOM 3387 C CA . LYS A 1 415 ? 42.080 9.519 -28.748 1.00 78.81 415 LYS A CA 1
ATOM 3388 C C . LYS A 1 415 ? 40.568 9.324 -28.851 1.00 78.81 415 LYS A C 1
ATOM 3390 O O . LYS A 1 415 ? 39.864 9.618 -27.891 1.00 78.81 415 LYS A O 1
ATOM 3395 N N . GLN A 1 416 ? 40.070 8.852 -29.991 1.00 80.94 416 GLN A N 1
ATOM 3396 C CA . GLN A 1 416 ? 38.648 8.557 -30.176 1.00 80.94 416 GLN A CA 1
ATOM 3397 C C . GLN A 1 416 ? 38.206 7.365 -29.320 1.00 80.94 416 GLN A C 1
ATOM 3399 O O . GLN A 1 416 ? 37.159 7.441 -28.684 1.00 80.94 416 GLN A O 1
ATOM 3404 N N . ILE A 1 417 ? 39.024 6.308 -29.234 1.00 82.31 417 ILE A N 1
ATOM 3405 C CA . ILE A 1 417 ? 38.790 5.165 -28.336 1.00 82.31 417 ILE A CA 1
ATOM 3406 C C . ILE A 1 417 ? 38.789 5.626 -26.876 1.00 82.31 417 ILE A C 1
ATOM 3408 O O . ILE A 1 417 ? 37.903 5.246 -26.116 1.00 82.31 417 ILE A O 1
ATOM 3412 N N . ASP A 1 418 ? 39.743 6.473 -26.487 1.00 77.56 418 ASP A N 1
ATOM 3413 C CA . ASP A 1 418 ? 39.807 7.040 -25.140 1.00 77.56 418 ASP A CA 1
ATOM 3414 C C . ASP A 1 418 ? 38.572 7.891 -24.825 1.00 77.56 418 ASP A C 1
ATOM 3416 O O . ASP A 1 418 ? 38.010 7.744 -23.747 1.00 77.56 418 ASP A O 1
ATOM 3420 N N . TYR A 1 419 ? 38.118 8.732 -25.759 1.00 79.81 419 TYR A N 1
ATOM 3421 C CA . TYR A 1 419 ? 36.907 9.538 -25.589 1.00 79.81 419 TYR A CA 1
ATOM 3422 C C . TYR A 1 419 ? 35.650 8.671 -25.455 1.00 79.81 419 TYR A C 1
ATOM 3424 O O . TYR A 1 419 ? 34.815 8.921 -24.589 1.00 79.81 419 TYR A O 1
ATOM 3432 N N . LEU A 1 420 ? 35.523 7.630 -26.283 1.00 79.25 420 LEU A N 1
ATOM 3433 C CA . LEU A 1 420 ? 34.395 6.701 -26.230 1.00 79.25 420 LEU A CA 1
ATOM 3434 C C . LEU A 1 420 ? 34.384 5.915 -24.912 1.00 79.25 420 LEU A C 1
ATOM 3436 O O . LEU A 1 420 ? 33.335 5.770 -24.288 1.00 79.25 420 LEU A O 1
ATOM 3440 N N . HIS A 1 421 ? 35.555 5.458 -24.462 1.00 83.56 421 HIS A N 1
ATOM 3441 C CA . HIS A 1 421 ? 35.726 4.794 -23.170 1.00 83.56 421 HIS A CA 1
ATOM 3442 C C . HIS A 1 421 ? 35.383 5.739 -22.006 1.00 83.56 421 HIS A C 1
ATOM 3444 O O . HIS A 1 421 ? 34.539 5.404 -21.178 1.00 83.56 421 HIS A O 1
ATOM 3450 N N . GLU A 1 422 ? 35.939 6.956 -21.988 1.00 79.25 422 GLU A N 1
ATOM 3451 C CA . GLU A 1 422 ? 35.638 7.978 -20.972 1.00 79.25 422 GLU A CA 1
ATOM 3452 C C . GLU A 1 422 ? 34.135 8.338 -20.964 1.00 79.25 422 GLU A C 1
ATOM 3454 O O . GLU A 1 422 ? 33.552 8.498 -19.893 1.00 79.25 422 GLU A O 1
ATOM 3459 N N . SER A 1 423 ? 33.471 8.388 -22.125 1.00 79.25 423 SER A N 1
ATOM 3460 C CA . SER A 1 423 ? 32.028 8.659 -22.224 1.00 79.25 423 SER A CA 1
ATOM 3461 C C . SER A 1 423 ? 31.145 7.507 -21.732 1.00 79.25 423 SER A C 1
ATOM 3463 O O . SER A 1 423 ? 30.037 7.767 -21.264 1.00 79.25 423 SER A O 1
ATOM 3465 N N . LEU A 1 424 ? 31.581 6.254 -21.881 1.00 76.81 424 LEU A N 1
ATOM 3466 C CA . LEU A 1 424 ? 30.801 5.075 -21.486 1.00 76.81 424 LEU A CA 1
ATOM 3467 C C . LEU A 1 424 ? 30.989 4.708 -20.011 1.00 76.81 424 LEU A C 1
ATOM 3469 O O . LEU A 1 424 ? 30.052 4.210 -19.387 1.00 76.81 424 LEU A O 1
ATOM 3473 N N . PHE A 1 425 ? 32.177 4.959 -19.457 1.00 77.12 425 PHE A N 1
ATOM 3474 C CA . PHE A 1 425 ? 32.544 4.530 -18.105 1.00 77.12 425 PHE A CA 1
ATOM 3475 C C . PHE A 1 425 ? 32.707 5.684 -17.107 1.00 77.12 425 PHE A C 1
ATOM 3477 O O . PHE A 1 425 ? 32.698 5.438 -15.906 1.00 77.12 425 PHE A O 1
ATOM 3484 N N . GLY A 1 426 ? 32.821 6.939 -17.557 1.00 67.00 426 GLY A N 1
ATOM 3485 C CA . GLY A 1 426 ? 32.871 8.122 -16.684 1.00 67.00 426 GLY A CA 1
ATOM 3486 C C . GLY A 1 426 ? 34.135 8.254 -15.822 1.00 67.00 426 GLY A C 1
ATOM 3487 O O . GLY A 1 426 ? 34.248 9.206 -15.048 1.00 67.00 426 GLY A O 1
ATOM 3488 N N . ASP A 1 427 ? 35.097 7.338 -15.950 1.00 59.09 427 ASP A N 1
ATOM 3489 C CA . ASP A 1 427 ? 36.287 7.308 -15.107 1.00 59.09 427 ASP A CA 1
ATOM 3490 C C . ASP A 1 427 ? 37.310 8.368 -15.531 1.00 59.09 427 ASP A C 1
ATOM 3492 O O . ASP A 1 427 ? 38.205 8.150 -16.357 1.00 59.09 427 ASP A O 1
ATOM 3496 N N . THR A 1 428 ? 37.255 9.527 -14.873 1.00 52.81 428 THR A N 1
ATOM 3497 C CA . THR A 1 428 ? 38.389 10.450 -14.806 1.00 52.81 428 THR A CA 1
ATOM 3498 C C . THR A 1 428 ? 39.464 9.849 -13.904 1.00 52.81 428 THR A C 1
ATOM 3500 O O . THR A 1 428 ? 39.673 10.295 -12.773 1.00 52.81 428 THR A O 1
ATOM 3503 N N . THR A 1 429 ? 40.173 8.826 -14.388 1.00 53.66 429 THR A N 1
ATOM 3504 C CA . THR A 1 429 ? 41.429 8.420 -13.751 1.00 53.66 429 THR A CA 1
ATOM 3505 C C . THR A 1 429 ? 42.333 9.649 -13.734 1.00 53.66 429 THR A C 1
ATOM 3507 O O . THR A 1 429 ? 42.732 10.178 -14.775 1.00 53.66 429 THR A O 1
ATOM 3510 N N . THR A 1 430 ? 42.577 10.188 -12.539 1.00 51.38 430 THR A N 1
ATOM 3511 C CA . THR A 1 430 ? 43.361 11.405 -12.340 1.00 51.38 430 THR A CA 1
ATOM 3512 C C . THR A 1 430 ? 44.698 11.227 -13.046 1.00 51.38 430 THR A C 1
ATOM 3514 O O . THR A 1 430 ? 45.513 10.370 -12.697 1.00 51.38 430 THR A O 1
ATOM 3517 N N . LYS A 1 431 ? 44.912 12.006 -14.114 1.00 59.31 431 LYS A N 1
ATOM 3518 C CA . LYS A 1 431 ? 46.094 11.914 -14.977 1.00 59.31 431 LYS A CA 1
ATOM 3519 C C . LYS A 1 431 ? 47.301 12.511 -14.225 1.00 59.31 431 LYS A C 1
ATOM 3521 O O . LYS A 1 431 ? 47.853 13.540 -14.599 1.00 59.31 431 LYS A O 1
ATOM 3526 N N . MET A 1 432 ? 47.745 11.832 -13.163 1.00 51.59 432 MET A N 1
ATOM 3527 C CA . MET A 1 432 ? 48.937 12.153 -12.364 1.00 51.59 432 MET A CA 1
ATOM 3528 C C . MET A 1 432 ? 50.221 12.059 -13.196 1.00 51.59 432 MET A C 1
ATOM 3530 O O . MET A 1 432 ? 51.212 12.722 -12.912 1.00 51.59 432 MET A O 1
ATOM 3534 N N . ARG A 1 433 ? 50.217 11.257 -14.270 1.00 59.53 433 ARG A N 1
ATOM 3535 C CA . ARG A 1 433 ? 51.381 11.082 -15.150 1.00 59.53 433 ARG A CA 1
ATOM 3536 C C . ARG A 1 433 ? 51.765 12.371 -15.898 1.00 59.53 433 ARG A C 1
ATOM 3538 O O . ARG A 1 433 ? 52.950 12.683 -15.865 1.00 59.53 433 ARG A O 1
ATOM 3545 N N . PRO A 1 434 ? 50.844 13.113 -16.546 1.00 62.50 434 PRO A N 1
ATOM 3546 C CA . PRO A 1 434 ? 51.121 14.453 -17.056 1.00 62.50 434 PRO A CA 1
ATOM 3547 C C . PRO A 1 434 ? 51.760 15.379 -16.023 1.00 62.50 434 PRO A C 1
ATOM 3549 O O . PRO A 1 434 ? 52.787 15.969 -16.321 1.00 62.50 434 PRO A O 1
ATOM 3552 N N . LEU A 1 435 ? 51.237 15.435 -14.794 1.00 59.47 435 LEU A N 1
ATOM 3553 C CA . LEU A 1 435 ? 51.807 16.267 -13.727 1.00 59.47 435 LEU A CA 1
ATOM 3554 C C . LEU A 1 435 ? 53.241 15.847 -13.364 1.00 59.47 435 LEU A C 1
ATOM 3556 O O . LEU A 1 435 ? 54.135 16.690 -13.296 1.00 59.47 435 LEU A O 1
ATOM 3560 N N . ILE A 1 436 ? 53.489 14.542 -13.212 1.00 62.91 436 ILE A N 1
ATOM 3561 C CA . ILE A 1 436 ? 54.828 13.990 -12.943 1.00 62.91 436 ILE A CA 1
ATOM 3562 C C . ILE A 1 436 ? 55.787 14.266 -14.114 1.00 62.91 436 ILE A C 1
ATOM 3564 O O . ILE A 1 436 ? 56.941 14.626 -13.892 1.00 62.91 436 ILE A O 1
ATOM 3568 N N . LEU A 1 437 ? 55.325 14.135 -15.361 1.00 61.97 437 LEU A N 1
ATOM 3569 C CA . LEU A 1 437 ? 56.124 14.425 -16.555 1.00 61.97 437 LEU A CA 1
ATOM 3570 C C . LEU A 1 437 ? 56.454 15.909 -16.667 1.00 61.97 437 LEU A C 1
ATOM 3572 O O . LEU A 1 437 ? 57.603 16.231 -16.945 1.00 61.97 437 LEU A O 1
ATOM 3576 N N . THR A 1 438 ? 55.502 16.800 -16.391 1.00 70.19 438 THR A N 1
ATOM 3577 C CA . THR A 1 438 ? 55.740 18.247 -16.339 1.00 70.19 438 THR A CA 1
ATOM 3578 C C . THR A 1 438 ? 56.778 18.588 -15.273 1.00 70.19 438 THR A C 1
ATOM 3580 O O . THR A 1 438 ? 57.679 19.381 -15.532 1.00 70.19 438 THR A O 1
ATOM 3583 N N . PHE A 1 439 ? 56.730 17.933 -14.109 1.00 65.69 439 PHE A N 1
ATOM 3584 C CA . PHE A 1 439 ? 57.706 18.144 -13.038 1.00 65.69 439 PHE A CA 1
ATOM 3585 C C . PHE A 1 439 ? 59.112 17.638 -13.409 1.00 65.69 439 PHE A C 1
ATOM 3587 O O . PHE A 1 439 ? 60.109 18.332 -13.199 1.00 65.69 439 PHE A O 1
ATOM 3594 N N . ILE A 1 440 ? 59.206 16.450 -14.018 1.00 68.25 440 ILE A N 1
ATOM 3595 C CA . ILE A 1 440 ? 60.472 15.890 -14.521 1.00 68.25 440 ILE A CA 1
ATOM 3596 C C . ILE A 1 440 ? 61.034 16.755 -15.656 1.00 68.25 440 ILE A C 1
ATOM 3598 O O . ILE A 1 440 ? 62.240 17.010 -15.689 1.00 68.25 440 ILE A O 1
ATOM 3602 N N . PHE A 1 441 ? 60.177 17.226 -16.565 1.00 66.19 441 PHE A N 1
ATOM 3603 C CA . PHE A 1 441 ? 60.567 18.071 -17.688 1.00 66.19 441 PHE A CA 1
ATOM 3604 C C . PHE A 1 441 ? 61.049 19.436 -17.205 1.00 66.19 441 PHE A C 1
ATOM 3606 O O . PHE A 1 441 ? 62.135 19.844 -17.594 1.00 66.19 441 PHE A O 1
ATOM 3613 N N . ALA A 1 442 ? 60.332 20.092 -16.287 1.00 70.75 442 ALA A N 1
ATOM 3614 C CA . ALA A 1 442 ? 60.774 21.342 -15.671 1.00 70.75 442 ALA A CA 1
ATOM 3615 C C . ALA A 1 442 ? 62.141 21.169 -14.989 1.00 70.75 442 ALA A C 1
ATOM 3617 O O . ALA A 1 442 ? 63.068 21.939 -15.239 1.00 70.75 442 ALA A O 1
ATOM 3618 N N . ARG A 1 443 ? 62.318 20.097 -14.204 1.00 66.00 443 ARG A N 1
ATOM 3619 C CA . ARG A 1 443 ? 63.587 19.800 -13.524 1.00 66.00 443 ARG A CA 1
ATOM 3620 C C . ARG A 1 443 ? 64.745 19.554 -14.499 1.00 66.00 443 ARG A C 1
ATOM 3622 O O . ARG A 1 443 ? 65.843 20.049 -14.257 1.00 66.00 443 ARG A O 1
ATOM 3629 N N . ARG A 1 444 ? 64.520 18.824 -15.599 1.00 64.75 444 ARG A N 1
ATOM 3630 C CA . ARG A 1 444 ? 65.541 18.597 -16.641 1.00 64.75 444 ARG A CA 1
ATOM 3631 C C . ARG A 1 444 ? 65.803 19.841 -17.484 1.00 64.75 444 ARG A C 1
ATOM 3633 O O . ARG A 1 444 ? 66.954 20.104 -17.806 1.00 64.75 444 ARG A O 1
ATOM 3640 N N . PHE A 1 445 ? 64.783 20.637 -17.788 1.00 63.56 445 PHE A N 1
ATOM 3641 C CA . PHE A 1 445 ? 64.912 21.891 -18.531 1.00 63.56 445 PHE A CA 1
ATOM 3642 C C . PHE A 1 445 ? 65.825 22.885 -17.798 1.00 63.56 445 PHE A C 1
ATOM 3644 O O . PHE A 1 445 ? 66.704 23.491 -18.407 1.00 63.56 445 PHE A O 1
ATOM 3651 N N . PHE A 1 446 ? 65.716 22.967 -16.467 1.00 60.94 446 PHE A N 1
ATOM 3652 C CA . PHE A 1 446 ? 66.652 23.750 -15.653 1.00 60.94 446 PHE A CA 1
ATOM 3653 C C . PHE A 1 446 ? 68.077 23.165 -15.607 1.00 60.94 446 PHE A C 1
ATOM 3655 O O . PHE A 1 446 ? 69.028 23.913 -15.382 1.00 60.94 446 PHE A O 1
ATOM 3662 N N . GLN A 1 447 ? 68.256 21.863 -15.853 1.00 58.12 447 GLN A N 1
ATOM 3663 C CA . GLN A 1 447 ? 69.573 21.213 -15.934 1.00 58.12 447 GLN A CA 1
ATOM 3664 C C . GLN A 1 447 ? 70.220 21.315 -17.328 1.00 58.12 447 GLN A C 1
ATOM 3666 O O . GLN A 1 447 ? 71.445 21.391 -17.409 1.00 58.12 447 GLN A O 1
ATOM 3671 N N . PHE A 1 448 ? 69.433 21.417 -18.407 1.00 56.47 448 PHE A N 1
ATOM 3672 C CA . PHE A 1 448 ? 69.922 21.612 -19.784 1.00 56.47 448 PHE A CA 1
ATOM 3673 C C . PHE A 1 448 ? 70.729 22.905 -19.963 1.00 56.47 448 PHE A C 1
ATOM 3675 O O . PHE A 1 448 ? 71.633 22.958 -20.789 1.00 56.47 448 PHE A O 1
ATOM 3682 N N . LYS A 1 449 ? 70.476 23.936 -19.144 1.00 56.12 449 LYS A N 1
ATOM 3683 C CA . LYS A 1 449 ? 71.289 25.165 -19.146 1.00 56.12 449 LYS A CA 1
ATOM 3684 C C . LYS A 1 449 ? 72.736 24.961 -18.673 1.00 56.12 449 LYS A C 1
ATOM 3686 O O . LYS A 1 449 ? 73.540 25.867 -18.859 1.00 56.12 449 LYS A O 1
ATOM 3691 N N . LYS A 1 450 ? 73.067 23.831 -18.033 1.00 53.72 450 LYS A N 1
ATOM 3692 C CA . LYS A 1 450 ? 74.381 23.602 -17.404 1.00 53.72 450 LYS A CA 1
ATOM 3693 C C . LYS A 1 450 ? 75.261 22.555 -18.091 1.00 53.72 450 LYS A C 1
ATOM 3695 O O . LYS A 1 450 ? 76.429 22.472 -17.734 1.00 53.72 450 LYS A O 1
ATOM 3700 N N . VAL A 1 451 ? 74.756 21.777 -19.049 1.00 52.94 451 VAL A N 1
ATOM 3701 C CA . VAL A 1 451 ? 75.540 20.715 -19.702 1.00 52.94 451 VAL A CA 1
ATOM 3702 C C . VAL A 1 451 ? 75.299 20.760 -21.210 1.00 52.94 451 VAL A C 1
ATOM 3704 O O . VAL A 1 451 ? 74.198 20.466 -21.664 1.00 52.94 451 VAL A O 1
ATOM 3707 N N . GLN A 1 452 ? 76.328 21.123 -21.983 1.00 52.00 452 GLN A N 1
ATOM 3708 C CA . GLN A 1 452 ? 76.375 20.862 -23.424 1.00 52.00 452 GLN A CA 1
ATOM 3709 C C . GLN A 1 452 ? 76.662 19.368 -23.615 1.00 52.00 452 GLN A C 1
ATOM 3711 O O . GLN A 1 452 ? 77.814 18.961 -23.707 1.00 52.00 452 GLN A O 1
ATOM 3716 N N . ALA A 1 453 ? 75.622 18.541 -23.572 1.00 54.75 453 ALA A N 1
ATOM 3717 C CA . ALA A 1 453 ? 75.707 17.150 -24.001 1.00 54.75 453 ALA A CA 1
ATOM 3718 C C . ALA A 1 453 ? 75.003 17.012 -25.352 1.00 54.75 453 ALA A C 1
ATOM 3720 O O . ALA A 1 453 ? 73.992 17.680 -25.584 1.00 54.75 453 ALA A O 1
ATOM 3721 N N . ASP A 1 454 ? 75.546 16.154 -26.217 1.00 52.16 454 ASP A N 1
ATOM 3722 C CA . ASP A 1 454 ? 74.984 15.852 -27.530 1.00 52.16 454 ASP A CA 1
ATOM 3723 C C . ASP A 1 454 ? 73.495 15.503 -27.423 1.00 52.16 454 ASP A C 1
ATOM 3725 O O . ASP A 1 454 ? 73.068 14.720 -26.568 1.00 52.16 454 ASP A O 1
ATOM 3729 N N . ASN A 1 455 ? 72.698 16.127 -28.290 1.00 51.28 455 ASN A N 1
ATOM 3730 C CA . ASN A 1 455 ? 71.251 15.958 -28.353 1.00 51.28 455 ASN A CA 1
ATOM 3731 C C . ASN A 1 455 ? 70.900 14.541 -28.834 1.00 51.28 455 ASN A C 1
ATOM 3733 O O . ASN A 1 455 ? 70.599 14.331 -30.008 1.00 51.28 455 ASN A O 1
ATOM 3737 N N . ASP A 1 456 ? 70.916 13.561 -27.935 1.00 52.69 456 ASP A N 1
ATOM 3738 C CA . ASP A 1 456 ? 70.434 12.219 -28.242 1.00 52.69 456 ASP A CA 1
ATOM 3739 C C . ASP A 1 456 ? 68.893 12.188 -28.209 1.00 52.69 456 ASP A C 1
ATOM 3741 O O . ASP A 1 456 ? 68.260 12.001 -27.162 1.00 52.69 456 ASP A O 1
ATOM 3745 N N . GLU A 1 457 ? 68.263 12.366 -29.377 1.00 54.16 457 GLU A N 1
ATOM 3746 C CA . GLU A 1 457 ? 66.807 12.225 -29.568 1.00 54.16 457 GLU A CA 1
ATOM 3747 C C . GLU A 1 457 ? 66.278 10.854 -29.098 1.00 54.16 457 GLU A C 1
ATOM 3749 O O . GLU A 1 457 ? 65.097 10.715 -28.750 1.00 54.16 457 GLU A O 1
ATOM 3754 N N . SER A 1 458 ? 67.140 9.834 -29.022 1.00 52.84 458 SER A N 1
ATOM 3755 C CA . SER A 1 458 ? 66.795 8.493 -28.537 1.00 52.84 458 SER A CA 1
ATOM 3756 C C . SER A 1 458 ? 66.400 8.491 -27.061 1.00 52.84 458 SER A C 1
ATOM 3758 O O . SER A 1 458 ? 65.516 7.723 -26.669 1.00 52.84 458 SER A O 1
ATOM 3760 N N . ALA A 1 459 ? 66.975 9.382 -26.247 1.00 56.41 459 ALA A N 1
ATOM 3761 C CA . ALA A 1 459 ? 66.674 9.490 -24.820 1.00 56.41 459 ALA A CA 1
ATOM 3762 C C . ALA A 1 459 ? 65.222 9.939 -24.555 1.00 56.41 459 ALA A C 1
ATOM 3764 O O . ALA A 1 459 ? 64.644 9.621 -23.510 1.00 56.41 459 ALA A O 1
ATOM 3765 N N . LEU A 1 460 ? 64.593 10.624 -25.520 1.00 54.75 460 LEU A N 1
ATOM 3766 C CA . LEU A 1 460 ? 63.188 11.035 -25.450 1.00 54.75 460 LEU A CA 1
ATOM 3767 C C . LEU A 1 460 ? 62.207 9.896 -25.775 1.00 54.75 460 LEU A C 1
ATOM 3769 O O . LEU A 1 460 ? 61.031 9.980 -25.408 1.00 54.75 460 LEU A O 1
ATOM 3773 N N . LYS A 1 461 ? 62.665 8.791 -26.386 1.00 56.59 461 LYS A N 1
ATOM 3774 C CA . LYS A 1 461 ? 61.810 7.619 -26.666 1.00 56.59 461 LYS A CA 1
ATOM 3775 C C . LYS A 1 461 ? 61.278 6.962 -25.390 1.00 56.59 461 LYS A C 1
ATOM 3777 O O . LYS A 1 461 ? 60.175 6.428 -25.416 1.00 56.59 461 LYS A O 1
ATOM 3782 N N . ILE A 1 462 ? 61.989 7.072 -24.265 1.00 52.75 462 ILE A N 1
ATOM 3783 C CA . ILE A 1 462 ? 61.549 6.562 -22.950 1.00 52.75 462 ILE A CA 1
ATOM 3784 C C . ILE A 1 462 ? 60.290 7.305 -22.448 1.00 52.75 462 ILE A C 1
ATOM 3786 O O . ILE A 1 462 ? 59.502 6.755 -21.675 1.00 52.75 462 ILE A O 1
ATOM 3790 N N . PHE A 1 463 ? 60.058 8.534 -22.928 1.00 50.00 463 PHE A N 1
ATOM 3791 C CA . PHE A 1 463 ? 58.870 9.334 -22.615 1.00 50.00 463 PHE A CA 1
ATOM 3792 C C . PHE A 1 463 ? 57.722 9.167 -23.615 1.00 50.00 463 PHE A C 1
ATOM 3794 O O . PHE A 1 463 ? 56.618 9.633 -23.319 1.00 50.00 463 PHE A O 1
ATOM 3801 N N . ARG A 1 464 ? 57.919 8.472 -24.751 1.00 53.34 464 ARG A N 1
ATOM 3802 C CA . ARG A 1 464 ? 56.780 8.022 -25.568 1.00 53.34 464 ARG A CA 1
ATOM 3803 C C . ARG A 1 464 ? 55.951 7.098 -24.686 1.00 53.34 464 ARG A C 1
ATOM 3805 O O . ARG A 1 464 ? 56.440 6.089 -24.183 1.00 53.34 464 ARG A O 1
ATOM 3812 N N . GLY A 1 465 ? 54.726 7.523 -24.393 1.00 50.12 465 GLY A N 1
ATOM 3813 C CA . GLY A 1 465 ? 53.894 6.875 -23.394 1.00 50.12 465 GLY A CA 1
ATOM 3814 C C . GLY A 1 465 ? 53.765 5.383 -23.682 1.00 50.12 465 GLY A C 1
ATOM 3815 O O . GLY A 1 465 ? 53.223 5.001 -24.710 1.00 50.12 465 GLY A O 1
ATOM 3816 N N . ARG A 1 466 ? 54.198 4.528 -22.746 1.00 52.94 466 ARG A N 1
ATOM 3817 C CA . ARG A 1 466 ? 53.557 3.216 -22.609 1.00 52.94 466 ARG A CA 1
ATOM 3818 C C . ARG A 1 466 ? 52.092 3.514 -22.321 1.00 52.94 466 ARG A C 1
ATOM 3820 O O . ARG A 1 466 ? 51.808 4.077 -21.255 1.00 52.94 466 ARG A O 1
ATOM 3827 N N . ILE A 1 467 ? 51.238 3.260 -23.310 1.00 53.72 467 ILE A N 1
ATOM 3828 C CA . ILE A 1 467 ? 49.786 3.415 -23.244 1.00 53.72 467 ILE A CA 1
ATOM 3829 C C . ILE A 1 467 ? 49.361 2.592 -22.025 1.00 53.72 467 ILE A C 1
ATOM 3831 O O . ILE A 1 467 ? 49.537 1.379 -22.008 1.00 53.72 467 ILE A O 1
ATOM 3835 N N . LYS A 1 468 ? 48.984 3.263 -20.928 1.00 52.50 468 LYS A N 1
ATOM 3836 C CA . LYS A 1 468 ? 48.838 2.619 -19.607 1.00 52.50 468 LYS A CA 1
ATOM 3837 C C . LYS A 1 468 ? 47.639 1.660 -19.524 1.00 52.50 468 LYS A C 1
ATOM 3839 O O . LYS A 1 468 ? 47.523 0.972 -18.525 1.00 52.50 468 LYS A O 1
ATOM 3844 N N . TYR A 1 469 ? 46.834 1.578 -20.580 1.00 56.03 469 TYR A N 1
ATOM 3845 C CA . TYR A 1 469 ? 45.863 0.528 -20.876 1.00 56.03 469 TYR A CA 1
ATOM 3846 C C . TYR A 1 469 ? 45.928 0.307 -22.388 1.00 56.03 469 TYR A C 1
ATOM 3848 O O . TYR A 1 469 ? 45.834 1.286 -23.126 1.00 56.03 469 TYR A O 1
ATOM 3856 N N . ALA A 1 470 ? 46.162 -0.914 -22.871 1.00 66.06 470 ALA A N 1
ATOM 3857 C CA . ALA A 1 470 ? 46.165 -1.162 -24.314 1.00 66.06 470 ALA A CA 1
ATOM 3858 C C . ALA A 1 470 ? 44.811 -0.728 -24.902 1.00 66.06 470 ALA A C 1
ATOM 3860 O O . ALA A 1 470 ? 43.776 -0.987 -24.288 1.00 66.06 470 ALA A O 1
ATOM 3861 N N . ALA A 1 471 ? 44.810 -0.067 -26.066 1.00 67.06 471 ALA A N 1
ATOM 3862 C CA . ALA A 1 471 ? 43.571 0.321 -26.749 1.00 67.06 471 ALA A CA 1
ATOM 3863 C C . ALA A 1 471 ? 42.634 -0.890 -26.926 1.00 67.06 471 ALA A C 1
ATOM 3865 O O . ALA A 1 471 ? 41.423 -0.760 -26.791 1.00 67.06 471 ALA A O 1
ATOM 3866 N N . ASP A 1 472 ? 43.218 -2.077 -27.091 1.00 71.12 472 ASP A N 1
ATOM 3867 C CA . ASP A 1 472 ? 42.523 -3.361 -27.169 1.00 71.12 472 ASP A CA 1
ATOM 3868 C C . ASP A 1 472 ? 41.738 -3.713 -25.897 1.00 71.12 472 ASP A C 1
ATOM 3870 O O . ASP A 1 472 ? 40.620 -4.208 -25.988 1.00 71.12 472 ASP A O 1
ATOM 3874 N N . ALA A 1 473 ? 42.277 -3.420 -24.707 1.00 73.25 473 ALA A N 1
ATOM 3875 C CA . ALA A 1 473 ? 41.582 -3.670 -23.443 1.00 73.25 473 ALA A CA 1
ATOM 3876 C C . ALA A 1 473 ? 40.373 -2.736 -23.286 1.00 73.25 473 ALA A C 1
ATOM 3878 O O . ALA A 1 473 ? 39.282 -3.182 -22.946 1.00 73.25 473 ALA A O 1
ATOM 3879 N N . LYS A 1 474 ? 40.537 -1.455 -23.640 1.00 77.62 474 LYS A N 1
ATOM 3880 C CA . LYS A 1 474 ? 39.429 -0.489 -23.644 1.00 77.62 474 LYS A CA 1
ATOM 3881 C C . LYS A 1 474 ? 38.353 -0.858 -24.658 1.00 77.62 474 LYS A C 1
ATOM 3883 O O . LYS A 1 474 ? 37.171 -0.746 -24.361 1.00 77.62 474 LYS A O 1
ATOM 3888 N N . LEU A 1 475 ? 38.749 -1.313 -25.846 1.00 79.56 475 LEU A N 1
ATOM 3889 C CA . LEU A 1 475 ? 37.814 -1.803 -26.858 1.00 79.56 475 LEU A CA 1
ATOM 3890 C C . LEU A 1 475 ? 37.069 -3.059 -26.390 1.00 79.56 475 LEU A C 1
ATOM 3892 O O . LEU A 1 475 ? 35.876 -3.179 -26.664 1.00 79.56 475 LEU A O 1
ATOM 3896 N N . ALA A 1 476 ? 37.732 -3.967 -25.670 1.00 79.62 476 ALA A N 1
ATOM 3897 C CA . ALA A 1 476 ? 37.089 -5.143 -25.087 1.00 79.62 476 ALA A CA 1
ATOM 3898 C C . ALA A 1 476 ? 36.039 -4.754 -24.033 1.00 79.62 476 ALA A C 1
ATOM 3900 O O . ALA A 1 476 ? 34.907 -5.228 -24.111 1.00 79.62 476 ALA A O 1
ATOM 3901 N N . GLU A 1 477 ? 36.371 -3.829 -23.130 1.00 82.19 477 GLU A N 1
ATOM 3902 C CA . GLU A 1 477 ? 35.432 -3.303 -22.128 1.00 82.19 477 GLU A CA 1
ATOM 3903 C C . GLU A 1 477 ? 34.247 -2.579 -22.785 1.00 82.19 477 GLU A C 1
ATOM 3905 O O . GLU A 1 477 ? 33.093 -2.825 -22.437 1.00 82.19 477 GLU A O 1
ATOM 3910 N N . ILE A 1 478 ? 34.502 -1.730 -23.789 1.00 85.75 478 ILE A N 1
ATOM 3911 C CA . ILE A 1 478 ? 33.441 -1.069 -24.568 1.00 85.75 478 ILE A CA 1
ATOM 3912 C C . ILE A 1 478 ? 32.523 -2.113 -25.212 1.00 85.75 478 ILE A C 1
ATOM 3914 O O . ILE A 1 478 ? 31.302 -1.984 -25.146 1.00 85.75 478 ILE A O 1
ATOM 3918 N N . LYS A 1 479 ? 33.090 -3.162 -25.817 1.00 87.75 479 LYS A N 1
ATOM 3919 C CA . LYS A 1 479 ? 32.322 -4.232 -26.461 1.00 87.75 479 LYS A CA 1
ATOM 3920 C C . LYS A 1 479 ? 31.455 -4.997 -25.459 1.00 87.75 479 LYS A C 1
ATOM 3922 O O . LYS A 1 479 ? 30.294 -5.281 -25.756 1.00 87.75 479 LYS A O 1
ATOM 3927 N N . GLU A 1 480 ? 31.990 -5.311 -24.285 1.00 87.88 480 GLU A N 1
ATOM 3928 C CA . GLU A 1 480 ? 31.240 -5.949 -23.199 1.00 87.88 480 GLU A CA 1
ATOM 3929 C C . GLU A 1 480 ? 30.096 -5.044 -22.721 1.00 87.88 480 GLU A C 1
ATOM 3931 O O . GLU A 1 480 ? 28.946 -5.480 -22.607 1.00 87.88 480 GLU A O 1
ATOM 3936 N N . LYS A 1 481 ? 30.364 -3.744 -22.554 1.00 86.88 481 LYS A N 1
ATOM 3937 C CA . LYS A 1 481 ? 29.341 -2.783 -22.137 1.00 86.88 481 LYS A CA 1
ATOM 3938 C C . LYS A 1 481 ? 28.242 -2.591 -23.181 1.00 86.88 481 LYS A C 1
ATOM 3940 O O . LYS A 1 481 ? 27.073 -2.501 -22.827 1.00 86.88 481 LYS A O 1
ATOM 3945 N N . ILE A 1 482 ? 28.587 -2.572 -24.465 1.00 89.12 482 ILE A N 1
ATOM 3946 C CA . ILE A 1 482 ? 27.597 -2.527 -25.549 1.00 89.12 482 ILE A CA 1
ATOM 3947 C C . ILE A 1 482 ? 26.764 -3.812 -25.577 1.00 89.12 482 ILE A C 1
ATOM 3949 O O . ILE A 1 482 ? 25.556 -3.740 -25.791 1.00 89.12 482 ILE A O 1
ATOM 3953 N N . SER A 1 483 ? 27.379 -4.972 -25.333 1.00 91.00 483 SER A N 1
ATOM 3954 C CA . SER A 1 483 ? 26.666 -6.256 -25.307 1.00 91.00 483 SER A CA 1
ATOM 3955 C C . SER A 1 483 ? 25.645 -6.294 -24.168 1.00 91.00 483 SER A C 1
ATOM 3957 O O . SER A 1 483 ? 24.478 -6.580 -24.416 1.00 91.00 483 SER A O 1
ATOM 3959 N N . THR A 1 484 ? 26.049 -5.888 -22.961 1.00 90.44 484 THR A N 1
ATOM 3960 C CA . THR A 1 484 ? 25.137 -5.791 -21.803 1.00 90.44 484 THR A CA 1
ATOM 3961 C C . THR A 1 484 ? 24.009 -4.783 -22.035 1.00 90.44 484 THR A C 1
ATOM 3963 O O . THR A 1 484 ? 22.848 -5.105 -21.816 1.00 90.44 484 THR A O 1
ATOM 3966 N N . LEU A 1 485 ? 24.306 -3.596 -22.576 1.00 89.19 485 LEU A N 1
ATOM 3967 C CA . LEU A 1 485 ? 23.268 -2.613 -22.917 1.00 89.19 485 LEU A CA 1
ATOM 3968 C C . LEU A 1 485 ? 22.306 -3.111 -24.007 1.00 89.19 485 LEU A C 1
ATOM 3970 O O . LEU A 1 485 ? 21.138 -2.731 -24.011 1.00 89.19 485 LEU A O 1
ATOM 3974 N N . SER A 1 486 ? 22.784 -3.938 -24.939 1.00 90.44 486 SER A N 1
ATOM 3975 C CA . SER A 1 486 ? 21.947 -4.523 -25.992 1.00 90.44 486 SER A CA 1
ATOM 3976 C C . SER A 1 486 ? 21.003 -5.592 -25.438 1.00 90.44 486 SER A C 1
ATOM 3978 O O . SER A 1 486 ? 19.853 -5.662 -25.867 1.00 90.44 486 SER A O 1
ATOM 3980 N N . GLU A 1 487 ? 21.470 -6.386 -24.475 1.00 92.19 487 GLU A N 1
ATOM 3981 C CA . GLU A 1 487 ? 20.654 -7.357 -23.738 1.00 92.19 487 GLU A CA 1
ATOM 3982 C C . GLU A 1 487 ? 19.582 -6.644 -22.899 1.00 92.19 487 GLU A C 1
ATOM 3984 O O . GLU A 1 487 ? 18.393 -6.913 -23.067 1.00 92.19 487 GLU A O 1
ATOM 3989 N N . ASP A 1 488 ? 19.967 -5.617 -22.134 1.00 91.19 488 ASP A N 1
ATOM 3990 C CA . ASP A 1 488 ? 19.029 -4.779 -21.373 1.00 91.19 488 ASP A CA 1
ATOM 3991 C C . ASP A 1 488 ? 17.971 -4.121 -22.287 1.00 91.19 488 ASP A C 1
ATOM 3993 O O . ASP A 1 488 ? 16.785 -4.020 -21.946 1.00 91.19 488 ASP A O 1
ATOM 3997 N N . LEU A 1 489 ? 18.374 -3.662 -23.477 1.00 91.69 489 LEU A N 1
ATOM 3998 C CA . LEU A 1 489 ? 17.457 -3.076 -24.457 1.00 91.69 489 LEU A CA 1
ATOM 3999 C C . LEU A 1 489 ? 16.475 -4.118 -25.013 1.00 91.69 489 LEU A C 1
ATOM 4001 O O . LEU A 1 489 ? 15.298 -3.814 -25.227 1.00 91.69 489 LEU A O 1
ATOM 4005 N N . PHE A 1 490 ? 16.941 -5.341 -25.255 1.00 93.69 490 PHE A N 1
ATOM 4006 C CA . PHE A 1 490 ? 16.088 -6.431 -25.713 1.00 93.69 490 PHE A CA 1
ATOM 4007 C C . PHE A 1 490 ? 15.043 -6.798 -24.653 1.00 93.69 490 PHE A C 1
ATOM 4009 O O . PHE A 1 490 ? 13.847 -6.832 -24.962 1.00 93.69 490 PHE A O 1
ATOM 4016 N N . ASP A 1 491 ? 15.467 -6.957 -23.401 1.00 90.44 491 ASP A N 1
ATOM 4017 C CA . ASP A 1 491 ? 14.585 -7.286 -22.280 1.00 90.44 491 ASP A CA 1
ATOM 4018 C C . ASP A 1 491 ? 13.548 -6.189 -22.032 1.00 90.44 491 ASP A C 1
ATOM 4020 O O . ASP A 1 491 ? 12.354 -6.457 -21.862 1.00 90.44 491 ASP A O 1
ATOM 4024 N N . THR A 1 492 ? 13.972 -4.925 -22.064 1.00 90.25 492 THR A N 1
ATOM 4025 C CA . THR A 1 492 ? 13.049 -3.791 -21.912 1.00 90.25 492 THR A CA 1
ATOM 4026 C C . THR A 1 492 ? 12.051 -3.706 -23.064 1.00 90.25 492 THR A C 1
ATOM 4028 O O . THR A 1 492 ? 10.865 -3.458 -22.821 1.00 90.25 492 THR A O 1
ATOM 4031 N N . LYS A 1 493 ? 12.473 -3.978 -24.305 1.00 92.44 493 LYS A N 1
ATOM 4032 C CA . LYS A 1 493 ? 11.571 -4.047 -25.464 1.00 92.44 493 LYS A CA 1
ATOM 4033 C C . LYS A 1 493 ? 10.581 -5.207 -25.345 1.00 92.44 493 LYS A C 1
ATOM 4035 O O . LYS A 1 493 ? 9.402 -5.027 -25.653 1.00 92.44 493 LYS A O 1
ATOM 4040 N N . GLN A 1 494 ? 11.021 -6.368 -24.864 1.00 91.25 494 GLN A N 1
ATOM 4041 C CA . GLN A 1 494 ? 10.147 -7.518 -24.633 1.00 91.25 494 GLN A CA 1
ATOM 4042 C C . GLN A 1 494 ? 9.102 -7.214 -23.552 1.00 91.25 494 GLN A C 1
ATOM 4044 O O . GLN A 1 494 ? 7.913 -7.465 -23.758 1.00 91.25 494 GLN A O 1
ATOM 4049 N N . GLN A 1 495 ? 9.514 -6.606 -22.436 1.00 89.81 495 GLN A N 1
ATOM 4050 C CA . GLN A 1 495 ? 8.592 -6.162 -21.388 1.00 89.81 495 GLN A CA 1
ATOM 4051 C C . GLN A 1 495 ? 7.597 -5.122 -21.916 1.00 89.81 495 GLN A C 1
ATOM 4053 O O . GLN A 1 495 ? 6.404 -5.212 -21.634 1.00 89.81 495 GLN A O 1
ATOM 4058 N N . MET A 1 496 ? 8.053 -4.154 -22.715 1.00 89.69 496 MET A N 1
ATOM 4059 C CA . MET A 1 496 ? 7.179 -3.145 -23.320 1.00 89.69 496 MET A CA 1
ATOM 4060 C C . MET A 1 496 ? 6.132 -3.779 -24.246 1.00 89.69 496 MET A C 1
ATOM 4062 O O . MET A 1 496 ? 4.956 -3.422 -24.170 1.00 89.69 496 MET A O 1
ATOM 4066 N N . ALA A 1 497 ? 6.527 -4.753 -25.070 1.00 90.06 497 ALA A N 1
ATOM 4067 C CA . ALA A 1 497 ? 5.598 -5.491 -25.923 1.00 90.06 497 ALA A CA 1
ATOM 4068 C C . ALA A 1 497 ? 4.544 -6.250 -25.096 1.00 90.06 497 ALA A C 1
ATOM 4070 O O . ALA A 1 497 ? 3.357 -6.196 -25.414 1.00 90.06 497 ALA A O 1
ATOM 4071 N N . GLN A 1 498 ? 4.949 -6.889 -23.993 1.00 89.81 498 GLN A N 1
ATOM 4072 C CA . GLN A 1 498 ? 4.015 -7.553 -23.077 1.00 89.81 498 GLN A CA 1
ATOM 4073 C C . GLN A 1 498 ? 3.023 -6.567 -22.446 1.00 89.81 498 GLN A C 1
ATOM 4075 O O . GLN A 1 498 ? 1.825 -6.850 -22.412 1.00 89.81 498 GLN A O 1
ATOM 4080 N N . TYR A 1 499 ? 3.487 -5.397 -21.994 1.00 89.75 499 TYR A N 1
ATOM 4081 C CA . TYR A 1 499 ? 2.599 -4.365 -21.450 1.00 89.75 499 TYR A CA 1
ATOM 4082 C C . TYR A 1 499 ? 1.636 -3.808 -22.500 1.00 89.75 499 TYR A C 1
ATOM 4084 O O . TYR A 1 499 ? 0.475 -3.564 -22.181 1.00 89.75 499 TYR A O 1
ATOM 4092 N N . SER A 1 500 ? 2.080 -3.646 -23.747 1.00 89.62 500 SER A N 1
ATOM 4093 C CA . SER A 1 500 ? 1.212 -3.213 -24.845 1.00 89.62 500 SER A CA 1
ATOM 4094 C C . SER A 1 500 ? 0.094 -4.227 -25.109 1.00 89.62 500 SER A C 1
ATOM 4096 O O . SER A 1 500 ? -1.074 -3.841 -25.164 1.00 89.62 500 SER A O 1
ATOM 4098 N N . ILE A 1 501 ? 0.424 -5.524 -25.157 1.00 90.75 501 ILE A N 1
ATOM 4099 C CA . ILE A 1 501 ? -0.566 -6.603 -25.305 1.00 90.75 501 ILE A CA 1
ATOM 4100 C C . ILE A 1 501 ? -1.552 -6.602 -24.130 1.00 90.75 501 ILE A C 1
ATOM 4102 O O . ILE A 1 501 ? -2.762 -6.675 -24.342 1.00 90.75 501 ILE A O 1
ATOM 4106 N N . GLN A 1 502 ? -1.062 -6.482 -22.892 1.00 88.38 502 GLN A N 1
ATOM 4107 C CA . GLN A 1 502 ? -1.930 -6.418 -21.711 1.00 88.38 502 GLN A CA 1
ATOM 4108 C C . GLN A 1 502 ? -2.845 -5.190 -21.736 1.00 88.38 502 GLN A C 1
ATOM 4110 O O . GLN A 1 502 ? -4.030 -5.314 -21.438 1.00 88.38 502 GLN A O 1
ATOM 4115 N N . SER A 1 503 ? -2.334 -4.020 -22.124 1.00 84.56 503 SER A N 1
ATOM 4116 C CA . SER A 1 503 ? -3.133 -2.796 -22.241 1.00 84.56 503 SER A CA 1
ATOM 4117 C C . SER A 1 503 ? -4.275 -2.966 -23.241 1.00 84.56 503 SER A C 1
ATOM 4119 O O . SER A 1 503 ? -5.416 -2.644 -22.924 1.00 84.56 503 SER A O 1
ATOM 4121 N N . GLN A 1 504 ? -3.993 -3.548 -24.409 1.00 86.69 504 GLN A N 1
ATOM 4122 C CA . GLN A 1 504 ? -5.010 -3.806 -25.428 1.00 86.69 504 GLN A CA 1
ATOM 4123 C C . GLN A 1 504 ? -6.063 -4.819 -24.945 1.00 86.69 504 GLN A C 1
ATOM 4125 O O . GLN A 1 504 ? -7.252 -4.679 -25.222 1.00 86.69 504 GLN A O 1
ATOM 4130 N N . GLN A 1 505 ? -5.653 -5.824 -24.164 1.00 85.94 505 GLN A N 1
ATOM 4131 C CA . GLN A 1 505 ? -6.593 -6.742 -23.514 1.00 85.94 505 GLN A CA 1
ATOM 4132 C C . GLN A 1 505 ? -7.469 -6.036 -22.471 1.00 85.94 505 GLN A C 1
ATOM 4134 O O . GLN A 1 505 ? -8.653 -6.351 -22.363 1.00 85.94 505 GLN A O 1
ATOM 4139 N N . PHE A 1 506 ? -6.923 -5.093 -21.699 1.00 84.62 506 PHE A N 1
ATOM 4140 C CA . PHE A 1 506 ? -7.712 -4.305 -20.748 1.00 84.62 506 PHE A CA 1
ATOM 4141 C C . PHE A 1 506 ? -8.729 -3.405 -21.445 1.00 84.62 506 PHE A C 1
ATOM 4143 O O . PHE A 1 506 ? -9.862 -3.338 -20.976 1.00 84.62 506 PHE A O 1
ATOM 4150 N N . GLU A 1 507 ? -8.350 -2.777 -22.555 1.00 83.94 507 GLU A N 1
ATOM 4151 C CA . GLU A 1 507 ? -9.236 -1.934 -23.362 1.00 83.94 507 GLU A CA 1
ATOM 4152 C C . GLU A 1 507 ? -10.398 -2.755 -23.942 1.00 83.94 507 GLU A C 1
ATOM 4154 O O . GLU A 1 507 ? -11.559 -2.471 -23.653 1.00 83.94 507 GLU A O 1
ATOM 4159 N N . ASN A 1 508 ? -10.105 -3.890 -24.585 1.00 86.81 508 ASN A N 1
ATOM 4160 C CA . ASN A 1 508 ? -11.140 -4.803 -25.084 1.00 86.81 508 ASN A CA 1
ATOM 4161 C C . ASN A 1 508 ? -12.066 -5.322 -23.962 1.00 86.81 508 ASN A C 1
ATOM 4163 O O . ASN A 1 508 ? -13.278 -5.447 -24.141 1.00 86.81 508 ASN A O 1
ATOM 4167 N N . ASN A 1 509 ? -11.509 -5.625 -22.783 1.00 84.94 509 ASN A N 1
ATOM 4168 C CA . ASN A 1 509 ? -12.290 -6.059 -21.621 1.00 84.94 509 ASN A CA 1
ATOM 4169 C C . ASN A 1 509 ? -13.153 -4.933 -21.037 1.00 84.94 509 ASN A C 1
ATOM 4171 O O . ASN A 1 509 ? -14.222 -5.207 -20.486 1.00 84.94 509 ASN A O 1
ATOM 4175 N N . HIS A 1 510 ? -12.680 -3.689 -21.097 1.00 85.81 510 HIS A N 1
ATOM 4176 C CA . HIS A 1 510 ? -13.438 -2.519 -20.678 1.00 85.81 510 HIS A CA 1
ATOM 4177 C C . HIS A 1 510 ? -14.640 -2.312 -21.603 1.00 85.81 510 HIS A C 1
ATOM 4179 O O . HIS A 1 510 ? -15.767 -2.243 -21.112 1.00 85.81 510 HIS A O 1
ATOM 4185 N N . ASP A 1 511 ? -14.422 -2.332 -22.917 1.00 84.25 511 ASP A N 1
ATOM 4186 C CA . ASP A 1 511 ? -15.485 -2.181 -23.917 1.00 84.25 511 ASP A CA 1
ATOM 4187 C C . ASP A 1 511 ? -16.542 -3.281 -23.787 1.00 84.25 511 ASP A C 1
ATOM 4189 O O . ASP A 1 511 ? -17.748 -3.014 -23.790 1.00 84.25 511 ASP A O 1
ATOM 4193 N N . HIS A 1 512 ? -16.103 -4.524 -23.571 1.00 84.69 512 HIS A N 1
ATOM 4194 C CA . HIS A 1 512 ? -17.014 -5.640 -23.341 1.00 84.69 512 HIS A CA 1
ATOM 4195 C C . HIS A 1 512 ? -17.866 -5.452 -22.074 1.00 84.69 512 HIS A C 1
ATOM 4197 O O . HIS A 1 512 ? -19.082 -5.641 -22.103 1.00 84.69 512 HIS A O 1
ATOM 4203 N N . LYS A 1 513 ? -17.258 -5.020 -20.962 1.00 79.56 513 LYS A N 1
ATOM 4204 C CA . LYS A 1 513 ? -17.991 -4.724 -19.720 1.00 79.56 513 LYS A CA 1
ATOM 4205 C C . LYS A 1 513 ? -18.952 -3.549 -19.868 1.00 79.56 513 LYS A C 1
ATOM 4207 O O . LYS A 1 513 ? -20.037 -3.575 -19.291 1.00 79.56 513 LYS A O 1
ATOM 4212 N N . GLN A 1 514 ? -18.565 -2.519 -20.613 1.00 80.12 514 GLN A N 1
ATOM 4213 C CA . GLN A 1 514 ? -19.419 -1.365 -20.870 1.00 80.12 514 GLN A CA 1
ATOM 4214 C C . GLN A 1 514 ? -20.665 -1.776 -21.666 1.00 80.12 514 GLN A C 1
ATOM 4216 O O . GLN A 1 514 ? -21.772 -1.339 -21.343 1.00 80.12 514 GLN A O 1
ATOM 4221 N N . PHE A 1 515 ? -20.507 -2.686 -22.630 1.00 85.44 515 PHE A N 1
ATOM 4222 C CA . PHE A 1 515 ? -21.624 -3.296 -23.347 1.00 85.44 515 PHE A CA 1
ATOM 4223 C C . PHE A 1 515 ? -22.538 -4.127 -22.422 1.00 85.44 515 PHE A C 1
ATOM 4225 O O . PHE A 1 515 ? -23.763 -3.993 -22.476 1.00 85.44 515 PHE A O 1
ATOM 4232 N N . GLU A 1 516 ? -21.979 -4.937 -21.512 1.00 80.38 516 GLU A N 1
ATOM 4233 C CA . GLU A 1 516 ? -22.779 -5.682 -20.522 1.00 80.38 516 GLU A CA 1
ATOM 4234 C C . GLU A 1 516 ? -23.565 -4.758 -19.574 1.00 80.38 516 GLU A C 1
ATOM 4236 O O . GLU A 1 516 ? -24.729 -5.030 -19.259 1.00 80.38 516 GLU A O 1
ATOM 4241 N N . LEU A 1 517 ? -22.963 -3.648 -19.134 1.00 76.50 517 LEU A N 1
ATOM 4242 C CA . LEU A 1 517 ? -23.626 -2.653 -18.284 1.00 76.50 517 LEU A CA 1
ATOM 4243 C C . LEU A 1 517 ? -24.801 -1.976 -18.996 1.00 76.50 517 LEU A C 1
ATOM 4245 O O . LEU A 1 517 ? -25.858 -1.798 -18.392 1.00 76.50 517 LEU A O 1
ATOM 4249 N N . GLN A 1 518 ? -24.661 -1.653 -20.283 1.00 82.38 518 GLN A N 1
ATOM 4250 C CA . GLN A 1 518 ? -25.780 -1.130 -21.072 1.00 82.38 518 GLN A CA 1
ATOM 4251 C C . GLN A 1 518 ? -26.920 -2.154 -21.157 1.00 82.38 518 GLN A C 1
ATOM 4253 O O . GLN A 1 518 ? -28.068 -1.825 -20.862 1.00 82.38 518 GLN A O 1
ATOM 4258 N N . SER A 1 519 ? -26.602 -3.425 -21.419 1.00 84.56 519 SER A N 1
ATOM 4259 C CA . SER A 1 519 ? -27.611 -4.490 -21.477 1.00 84.56 519 SER A CA 1
ATOM 4260 C C . SER A 1 519 ? -28.336 -4.723 -20.141 1.00 84.56 519 SER A C 1
ATOM 4262 O O . SER A 1 519 ? -29.535 -5.019 -20.120 1.00 84.56 519 SER A O 1
ATOM 4264 N N . THR A 1 520 ? -27.644 -4.609 -19.003 1.00 84.19 520 THR A N 1
ATOM 4265 C CA . THR A 1 520 ? -28.280 -4.756 -17.681 1.00 84.19 520 THR A CA 1
ATOM 4266 C C . THR A 1 520 ? -29.129 -3.544 -17.309 1.00 84.19 520 THR A C 1
ATOM 4268 O O . THR A 1 520 ? -30.210 -3.720 -16.742 1.00 84.19 520 THR A O 1
ATOM 4271 N N . ASN A 1 521 ? -28.710 -2.339 -17.695 1.00 87.19 521 ASN A N 1
ATOM 4272 C CA . ASN A 1 521 ? -29.505 -1.128 -17.520 1.00 87.19 521 ASN A CA 1
ATOM 4273 C C . ASN A 1 521 ? -30.824 -1.191 -18.315 1.00 87.19 521 ASN A C 1
ATOM 4275 O O . ASN A 1 521 ? -31.889 -0.868 -17.786 1.00 87.19 521 ASN A O 1
ATOM 4279 N N . ASP A 1 522 ? -30.795 -1.718 -19.540 1.00 84.25 522 ASP A N 1
ATOM 4280 C CA . ASP A 1 522 ? -32.006 -1.942 -20.344 1.00 84.25 522 ASP A CA 1
ATOM 4281 C C . ASP A 1 522 ? -32.966 -2.952 -19.686 1.00 84.25 522 ASP A C 1
ATOM 4283 O O . ASP A 1 522 ? -34.188 -2.792 -19.700 1.00 84.25 522 ASP A O 1
ATOM 4287 N N . LYS A 1 523 ? -32.436 -3.985 -19.020 1.00 85.25 523 LYS A N 1
ATOM 4288 C CA . LYS A 1 523 ? -33.265 -4.919 -18.235 1.00 85.25 523 LYS A CA 1
ATOM 4289 C C . LYS A 1 523 ? -33.864 -4.252 -16.994 1.00 85.25 523 LYS A C 1
ATOM 4291 O O . LYS A 1 523 ? -35.012 -4.536 -16.644 1.00 85.25 523 LYS A O 1
ATOM 4296 N N . LEU A 1 524 ? -33.112 -3.369 -16.336 1.00 83.31 524 LEU A N 1
ATOM 4297 C CA . LEU A 1 524 ? -33.564 -2.638 -15.152 1.00 83.31 524 LEU A CA 1
ATOM 4298 C C . LEU A 1 524 ? -34.682 -1.643 -15.487 1.00 83.31 524 LEU A C 1
ATOM 4300 O O . LEU A 1 524 ? -35.670 -1.568 -14.751 1.00 83.31 524 LEU A O 1
ATOM 4304 N N . THR A 1 525 ? -34.568 -0.926 -16.606 1.00 85.81 525 THR A N 1
ATOM 4305 C CA . THR A 1 525 ? -35.617 -0.010 -17.090 1.00 85.81 525 THR A CA 1
ATOM 4306 C C . THR A 1 525 ? -36.913 -0.760 -17.420 1.00 85.81 525 THR A C 1
ATOM 4308 O O . THR A 1 525 ? -38.005 -0.332 -17.038 1.00 85.81 525 THR A O 1
ATOM 4311 N N . LEU A 1 526 ? -36.814 -1.951 -18.018 1.00 84.94 526 LEU A N 1
ATOM 4312 C CA . LEU A 1 526 ? -37.975 -2.814 -18.256 1.00 84.94 526 LEU A CA 1
ATOM 4313 C C . LEU A 1 526 ? -38.625 -3.297 -16.943 1.00 84.94 526 LEU A C 1
ATOM 4315 O O . LEU A 1 526 ? -39.853 -3.339 -16.825 1.00 84.94 526 LEU A O 1
ATOM 4319 N N . ALA A 1 527 ? -37.817 -3.656 -15.940 1.00 82.69 527 ALA A N 1
ATOM 4320 C CA . ALA A 1 527 ? -38.306 -4.092 -14.631 1.00 82.69 527 ALA A CA 1
ATOM 4321 C C . ALA A 1 527 ? -38.989 -2.956 -13.850 1.00 82.69 527 ALA A C 1
ATOM 4323 O O . ALA A 1 527 ? -40.042 -3.170 -13.247 1.00 82.69 527 ALA A O 1
ATOM 4324 N N . THR A 1 528 ? -38.442 -1.739 -13.909 1.00 84.69 528 THR A N 1
ATOM 4325 C CA . THR A 1 528 ? -39.063 -0.549 -13.302 1.00 84.69 528 THR A CA 1
ATOM 4326 C C . THR A 1 528 ? -40.386 -0.196 -13.976 1.00 84.69 528 THR A C 1
ATOM 4328 O O . THR A 1 528 ? -41.362 0.064 -13.272 1.00 84.69 528 THR A O 1
ATOM 4331 N N . GLY A 1 529 ? -40.482 -0.303 -15.306 1.00 86.88 529 GLY A N 1
ATOM 4332 C CA . GLY A 1 529 ? -41.756 -0.163 -16.023 1.00 86.88 529 GLY A CA 1
ATOM 4333 C C . GLY A 1 529 ? -42.824 -1.166 -15.558 1.00 86.88 529 GLY A C 1
ATOM 4334 O O . GLY A 1 529 ? -43.970 -0.786 -15.305 1.00 86.88 529 GLY A O 1
ATOM 4335 N N . LYS A 1 530 ? -42.447 -2.437 -15.353 1.00 89.50 530 LYS A N 1
ATOM 4336 C CA . LYS A 1 530 ? -43.352 -3.466 -14.799 1.00 89.50 530 LYS A CA 1
ATOM 4337 C C . LYS A 1 530 ? -43.797 -3.151 -13.367 1.00 89.50 530 LYS A C 1
ATOM 4339 O O . LYS A 1 530 ? -44.971 -3.318 -13.044 1.00 89.50 530 LYS A O 1
ATOM 4344 N N . LEU A 1 531 ? -42.885 -2.683 -12.517 1.00 83.81 531 LEU A N 1
ATOM 4345 C CA . LEU A 1 531 ? -43.194 -2.278 -11.141 1.00 83.81 531 LEU A CA 1
ATOM 4346 C C . LEU A 1 531 ? -44.180 -1.107 -11.095 1.00 83.81 531 LEU A C 1
ATOM 4348 O O . LEU A 1 531 ? -45.115 -1.123 -10.295 1.00 83.81 531 LEU A O 1
ATOM 4352 N N . GLN A 1 532 ? -44.002 -0.121 -11.974 1.00 88.94 532 GLN A N 1
ATOM 4353 C CA . GLN A 1 532 ? -44.911 1.017 -12.086 1.00 88.94 532 GLN A CA 1
ATOM 4354 C C . GLN A 1 532 ? -46.326 0.567 -12.471 1.00 88.94 532 GLN A C 1
ATOM 4356 O O . GLN A 1 532 ? -47.298 0.994 -11.850 1.00 88.94 532 GLN A O 1
ATOM 4361 N N . TYR A 1 533 ? -46.440 -0.345 -13.440 1.00 91.81 533 TYR A N 1
ATOM 4362 C CA . TYR A 1 533 ? -47.725 -0.928 -13.826 1.00 91.81 533 TYR A CA 1
ATOM 4363 C C . TYR A 1 533 ? -48.406 -1.655 -12.655 1.00 91.81 533 TYR A C 1
ATOM 4365 O O . TYR A 1 533 ? -49.575 -1.406 -12.366 1.00 91.81 533 TYR A O 1
ATOM 4373 N N . LEU A 1 534 ? -47.667 -2.505 -11.933 1.00 90.38 534 LEU A N 1
ATOM 4374 C CA . LEU A 1 534 ? -48.200 -3.222 -10.768 1.00 90.38 534 LEU A CA 1
ATOM 4375 C C . LEU A 1 534 ? -48.643 -2.272 -9.650 1.00 90.38 534 LEU A C 1
ATOM 4377 O O . LEU A 1 534 ? -49.670 -2.508 -9.017 1.00 90.38 534 LEU A O 1
ATOM 4381 N N . LYS A 1 535 ? -47.897 -1.186 -9.420 1.00 91.06 535 LYS A N 1
ATOM 4382 C CA . LYS A 1 535 ? -48.256 -0.158 -8.438 1.00 91.06 535 LYS A CA 1
ATOM 4383 C C . LYS A 1 535 ? -49.571 0.529 -8.805 1.00 91.06 535 LYS A C 1
ATOM 4385 O O . LYS A 1 535 ? -50.435 0.653 -7.944 1.00 91.06 535 LYS A O 1
ATOM 4390 N N . ASN A 1 536 ? -49.741 0.910 -10.070 1.00 89.00 536 ASN A N 1
ATOM 4391 C CA . ASN A 1 536 ? -50.984 1.520 -10.543 1.00 89.00 536 ASN A CA 1
ATOM 4392 C C . ASN A 1 536 ? -52.167 0.559 -10.371 1.00 89.00 536 ASN A C 1
ATOM 4394 O O . ASN A 1 536 ? -53.186 0.944 -9.804 1.00 89.00 536 ASN A O 1
ATOM 4398 N N . ARG A 1 537 ? -51.996 -0.720 -10.738 1.00 91.56 537 ARG A N 1
ATOM 4399 C CA . ARG A 1 537 ? -53.044 -1.733 -10.556 1.00 91.56 537 ARG A CA 1
ATOM 4400 C C . ARG A 1 537 ? -53.404 -1.956 -9.084 1.00 91.56 537 ARG A C 1
ATOM 4402 O O . ARG A 1 537 ? -54.560 -2.196 -8.757 1.00 91.56 537 ARG A O 1
ATOM 4409 N N . MET A 1 538 ? -52.424 -1.883 -8.186 1.00 86.44 538 MET A N 1
ATOM 4410 C CA . MET A 1 538 ? -52.662 -1.976 -6.745 1.00 86.44 538 MET A CA 1
ATOM 4411 C C . MET A 1 538 ? -53.481 -0.792 -6.226 1.00 86.44 538 MET A C 1
ATOM 4413 O O . MET A 1 538 ? -54.384 -1.001 -5.422 1.00 86.44 538 MET A O 1
ATOM 4417 N N . SER A 1 539 ? -53.197 0.424 -6.696 1.00 85.38 539 SER A N 1
ATOM 4418 C CA . SER A 1 539 ? -53.982 1.612 -6.348 1.00 85.38 539 SER A CA 1
ATOM 4419 C C . SER A 1 539 ? -55.417 1.530 -6.872 1.00 85.38 539 SER A C 1
ATOM 4421 O O . SER A 1 539 ? -56.337 1.810 -6.113 1.00 85.38 539 SER A O 1
ATOM 4423 N N . GLU A 1 540 ? -55.624 1.054 -8.103 1.00 86.31 540 GLU A N 1
ATOM 4424 C CA . GLU A 1 540 ? -56.968 0.795 -8.647 1.00 86.31 540 GLU A CA 1
ATOM 4425 C C . GLU A 1 540 ? -57.741 -0.215 -7.789 1.00 86.31 540 GLU A C 1
ATOM 4427 O O . GLU A 1 540 ? -58.874 0.042 -7.398 1.00 86.31 540 GLU A O 1
ATOM 4432 N N . MET A 1 541 ? -57.119 -1.341 -7.416 1.00 86.25 541 MET A N 1
ATOM 4433 C CA . MET A 1 541 ? -57.765 -2.331 -6.544 1.00 86.25 541 MET A CA 1
ATOM 4434 C C . MET A 1 541 ? -58.081 -1.769 -5.151 1.00 86.25 541 MET A C 1
ATOM 4436 O O . MET A 1 541 ? -59.083 -2.147 -4.551 1.00 86.25 541 MET A O 1
ATOM 4440 N N . GLN A 1 542 ? -57.240 -0.882 -4.613 1.00 81.56 542 GLN A N 1
ATOM 4441 C CA . GLN A 1 542 ? -57.513 -0.203 -3.342 1.00 81.56 542 GLN A CA 1
ATOM 4442 C C . GLN A 1 542 ? -58.715 0.742 -3.448 1.00 81.56 542 GLN A C 1
ATOM 4444 O O . GLN A 1 542 ? -59.511 0.807 -2.513 1.00 81.56 542 GLN A O 1
ATOM 4449 N N . GLU A 1 543 ? -58.868 1.434 -4.576 1.00 83.50 543 GLU A N 1
ATOM 4450 C CA . GLU A 1 543 ? -60.019 2.295 -4.858 1.00 83.50 543 GLU A CA 1
ATOM 4451 C C . GLU A 1 543 ? -61.303 1.469 -5.042 1.00 83.50 543 GLU A C 1
ATOM 4453 O O . GLU A 1 543 ? -62.313 1.747 -4.394 1.00 83.50 543 GLU A O 1
ATOM 4458 N N . GLU A 1 544 ? -61.240 0.376 -5.811 1.00 84.31 544 GLU A N 1
ATOM 4459 C CA . GLU A 1 544 ? -62.341 -0.585 -5.969 1.00 84.31 544 GLU A CA 1
ATOM 4460 C C . GLU A 1 544 ? -62.775 -1.168 -4.608 1.00 84.31 544 GLU A C 1
ATOM 4462 O O . GLU A 1 544 ? -63.963 -1.183 -4.281 1.00 84.31 544 GLU A O 1
ATOM 4467 N N . LEU A 1 545 ? -61.826 -1.576 -3.757 1.00 77.94 545 LEU A N 1
ATOM 4468 C CA . LEU A 1 545 ? -62.119 -2.092 -2.414 1.00 77.94 545 LEU A CA 1
ATOM 4469 C C . LEU A 1 545 ? -62.707 -1.027 -1.480 1.00 77.94 545 LEU A C 1
ATOM 4471 O O . LEU A 1 545 ? -63.591 -1.345 -0.683 1.00 77.94 545 LEU A O 1
ATOM 4475 N N . ALA A 1 546 ? -62.264 0.227 -1.579 1.00 72.88 546 ALA A N 1
ATOM 4476 C CA . ALA A 1 546 ? -62.800 1.321 -0.772 1.00 72.88 546 ALA A CA 1
ATOM 4477 C C . ALA A 1 546 ? -64.279 1.606 -1.087 1.00 72.88 546 ALA A C 1
ATOM 4479 O O . ALA A 1 546 ? -65.033 1.953 -0.180 1.00 72.88 546 ALA A O 1
ATOM 4480 N N . THR A 1 547 ? -64.722 1.395 -2.332 1.00 74.75 547 THR A N 1
ATOM 4481 C CA . THR A 1 547 ? -66.143 1.548 -2.708 1.00 74.75 547 THR A CA 1
ATOM 4482 C C . THR A 1 547 ? -67.055 0.439 -2.172 1.00 74.75 547 THR A C 1
ATOM 4484 O O . THR A 1 547 ? -68.263 0.641 -2.056 1.00 74.75 547 THR A O 1
ATOM 4487 N N . LEU A 1 548 ? -66.495 -0.721 -1.813 1.00 74.06 548 LEU A N 1
ATOM 4488 C CA . LEU A 1 548 ? -67.238 -1.890 -1.326 1.00 74.06 548 LEU A CA 1
ATOM 4489 C C . LEU A 1 548 ? -67.421 -1.913 0.199 1.00 74.06 548 LEU A C 1
ATOM 4491 O O . LEU A 1 548 ? -68.205 -2.717 0.707 1.00 74.06 548 LEU A O 1
ATOM 4495 N N . ILE A 1 549 ? -66.716 -1.056 0.941 1.00 68.94 549 ILE A N 1
ATOM 4496 C CA . ILE A 1 549 ? -66.811 -0.988 2.403 1.00 68.94 549 ILE A CA 1
ATOM 4497 C C . ILE A 1 549 ? -67.835 0.091 2.782 1.00 68.94 5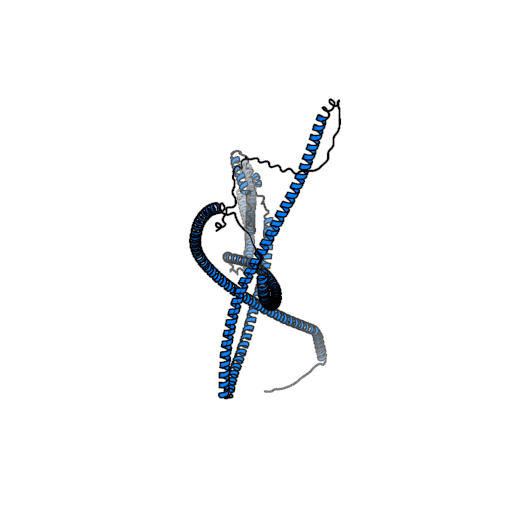49 ILE A C 1
ATOM 4499 O O . ILE A 1 549 ? -67.632 1.260 2.454 1.00 68.94 549 ILE A O 1
ATOM 4503 N N . PRO A 1 550 ? -68.920 -0.254 3.504 1.00 74.00 550 PRO A N 1
ATOM 4504 C CA . PRO A 1 550 ? -69.893 0.731 3.955 1.00 74.00 550 PRO A CA 1
ATOM 4505 C C . PRO A 1 550 ? -69.219 1.838 4.784 1.00 74.00 550 PRO A C 1
ATOM 4507 O O . PRO A 1 550 ? -68.425 1.521 5.681 1.00 74.00 550 PRO A O 1
ATOM 4510 N N . PRO A 1 551 ? -69.545 3.121 4.542 1.00 71.50 551 PRO A N 1
ATOM 4511 C CA . PRO A 1 551 ? -68.878 4.253 5.188 1.00 71.50 551 PRO A CA 1
ATOM 4512 C C . PRO A 1 551 ? -68.986 4.207 6.718 1.00 71.50 551 PRO A C 1
ATOM 4514 O O . PRO A 1 551 ? -68.062 4.630 7.406 1.00 71.50 551 PRO A O 1
ATOM 4517 N N . ASP A 1 552 ? -70.046 3.604 7.261 1.00 72.00 552 ASP A N 1
ATOM 4518 C CA . ASP A 1 552 ? -70.227 3.423 8.706 1.00 72.00 552 ASP A CA 1
ATOM 4519 C C . ASP A 1 552 ? -69.193 2.469 9.323 1.00 72.00 552 ASP A C 1
ATOM 4521 O O . ASP A 1 552 ? -68.692 2.710 10.423 1.00 72.00 552 ASP A O 1
ATOM 4525 N N . VAL A 1 553 ? -68.824 1.401 8.606 1.00 73.75 553 VAL A N 1
ATOM 4526 C CA . VAL A 1 553 ? -67.798 0.448 9.058 1.00 73.75 553 VAL A CA 1
ATOM 4527 C C . VAL A 1 553 ? -66.415 1.075 8.923 1.00 73.75 553 VAL A C 1
ATOM 4529 O O . VAL A 1 553 ? -65.624 0.990 9.860 1.00 73.75 553 VAL A O 1
ATOM 4532 N N . HIS A 1 554 ? -66.152 1.767 7.809 1.00 76.00 554 HIS A N 1
ATOM 4533 C CA . HIS A 1 554 ? -64.899 2.490 7.592 1.00 76.00 554 HIS A CA 1
ATOM 4534 C C . HIS A 1 554 ? -64.672 3.553 8.677 1.00 76.00 554 HIS A C 1
ATOM 4536 O O . HIS A 1 554 ? -63.634 3.543 9.338 1.00 76.00 554 HIS A O 1
ATOM 4542 N N . ASN A 1 555 ? -65.664 4.409 8.939 1.00 79.19 555 ASN A N 1
ATOM 4543 C CA . ASN A 1 555 ? -65.567 5.471 9.942 1.00 79.19 555 ASN A CA 1
ATOM 4544 C C . ASN A 1 555 ? -65.364 4.908 11.350 1.00 79.19 555 ASN A C 1
ATOM 4546 O O . ASN A 1 555 ? -64.479 5.378 12.065 1.00 79.19 555 ASN A O 1
ATOM 4550 N N . LYS A 1 556 ? -66.081 3.837 11.714 1.00 84.00 556 LYS A N 1
ATOM 4551 C CA . LYS A 1 556 ? -65.871 3.148 12.993 1.00 84.00 556 LYS A CA 1
ATOM 4552 C C . LYS A 1 556 ? -64.455 2.573 13.111 1.00 84.00 556 LYS A C 1
ATOM 4554 O O . LYS A 1 556 ? -63.798 2.769 14.131 1.00 84.00 556 LYS A O 1
ATOM 4559 N N . THR A 1 557 ? -63.944 1.921 12.064 1.00 80.06 557 THR A N 1
ATOM 4560 C CA . THR A 1 557 ? -62.559 1.421 12.067 1.00 80.06 557 THR A CA 1
ATOM 4561 C C . THR A 1 557 ? -61.524 2.546 12.087 1.00 80.06 557 THR A C 1
ATOM 4563 O O . THR A 1 557 ? -60.488 2.397 12.731 1.00 80.06 557 THR A O 1
ATOM 4566 N N . CYS A 1 558 ? -61.790 3.693 11.456 1.00 79.56 558 CYS A N 1
ATOM 4567 C CA . CYS A 1 558 ? -60.928 4.871 11.533 1.00 79.56 558 CYS A CA 1
ATOM 4568 C C . CYS A 1 558 ? -60.905 5.473 12.941 1.00 79.56 558 CYS A C 1
ATOM 4570 O O . CYS A 1 558 ? -59.822 5.805 13.423 1.00 79.56 558 CYS A O 1
ATOM 4572 N N . GLU A 1 559 ? -62.053 5.565 13.617 1.00 85.31 559 GLU A N 1
ATOM 4573 C CA . GLU A 1 559 ? -62.139 6.021 15.009 1.00 85.31 559 GLU A CA 1
ATOM 4574 C C . GLU A 1 559 ? -61.391 5.077 15.957 1.00 85.31 559 GLU A C 1
ATOM 4576 O O . GLU A 1 559 ? -60.591 5.533 16.780 1.00 85.31 559 GLU A O 1
ATOM 4581 N N . GLU A 1 560 ? -61.576 3.761 15.810 1.00 88.06 560 GLU A N 1
ATOM 4582 C CA . GLU A 1 560 ? -60.820 2.755 16.566 1.00 88.06 560 GLU A CA 1
ATOM 4583 C C . GLU A 1 560 ? -59.313 2.885 16.294 1.00 88.06 560 GLU A C 1
ATOM 4585 O O . GLU A 1 560 ? -58.503 2.916 17.224 1.00 88.06 560 GLU A O 1
ATOM 4590 N N . LEU A 1 561 ? -58.914 3.053 15.033 1.00 87.12 561 LEU A N 1
ATOM 4591 C CA . LEU A 1 561 ? -57.516 3.225 14.638 1.00 87.12 561 LEU A CA 1
ATOM 4592 C C . LEU A 1 561 ? -56.922 4.536 15.173 1.00 87.12 561 LEU A C 1
ATOM 4594 O O . LEU A 1 561 ? -55.750 4.571 15.555 1.00 87.12 561 LEU A O 1
ATOM 4598 N N . GLU A 1 562 ? -57.709 5.605 15.271 1.00 88.94 562 GLU A N 1
ATOM 4599 C CA . GLU A 1 562 ? -57.287 6.861 15.888 1.00 88.94 562 GLU A CA 1
ATOM 4600 C C . GLU A 1 562 ? -57.132 6.722 17.411 1.00 88.94 562 GLU A C 1
ATOM 4602 O O . GLU A 1 562 ? -56.157 7.224 17.984 1.00 88.94 562 GLU A O 1
ATOM 4607 N N . GLN A 1 563 ? -58.019 5.974 18.073 1.00 89.81 563 GLN A N 1
ATOM 4608 C CA . GLN A 1 563 ? -57.862 5.610 19.485 1.00 89.81 563 GLN A CA 1
ATOM 4609 C C . GLN A 1 563 ? -56.601 4.763 19.707 1.00 89.81 563 GLN A C 1
ATOM 4611 O O . GLN A 1 563 ? -55.822 5.049 20.625 1.00 89.81 563 GLN A O 1
ATOM 4616 N N . TYR A 1 564 ? -56.330 3.783 18.840 1.00 88.31 564 TYR A N 1
ATOM 4617 C CA . TYR A 1 564 ? -55.096 2.996 18.886 1.00 88.31 564 TYR A CA 1
ATOM 4618 C C . TYR A 1 564 ? -53.858 3.856 18.628 1.00 88.31 564 TYR A C 1
ATOM 4620 O O . TYR A 1 564 ? -52.877 3.719 19.358 1.00 88.31 564 TYR A O 1
ATOM 4628 N N . LYS A 1 565 ? -53.896 4.798 17.677 1.00 88.62 565 LYS A N 1
ATOM 4629 C CA . LYS A 1 565 ? -52.808 5.767 17.452 1.00 88.62 565 LYS A CA 1
ATOM 4630 C C . LYS A 1 565 ? -52.554 6.630 18.688 1.00 88.62 565 LYS A C 1
ATOM 4632 O O . LYS A 1 565 ? -51.399 6.784 19.085 1.00 88.62 565 LYS A O 1
ATOM 4637 N N . LYS A 1 566 ? -53.604 7.139 19.342 1.00 91.19 566 LYS A N 1
ATOM 4638 C CA . LYS A 1 566 ? -53.492 7.914 20.595 1.00 91.19 566 LYS A CA 1
ATOM 4639 C C . LYS A 1 566 ? -52.895 7.068 21.725 1.00 91.19 566 LYS A C 1
ATOM 4641 O O . LYS A 1 566 ? -51.975 7.522 22.410 1.00 91.19 566 LYS A O 1
ATOM 4646 N N . LYS A 1 567 ? -53.344 5.817 21.881 1.00 93.00 567 LYS A N 1
ATOM 4647 C CA . LYS A 1 567 ? -52.795 4.866 22.863 1.00 93.00 567 LYS A CA 1
ATOM 4648 C C . LYS A 1 567 ? -51.331 4.524 22.573 1.00 93.00 567 LYS A C 1
ATOM 4650 O O . LYS A 1 567 ? -50.522 4.508 23.498 1.00 93.00 567 LYS A O 1
ATOM 4655 N N . ASN A 1 568 ? -50.974 4.318 21.307 1.00 85.06 568 ASN A N 1
ATOM 4656 C CA . ASN A 1 568 ? -49.607 4.023 20.885 1.00 85.06 568 ASN A CA 1
ATOM 4657 C C . ASN A 1 568 ? -48.677 5.228 21.103 1.00 85.06 568 ASN A C 1
ATOM 4659 O O . ASN A 1 568 ? -47.581 5.083 21.634 1.00 85.06 568 ASN A O 1
ATOM 4663 N N . ALA A 1 569 ? -49.142 6.448 20.814 1.00 88.62 569 ALA A N 1
ATOM 4664 C CA . ALA A 1 569 ? -48.403 7.672 21.120 1.00 88.62 569 ALA A CA 1
ATOM 4665 C C . ALA A 1 569 ? -48.173 7.851 22.633 1.00 88.62 569 ALA A C 1
ATOM 4667 O O . ALA A 1 569 ? -47.089 8.263 23.053 1.00 88.62 569 ALA A O 1
ATOM 4668 N N . HIS A 1 570 ? -49.162 7.515 23.468 1.00 91.25 570 HIS A N 1
ATOM 4669 C CA . HIS A 1 570 ? -49.005 7.534 24.924 1.00 91.25 570 HIS A CA 1
ATOM 4670 C C . HIS A 1 570 ? -48.006 6.473 25.416 1.00 91.25 570 HIS A C 1
ATOM 4672 O O . HIS A 1 570 ? -47.137 6.781 26.235 1.00 91.25 570 HIS A O 1
ATOM 4678 N N . LEU A 1 571 ? -48.080 5.248 24.883 1.00 89.31 571 LEU A N 1
ATOM 4679 C CA . LEU A 1 571 ? -47.120 4.182 25.181 1.00 89.31 571 LEU A CA 1
ATOM 4680 C C . LEU A 1 571 ? -45.701 4.570 24.761 1.00 89.31 571 LEU A C 1
ATOM 4682 O O . LEU A 1 571 ? -44.790 4.433 25.571 1.00 89.31 571 LEU A O 1
ATOM 4686 N N . ASN A 1 572 ? -45.516 5.156 23.579 1.00 86.12 572 ASN A N 1
ATOM 4687 C CA . ASN A 1 572 ? -44.212 5.643 23.123 1.00 86.12 572 ASN A CA 1
ATOM 4688 C C . ASN A 1 572 ? -43.648 6.734 24.040 1.00 86.12 572 ASN A C 1
ATOM 4690 O O . ASN A 1 572 ? -42.472 6.684 24.395 1.00 86.12 572 ASN A O 1
ATOM 4694 N N . LYS A 1 573 ? -44.478 7.675 24.515 1.00 92.12 573 LYS A N 1
ATOM 4695 C CA . LYS A 1 573 ? -44.049 8.658 25.531 1.00 92.12 573 LYS A CA 1
ATOM 4696 C C . LYS A 1 573 ? -43.617 7.981 26.836 1.00 92.12 573 LYS A C 1
ATOM 4698 O O . LYS A 1 573 ? -42.632 8.398 27.444 1.00 92.12 573 LYS A O 1
ATOM 4703 N N . LYS A 1 574 ? -44.319 6.925 27.263 1.00 93.12 574 LYS A N 1
ATOM 4704 C CA . LYS A 1 574 ? -43.963 6.146 28.460 1.00 93.12 574 LYS A CA 1
ATOM 4705 C C . LYS A 1 574 ? -42.661 5.363 28.267 1.00 93.12 574 LYS A C 1
ATOM 4707 O O . LYS A 1 574 ? -41.838 5.363 29.178 1.00 93.12 574 LYS A O 1
ATOM 4712 N N . VAL A 1 575 ? -42.456 4.753 27.099 1.00 86.75 575 VAL A N 1
ATOM 4713 C CA . VAL A 1 575 ? -41.206 4.068 26.726 1.00 86.75 575 VAL A CA 1
ATOM 4714 C C . VAL A 1 575 ? -40.042 5.052 26.733 1.00 86.75 575 VAL A C 1
ATOM 4716 O O . VAL A 1 575 ? -39.041 4.782 27.389 1.00 86.75 575 VAL A O 1
ATOM 4719 N N . LEU A 1 576 ? -40.201 6.227 26.120 1.00 90.12 576 LEU A N 1
ATOM 4720 C CA . LEU A 1 576 ? -39.173 7.271 26.111 1.00 90.12 576 LEU A CA 1
ATOM 4721 C C . LEU A 1 576 ? -38.812 7.723 27.536 1.00 90.12 576 LEU A C 1
ATOM 4723 O O . LEU A 1 576 ? -37.642 7.837 27.891 1.00 90.12 576 LEU A O 1
ATOM 4727 N N . HIS A 1 577 ? -39.816 7.934 28.389 1.00 91.06 577 HIS A N 1
ATOM 4728 C CA . HIS A 1 577 ? -39.594 8.294 29.788 1.00 91.06 577 HIS A CA 1
ATOM 4729 C C . HIS A 1 577 ? -38.895 7.170 30.580 1.00 91.06 577 HIS A C 1
ATOM 4731 O O . HIS A 1 577 ? -38.046 7.442 31.431 1.00 91.06 577 HIS A O 1
ATOM 4737 N N . LEU A 1 578 ? -39.223 5.900 30.315 1.00 89.19 578 LEU A N 1
ATOM 4738 C CA . LEU A 1 578 ? -38.531 4.756 30.920 1.00 89.19 578 LEU A CA 1
ATOM 4739 C C . LEU A 1 578 ? -37.086 4.628 30.418 1.00 89.19 578 LEU A C 1
ATOM 4741 O O . LEU A 1 578 ? -36.202 4.393 31.235 1.00 89.19 578 LEU A O 1
ATOM 4745 N N . GLN A 1 579 ? -36.824 4.869 29.133 1.00 86.88 579 GLN A N 1
ATOM 4746 C CA . GLN A 1 579 ? -35.468 4.928 28.574 1.00 86.88 579 GLN A CA 1
ATOM 4747 C C . GLN A 1 579 ? -34.641 6.049 29.211 1.00 86.88 579 GLN A C 1
ATOM 4749 O O . GLN A 1 579 ? -33.494 5.829 29.588 1.00 86.88 579 GLN A O 1
ATOM 4754 N N . GLN A 1 580 ? -35.227 7.230 29.424 1.00 88.56 580 GLN A N 1
ATOM 4755 C CA . GLN A 1 580 ? -34.557 8.318 30.144 1.00 88.56 580 GLN A CA 1
ATOM 4756 C C . GLN A 1 580 ? -34.236 7.939 31.596 1.00 88.56 580 GLN A C 1
ATOM 4758 O O . GLN A 1 580 ? -33.159 8.269 32.092 1.00 88.56 580 GLN A O 1
ATOM 4763 N N . LYS A 1 581 ? -35.141 7.231 32.289 1.00 90.19 581 LYS A N 1
ATOM 4764 C CA . LYS A 1 581 ? -34.858 6.697 33.631 1.00 90.19 581 LYS A CA 1
ATOM 4765 C C . LYS A 1 581 ? -33.739 5.655 33.608 1.00 90.19 581 LYS A C 1
ATOM 4767 O O . LYS A 1 581 ? -32.854 5.736 34.450 1.00 90.19 581 LYS A O 1
ATOM 4772 N N . LEU A 1 582 ? -33.742 4.736 32.641 1.00 85.62 582 LEU A N 1
ATOM 4773 C CA . LEU A 1 582 ? -32.673 3.749 32.453 1.00 85.62 582 LEU A CA 1
ATOM 4774 C C . LEU A 1 582 ? -31.322 4.420 32.189 1.00 85.62 582 LEU A C 1
ATOM 4776 O O . LEU A 1 582 ? -30.340 4.054 32.822 1.00 85.62 582 LEU A O 1
ATOM 4780 N N . SER A 1 583 ? -31.279 5.459 31.352 1.00 84.19 583 SER A N 1
ATOM 4781 C CA . SER A 1 583 ? -30.055 6.234 31.112 1.00 84.19 583 SER A CA 1
ATOM 4782 C C . SER A 1 583 ? -29.518 6.868 32.398 1.00 84.19 583 SER A C 1
ATOM 4784 O O . SER A 1 583 ? -28.321 6.801 32.657 1.00 84.19 583 SER A O 1
ATOM 4786 N N . LYS A 1 584 ? -30.396 7.433 33.241 1.00 88.81 584 LYS A N 1
ATOM 4787 C CA . LYS A 1 584 ? -29.999 7.978 34.551 1.00 88.81 584 LYS A CA 1
ATOM 4788 C C . LYS A 1 584 ? -29.470 6.894 35.490 1.00 88.81 584 LYS A C 1
ATOM 4790 O O . LYS A 1 584 ? -28.491 7.132 36.189 1.00 88.81 584 LYS A O 1
ATOM 4795 N N . TYR A 1 585 ? -30.089 5.713 35.508 1.00 87.69 585 TYR A N 1
ATOM 4796 C CA . TYR A 1 585 ? -29.575 4.588 36.292 1.00 87.69 585 TYR A CA 1
ATOM 4797 C C . TYR A 1 585 ? -28.211 4.112 35.780 1.00 87.69 585 TYR A C 1
ATOM 4799 O O . TYR A 1 585 ? -27.318 3.916 36.596 1.00 87.69 585 TYR A O 1
ATOM 4807 N N . GLY A 1 586 ? -28.003 4.048 34.462 1.00 86.00 586 GLY A N 1
ATOM 4808 C CA . GLY A 1 586 ? -26.700 3.717 33.877 1.00 86.00 586 GLY A CA 1
ATOM 4809 C C . GLY A 1 586 ? -25.612 4.758 34.179 1.00 86.00 586 GLY A C 1
ATOM 4810 O O . GLY A 1 586 ? -24.448 4.411 34.360 1.00 86.00 586 GLY A O 1
ATOM 4811 N N . GLU A 1 587 ? -25.960 6.043 34.289 1.00 85.56 587 GLU A N 1
ATOM 4812 C CA . GLU A 1 587 ? -25.023 7.076 34.759 1.00 85.56 587 GLU A CA 1
ATOM 4813 C C . GLU A 1 587 ? -24.634 6.876 36.229 1.00 85.56 587 GLU A C 1
ATOM 4815 O O . GLU A 1 587 ? -23.451 6.961 36.563 1.00 85.56 587 GLU A O 1
ATOM 4820 N N . ILE A 1 588 ? -25.607 6.573 37.094 1.00 87.69 588 ILE A N 1
ATOM 4821 C CA . ILE A 1 588 ? -25.371 6.271 38.513 1.00 87.69 588 ILE A CA 1
ATOM 4822 C C . ILE A 1 588 ? -24.486 5.026 38.654 1.00 87.69 588 ILE A C 1
ATOM 4824 O O . ILE A 1 588 ? -23.521 5.034 39.415 1.00 87.69 588 ILE A O 1
ATOM 4828 N N . GLU A 1 589 ? -24.759 3.982 37.877 1.00 84.88 589 GLU A N 1
ATOM 4829 C CA . GLU A 1 589 ? -23.970 2.752 37.863 1.00 84.88 589 GLU A CA 1
ATOM 4830 C C . GLU A 1 589 ? -22.523 3.000 37.416 1.00 84.88 589 GLU A C 1
ATOM 4832 O O . GLU A 1 589 ? -21.582 2.529 38.051 1.00 84.88 589 GLU A O 1
ATOM 4837 N N . LYS A 1 590 ? -22.310 3.829 36.385 1.00 88.12 590 LYS A N 1
ATOM 4838 C CA . LYS A 1 590 ? -20.960 4.245 35.966 1.00 88.12 590 LYS A CA 1
ATOM 4839 C C . LYS A 1 590 ? -20.207 4.990 37.069 1.00 88.12 590 LYS A C 1
ATOM 4841 O O . LYS A 1 590 ? -18.986 4.854 37.151 1.00 88.12 590 LYS A O 1
ATOM 4846 N N . VAL A 1 591 ? -20.894 5.792 37.886 1.00 88.06 591 VAL A N 1
ATOM 4847 C CA . VAL A 1 591 ? -20.283 6.467 39.043 1.00 88.06 591 VAL A CA 1
ATOM 4848 C C . VAL A 1 591 ? -19.907 5.445 40.115 1.00 88.06 591 VAL A C 1
ATOM 4850 O O . VAL A 1 591 ? -18.748 5.424 40.527 1.00 88.06 591 VAL A O 1
ATOM 4853 N N . PHE A 1 592 ? -20.815 4.537 40.478 1.00 85.38 592 PHE A N 1
ATOM 4854 C CA . PHE A 1 592 ? -20.521 3.479 41.450 1.00 85.38 592 PHE A CA 1
ATOM 4855 C C . PHE A 1 592 ? -19.385 2.558 40.997 1.00 85.38 592 PHE A C 1
ATOM 4857 O O . PHE A 1 592 ? -18.492 2.264 41.783 1.00 85.38 592 PHE A O 1
ATOM 4864 N N . ASN A 1 593 ? -19.337 2.169 39.723 1.00 85.12 593 ASN A N 1
ATOM 4865 C CA . ASN A 1 593 ? -18.252 1.339 39.195 1.00 85.12 593 ASN A CA 1
ATOM 4866 C C . ASN A 1 593 ? -16.892 2.053 39.241 1.00 85.12 593 ASN A C 1
ATOM 4868 O O . ASN A 1 593 ? -15.865 1.412 39.459 1.00 85.12 593 ASN A O 1
ATOM 4872 N N . LYS A 1 594 ? -16.858 3.382 39.078 1.00 87.50 594 LYS A N 1
ATOM 4873 C CA . LYS A 1 594 ? -15.629 4.168 39.288 1.00 87.50 594 LYS A CA 1
ATOM 4874 C C . LYS A 1 594 ? -15.224 4.200 40.759 1.00 87.50 594 LYS A C 1
ATOM 4876 O O . LYS A 1 594 ? -14.040 4.072 41.054 1.00 87.50 594 LYS A O 1
ATOM 4881 N N . GLU A 1 595 ? -16.183 4.352 41.670 1.00 89.62 595 GLU A N 1
ATOM 4882 C CA . GLU A 1 595 ? -15.919 4.310 43.111 1.00 89.62 595 GLU A CA 1
ATOM 4883 C C . GLU A 1 595 ? -15.397 2.938 43.545 1.00 89.62 595 GLU A C 1
ATOM 4885 O O . GLU A 1 595 ? -14.377 2.879 44.227 1.00 89.62 595 GLU A O 1
ATOM 4890 N N . ILE A 1 596 ? -16.012 1.845 43.085 1.00 84.88 596 ILE A N 1
ATOM 4891 C CA . ILE A 1 596 ? -15.562 0.471 43.356 1.00 84.88 596 ILE A CA 1
ATOM 4892 C C . ILE A 1 596 ? -14.125 0.272 42.869 1.00 84.88 596 ILE A C 1
ATOM 4894 O O . ILE A 1 596 ? -13.279 -0.146 43.655 1.00 84.88 596 ILE A O 1
ATOM 4898 N N . LYS A 1 597 ? -13.808 0.661 41.627 1.00 86.56 597 LYS A N 1
ATOM 4899 C CA . LYS A 1 597 ? -12.435 0.569 41.099 1.00 86.56 597 LYS A CA 1
ATOM 4900 C C . LYS A 1 597 ? -11.431 1.371 41.931 1.00 86.56 597 LYS A C 1
ATOM 4902 O O . LYS A 1 597 ? -10.326 0.900 42.185 1.00 86.56 597 LYS A O 1
ATOM 4907 N N . ASN A 1 598 ? -11.811 2.562 42.396 1.00 85.94 598 ASN A N 1
ATOM 4908 C CA . ASN A 1 598 ? -10.966 3.350 43.294 1.00 85.94 598 ASN A CA 1
ATOM 4909 C C . ASN A 1 598 ? -10.777 2.660 44.655 1.00 85.94 598 ASN A C 1
ATOM 4911 O O . ASN A 1 598 ? -9.671 2.672 45.195 1.00 85.94 598 ASN A O 1
ATOM 4915 N N . PHE A 1 599 ? -11.822 2.040 45.211 1.00 86.12 599 PHE A N 1
ATOM 4916 C CA . PHE A 1 599 ? -11.720 1.262 46.448 1.00 86.12 599 PHE A CA 1
ATOM 4917 C C . PHE A 1 599 ? -10.834 0.022 46.286 1.00 86.12 599 PHE A C 1
ATOM 4919 O O . PHE A 1 599 ? -10.019 -0.252 47.168 1.00 86.12 599 PHE A O 1
ATOM 4926 N N . GLU A 1 600 ? -10.938 -0.702 45.173 1.00 85.75 600 GLU A N 1
ATOM 4927 C CA . GLU A 1 600 ? -10.081 -1.854 44.861 1.00 85.75 600 GLU A CA 1
ATOM 4928 C C . GLU A 1 600 ? -8.613 -1.445 44.721 1.00 85.75 600 GLU A C 1
ATOM 4930 O O . GLU A 1 600 ? -7.728 -2.098 45.284 1.00 85.75 600 GLU A O 1
ATOM 4935 N N . TRP A 1 601 ? -8.350 -0.331 44.033 1.00 87.12 601 TRP A N 1
ATOM 4936 C CA . TRP A 1 601 ? -7.004 0.223 43.901 1.00 87.12 601 TRP A CA 1
ATOM 4937 C C . TRP A 1 601 ? -6.430 0.636 45.263 1.00 87.12 601 TRP A C 1
ATOM 4939 O O . TRP A 1 601 ? -5.337 0.202 45.624 1.00 87.12 601 TRP A O 1
ATOM 4949 N N . ASN A 1 602 ? -7.202 1.370 46.073 1.00 86.81 602 ASN A N 1
ATOM 4950 C CA . ASN A 1 602 ? -6.801 1.749 47.431 1.00 86.81 602 ASN A CA 1
ATOM 4951 C C . ASN A 1 602 ? -6.540 0.520 48.316 1.00 86.81 602 ASN A C 1
ATOM 4953 O O . ASN A 1 602 ? -5.558 0.480 49.052 1.00 86.81 602 ASN A O 1
ATOM 4957 N N . THR A 1 603 ? -7.385 -0.509 48.230 1.00 86.44 603 THR A N 1
ATOM 4958 C CA . THR A 1 603 ? -7.217 -1.752 49.002 1.00 86.44 603 THR A CA 1
ATOM 4959 C C . THR A 1 603 ? -5.960 -2.508 48.569 1.00 86.44 603 THR A C 1
ATOM 4961 O O . THR A 1 603 ? -5.229 -3.033 49.411 1.00 86.44 603 THR A O 1
ATOM 4964 N N . SER A 1 604 ? -5.673 -2.524 47.266 1.00 87.25 604 SER A N 1
ATOM 4965 C CA . SER A 1 604 ? -4.453 -3.118 46.710 1.00 87.25 604 SER A CA 1
ATOM 4966 C C . SER A 1 604 ? -3.203 -2.381 47.188 1.00 87.25 604 SER A C 1
ATOM 4968 O O . SER A 1 604 ? -2.239 -3.030 47.597 1.00 87.25 604 SER A O 1
ATOM 4970 N N . GLN A 1 605 ? -3.245 -1.045 47.221 1.00 85.94 605 GLN A N 1
ATOM 4971 C CA . GLN A 1 605 ? -2.157 -0.220 47.742 1.00 85.94 605 GLN A CA 1
ATOM 4972 C C . GLN A 1 605 ? -1.919 -0.484 49.234 1.00 85.94 605 GLN A C 1
ATOM 4974 O O . GLN A 1 605 ? -0.802 -0.798 49.628 1.00 85.94 605 GLN A O 1
ATOM 4979 N N . VAL A 1 606 ? -2.978 -0.500 50.051 1.00 87.75 606 VAL A N 1
ATOM 4980 C CA . VAL A 1 606 ? -2.872 -0.835 51.483 1.00 87.75 606 VAL A CA 1
ATOM 4981 C C . VAL A 1 606 ? -2.292 -2.240 51.690 1.00 87.75 606 VAL A C 1
ATOM 4983 O O . VAL A 1 606 ? -1.505 -2.460 52.608 1.00 87.75 606 VAL A O 1
ATOM 4986 N N . CYS A 1 607 ? -2.625 -3.211 50.834 1.00 85.00 607 CYS A N 1
ATOM 4987 C CA . CYS A 1 607 ? -2.025 -4.546 50.905 1.00 85.00 607 CYS A CA 1
ATOM 4988 C C . CYS A 1 607 ? -0.519 -4.538 50.603 1.00 85.00 607 CYS A C 1
ATOM 4990 O O . CYS A 1 607 ? 0.221 -5.312 51.217 1.00 85.00 607 CYS A O 1
ATOM 4992 N N . VAL A 1 608 ? -0.067 -3.700 49.666 1.00 87.94 608 VAL A N 1
ATOM 4993 C CA . VAL A 1 608 ? 1.361 -3.508 49.366 1.00 87.94 608 VAL A CA 1
ATOM 4994 C C . VAL A 1 608 ? 2.058 -2.882 50.572 1.00 87.94 608 VAL A C 1
ATOM 4996 O O . VAL A 1 608 ? 3.029 -3.458 51.061 1.00 87.94 608 VAL A O 1
ATOM 4999 N N . ASP A 1 609 ? 1.493 -1.813 51.132 1.00 87.31 609 ASP A N 1
ATOM 5000 C CA . ASP A 1 609 ? 2.044 -1.121 52.302 1.00 87.31 609 ASP A CA 1
ATOM 5001 C C . ASP A 1 609 ? 2.127 -2.062 53.525 1.00 87.31 609 ASP A C 1
ATOM 5003 O O . ASP A 1 609 ? 3.120 -2.082 54.254 1.00 87.31 609 ASP A O 1
ATOM 5007 N N . ILE A 1 610 ? 1.122 -2.926 53.734 1.00 88.31 610 ILE A N 1
ATOM 5008 C CA . ILE A 1 610 ? 1.146 -3.952 54.792 1.00 88.31 610 ILE A CA 1
ATOM 5009 C C . ILE A 1 610 ? 2.248 -4.990 54.545 1.00 88.31 610 ILE A C 1
ATOM 5011 O O . ILE A 1 610 ? 2.897 -5.427 55.501 1.00 88.31 610 ILE A O 1
ATOM 5015 N N . LYS A 1 611 ? 2.457 -5.430 53.297 1.00 90.75 611 LYS A N 1
ATOM 5016 C CA . LYS A 1 611 ? 3.543 -6.368 52.962 1.00 90.75 611 LYS A CA 1
ATOM 5017 C C . LYS A 1 611 ? 4.908 -5.733 53.216 1.00 90.75 611 LYS A C 1
ATOM 5019 O O . LYS A 1 611 ? 5.773 -6.396 53.788 1.00 90.75 611 LYS A O 1
ATOM 5024 N N . GLU A 1 612 ? 5.074 -4.466 52.856 1.00 89.56 612 GLU A N 1
ATOM 5025 C CA . GLU A 1 612 ? 6.300 -3.711 53.107 1.00 89.56 612 GLU A CA 1
ATOM 5026 C C . GLU A 1 612 ? 6.559 -3.543 54.610 1.00 89.56 612 GLU A C 1
ATOM 5028 O O . GLU A 1 612 ? 7.627 -3.928 55.090 1.00 89.56 612 GLU A O 1
ATOM 5033 N N . MET A 1 613 ? 5.560 -3.104 55.385 1.00 88.12 613 MET A N 1
ATOM 5034 C CA . MET A 1 613 ? 5.671 -3.006 56.847 1.00 88.12 613 MET A CA 1
ATOM 5035 C C . MET A 1 613 ? 6.000 -4.355 57.501 1.00 88.12 613 MET A C 1
ATOM 5037 O O . MET A 1 613 ? 6.819 -4.417 58.418 1.00 88.12 613 MET A O 1
ATOM 5041 N N . LYS A 1 614 ? 5.410 -5.462 57.026 1.00 90.81 614 LYS A N 1
ATOM 5042 C CA . LYS A 1 614 ? 5.760 -6.810 57.508 1.00 90.81 614 LYS A CA 1
ATOM 5043 C C . LYS A 1 614 ? 7.212 -7.172 57.201 1.00 90.81 614 LYS A C 1
ATOM 5045 O O . LYS A 1 614 ? 7.868 -7.763 58.057 1.00 90.81 614 LYS A O 1
ATOM 5050 N N . SER A 1 615 ? 7.715 -6.818 56.018 1.00 88.62 615 SER A N 1
ATOM 5051 C CA . SER A 1 615 ? 9.119 -7.031 55.651 1.00 88.62 615 SER A CA 1
ATOM 5052 C C . SER A 1 615 ? 10.060 -6.225 56.552 1.00 88.62 615 SER A C 1
ATOM 5054 O O . SER A 1 615 ? 11.030 -6.780 57.068 1.00 88.62 615 SER A O 1
ATOM 5056 N N . GLN A 1 616 ? 9.740 -4.954 56.816 1.00 89.19 616 GLN A N 1
ATOM 5057 C CA . GLN A 1 616 ? 10.510 -4.094 57.724 1.00 89.19 616 GLN A CA 1
ATOM 5058 C C . GLN A 1 616 ? 10.517 -4.639 59.161 1.00 89.19 616 GLN A C 1
ATOM 5060 O O . GLN A 1 616 ? 11.572 -4.724 59.786 1.00 89.19 616 GLN A O 1
ATOM 5065 N N . LEU A 1 617 ? 9.366 -5.085 59.677 1.00 90.75 617 LEU A N 1
ATOM 5066 C CA . LEU A 1 617 ? 9.283 -5.711 61.002 1.00 90.75 617 LEU A CA 1
ATOM 5067 C C . LEU A 1 617 ? 10.083 -7.014 61.082 1.00 90.75 617 LEU A C 1
ATOM 5069 O O . LEU A 1 617 ? 10.730 -7.276 62.096 1.00 90.75 617 LEU A O 1
ATOM 5073 N N . GLN A 1 618 ? 10.068 -7.832 60.027 1.00 91.25 618 GLN A N 1
ATOM 5074 C CA . GLN A 1 618 ? 10.869 -9.053 59.979 1.00 91.25 618 GLN A CA 1
ATOM 5075 C C . GLN A 1 618 ? 12.371 -8.737 59.962 1.00 91.25 618 GLN A C 1
ATOM 5077 O O . GLN A 1 618 ? 13.139 -9.416 60.642 1.00 91.25 618 GLN A O 1
ATOM 5082 N N . GLN A 1 619 ? 12.786 -7.691 59.245 1.00 91.50 619 GLN A N 1
ATOM 5083 C CA . GLN A 1 619 ? 14.167 -7.216 59.259 1.00 91.50 619 GLN A CA 1
ATOM 5084 C C . GLN A 1 619 ? 14.581 -6.741 60.659 1.00 91.50 619 GLN A C 1
ATOM 5086 O O . GLN A 1 619 ? 15.581 -7.223 61.185 1.00 91.50 619 GLN A O 1
ATOM 5091 N N . GLN A 1 620 ? 13.779 -5.891 61.308 1.00 92.25 620 GLN A N 1
ATOM 5092 C CA . GLN A 1 620 ? 14.041 -5.433 62.680 1.00 92.25 620 GLN A CA 1
ATOM 5093 C C . GLN A 1 620 ? 14.073 -6.586 63.690 1.00 92.25 620 GLN A C 1
ATOM 5095 O O . GLN A 1 620 ? 14.847 -6.570 64.647 1.00 92.25 620 GLN A O 1
ATOM 5100 N N . LYS A 1 621 ? 13.238 -7.612 63.494 1.00 93.25 621 LYS A N 1
ATOM 5101 C CA . LYS A 1 621 ? 13.270 -8.825 64.314 1.00 93.25 621 LYS A CA 1
ATOM 5102 C C . LYS A 1 621 ? 14.593 -9.573 64.145 1.00 93.25 621 LYS A C 1
ATOM 5104 O O . LYS A 1 621 ? 15.210 -9.916 65.148 1.00 93.25 621 LYS A O 1
ATOM 5109 N N . ASN A 1 622 ? 15.044 -9.768 62.905 1.00 91.81 622 ASN A N 1
ATOM 5110 C CA . ASN A 1 622 ? 16.333 -10.398 62.625 1.00 91.81 622 ASN A CA 1
ATOM 5111 C C . ASN A 1 622 ? 17.491 -9.582 63.232 1.00 91.81 622 ASN A C 1
ATOM 5113 O O . ASN A 1 622 ? 18.380 -10.154 63.856 1.00 91.81 622 ASN A O 1
ATOM 5117 N N . GLU A 1 623 ? 17.459 -8.251 63.119 1.00 91.25 623 GLU A N 1
ATOM 5118 C CA . GLU A 1 623 ? 18.437 -7.355 63.752 1.00 91.25 623 GLU A CA 1
ATOM 5119 C C . GLU A 1 623 ? 18.436 -7.513 65.281 1.00 91.25 623 GLU A C 1
ATOM 5121 O O . GLU A 1 623 ? 19.492 -7.710 65.881 1.00 91.25 623 GLU A O 1
ATOM 5126 N N . ASN A 1 624 ? 17.267 -7.541 65.925 1.00 90.12 624 ASN A N 1
ATOM 5127 C CA . ASN A 1 624 ? 17.164 -7.796 67.365 1.00 90.12 624 ASN A CA 1
ATOM 5128 C C . ASN A 1 624 ? 17.714 -9.169 67.770 1.00 90.12 624 ASN A C 1
ATOM 5130 O O . ASN A 1 624 ? 18.384 -9.275 68.800 1.00 90.12 624 ASN A O 1
ATOM 5134 N N . ASP A 1 625 ? 17.474 -10.210 66.974 1.00 91.69 625 ASP A N 1
ATOM 5135 C CA . ASP A 1 625 ? 18.035 -11.536 67.228 1.00 91.69 625 ASP A CA 1
ATOM 5136 C C . ASP A 1 625 ? 19.571 -11.506 67.125 1.00 91.69 625 ASP A C 1
ATOM 5138 O O . ASP A 1 625 ? 20.250 -12.037 68.010 1.00 91.69 625 ASP A O 1
ATOM 5142 N N . THR A 1 626 ? 20.141 -10.795 66.142 1.00 90.38 626 THR A N 1
ATOM 5143 C CA . THR A 1 626 ? 21.602 -10.600 66.055 1.00 90.38 626 THR A CA 1
ATOM 5144 C C . THR A 1 626 ? 22.158 -9.817 67.249 1.00 90.38 626 THR A C 1
ATOM 5146 O O . THR A 1 626 ? 23.135 -10.249 67.867 1.00 90.38 626 THR A O 1
ATOM 5149 N N . LEU A 1 627 ? 21.501 -8.728 67.666 1.00 91.12 627 LEU A N 1
ATOM 5150 C CA . LEU A 1 627 ? 21.879 -7.961 68.857 1.00 91.12 627 LEU A CA 1
ATOM 5151 C C . LEU A 1 627 ? 21.831 -8.833 70.118 1.00 91.12 627 LEU A C 1
ATOM 5153 O O . LEU A 1 627 ? 22.738 -8.773 70.948 1.00 91.12 627 LEU A O 1
ATOM 5157 N N . LYS A 1 628 ? 20.819 -9.697 70.246 1.00 92.62 628 LYS A N 1
ATOM 5158 C CA . LYS A 1 628 ? 20.687 -10.637 71.366 1.00 92.62 628 LYS A CA 1
ATOM 5159 C C . LYS A 1 628 ? 21.795 -11.691 71.363 1.00 92.62 628 LYS A C 1
ATOM 5161 O O . LYS A 1 628 ? 22.305 -12.031 72.432 1.00 92.62 628 LYS A O 1
ATOM 5166 N N . THR A 1 629 ? 22.209 -12.182 70.191 1.00 89.81 629 THR A N 1
ATOM 5167 C CA . THR A 1 629 ? 23.372 -13.082 70.087 1.00 89.81 629 THR A CA 1
ATOM 5168 C C . THR A 1 629 ? 24.673 -12.388 70.493 1.00 89.81 629 THR A C 1
ATOM 5170 O O . THR A 1 629 ? 25.388 -12.930 71.335 1.00 89.81 629 THR A O 1
ATOM 5173 N N . MET A 1 630 ? 24.923 -11.160 70.023 1.00 89.06 630 MET A N 1
ATOM 5174 C CA . MET A 1 630 ? 26.098 -10.375 70.426 1.00 89.06 630 MET A CA 1
ATOM 5175 C C . MET A 1 630 ? 26.096 -10.060 71.924 1.00 89.06 630 MET A C 1
ATOM 5177 O O . MET A 1 630 ? 27.131 -10.162 72.581 1.00 89.06 630 MET A O 1
ATOM 5181 N N . LEU A 1 631 ? 24.935 -9.726 72.497 1.00 91.31 631 LEU A N 1
ATOM 5182 C CA . LEU A 1 631 ? 24.805 -9.498 73.935 1.00 91.31 631 LEU A CA 1
ATOM 5183 C C . LEU A 1 631 ? 25.162 -10.761 74.727 1.00 91.31 631 LEU A C 1
ATOM 5185 O O . LEU A 1 631 ? 25.922 -10.685 75.688 1.00 91.31 631 LEU A O 1
ATOM 5189 N N . ASN A 1 632 ? 24.671 -11.930 74.305 1.00 91.25 632 ASN A N 1
ATOM 5190 C CA . ASN A 1 632 ? 25.008 -13.202 74.944 1.00 91.25 632 ASN A CA 1
ATOM 5191 C C . ASN A 1 632 ? 26.508 -13.523 74.849 1.00 91.25 632 ASN A C 1
ATOM 5193 O O . ASN A 1 632 ? 27.080 -14.052 75.803 1.00 91.25 632 ASN A O 1
ATOM 5197 N N . GLU A 1 633 ? 27.160 -13.209 73.729 1.00 91.69 633 GLU A N 1
ATOM 5198 C CA . GLU A 1 633 ? 28.616 -13.339 73.592 1.00 91.69 633 GLU A CA 1
ATOM 5199 C C . GLU A 1 633 ? 29.365 -12.391 74.530 1.00 91.69 633 GLU A C 1
ATOM 5201 O O . GLU A 1 633 ? 30.279 -12.828 75.230 1.00 91.69 633 GLU A O 1
ATOM 5206 N N . LYS A 1 634 ? 28.927 -11.132 74.640 1.00 93.19 634 LYS A N 1
ATOM 5207 C CA . LYS A 1 634 ? 29.509 -10.168 75.584 1.00 93.19 634 LYS A CA 1
ATOM 5208 C C . LYS A 1 634 ? 29.306 -10.569 77.038 1.00 93.19 634 LYS A C 1
ATOM 5210 O O . LYS A 1 634 ? 30.231 -10.438 77.832 1.00 93.19 634 LYS A O 1
ATOM 5215 N N . VAL A 1 635 ? 28.156 -11.139 77.392 1.00 93.12 635 VAL A N 1
ATOM 5216 C CA . VAL A 1 635 ? 27.930 -11.709 78.729 1.00 93.12 635 VAL A CA 1
ATOM 5217 C C . VAL A 1 635 ? 28.880 -12.882 78.992 1.00 93.12 635 VAL A C 1
ATOM 5219 O O . VAL A 1 635 ? 29.449 -12.964 80.078 1.00 93.12 635 VAL A O 1
ATOM 5222 N N . LYS A 1 636 ? 29.117 -13.769 78.013 1.00 92.75 636 LYS A N 1
ATOM 5223 C CA . LYS A 1 636 ? 30.114 -14.851 78.148 1.00 92.75 636 LYS A CA 1
ATOM 5224 C C . LYS A 1 636 ? 31.529 -14.303 78.341 1.00 92.75 636 LYS A C 1
ATOM 5226 O O . LYS A 1 636 ? 32.265 -14.836 79.169 1.00 92.75 636 LYS A O 1
ATOM 5231 N N . GLU A 1 637 ? 31.898 -13.258 77.603 1.00 89.81 637 GLU A N 1
ATOM 5232 C CA . GLU A 1 637 ? 33.191 -12.576 77.725 1.00 89.81 637 GLU A CA 1
ATOM 5233 C C . GLU A 1 637 ? 33.355 -11.945 79.117 1.00 89.81 637 GLU A C 1
ATOM 5235 O O . GLU A 1 637 ? 34.357 -12.193 79.788 1.00 89.81 637 GLU A O 1
ATOM 5240 N N . ILE A 1 638 ? 32.337 -11.229 79.608 1.00 89.38 638 ILE A N 1
ATOM 5241 C CA . ILE A 1 638 ? 32.317 -10.658 80.963 1.00 89.38 638 ILE A CA 1
ATOM 5242 C C . ILE A 1 638 ? 32.437 -11.760 82.016 1.00 89.38 638 ILE A C 1
ATOM 5244 O O . ILE A 1 638 ? 33.297 -11.667 82.885 1.00 89.38 638 ILE A O 1
ATOM 5248 N N . LEU A 1 639 ? 31.658 -12.841 81.918 1.00 89.31 639 LEU A N 1
ATOM 5249 C CA . LEU A 1 639 ? 31.753 -13.975 82.845 1.00 89.31 639 LEU A CA 1
ATOM 5250 C C . LEU A 1 639 ? 33.143 -14.630 82.815 1.00 89.31 639 LEU A C 1
ATOM 5252 O O . LEU A 1 639 ? 33.640 -15.088 83.846 1.00 89.31 639 LEU A O 1
ATOM 5256 N N . ALA A 1 640 ? 33.790 -14.694 81.649 1.00 88.94 640 ALA A N 1
ATOM 5257 C CA . ALA A 1 640 ? 35.159 -15.187 81.533 1.00 88.94 640 ALA A CA 1
ATOM 5258 C C . ALA A 1 640 ? 36.156 -14.250 82.236 1.00 88.94 640 ALA A C 1
ATOM 5260 O O . ALA A 1 640 ? 37.013 -14.736 82.979 1.00 88.94 640 ALA A O 1
ATOM 5261 N N . LEU A 1 641 ? 36.007 -12.932 82.065 1.00 89.94 641 LEU A N 1
ATOM 5262 C CA . LEU A 1 641 ? 36.805 -11.918 82.761 1.00 89.94 641 LEU A CA 1
ATOM 5263 C C . LEU A 1 641 ? 36.579 -11.957 84.278 1.00 89.94 641 LEU A C 1
ATOM 5265 O O . LEU A 1 641 ? 37.548 -11.954 85.034 1.00 89.94 641 LEU A O 1
ATOM 5269 N N . GLU A 1 642 ? 35.333 -12.076 84.740 1.00 87.06 642 GLU A N 1
ATOM 5270 C CA . GLU A 1 642 ? 34.992 -12.227 86.160 1.00 87.06 642 GLU A CA 1
ATOM 5271 C C . GLU A 1 642 ? 35.649 -13.472 86.762 1.00 87.06 642 GLU A C 1
ATOM 5273 O O . GLU A 1 642 ? 36.284 -13.387 87.815 1.00 87.06 642 GLU A O 1
ATOM 5278 N N . ARG A 1 643 ? 35.588 -14.621 86.073 1.00 88.31 643 ARG A N 1
ATOM 5279 C CA . ARG A 1 643 ? 36.295 -15.846 86.495 1.00 88.31 643 ARG A CA 1
ATOM 5280 C C . ARG A 1 643 ? 37.808 -15.633 86.587 1.00 88.31 643 ARG A C 1
ATOM 5282 O O . ARG A 1 643 ? 38.444 -16.199 87.476 1.00 88.31 643 ARG A O 1
ATOM 5289 N N . LEU A 1 644 ? 38.387 -14.834 85.693 1.00 86.00 644 LEU A N 1
ATOM 5290 C CA . LEU A 1 644 ? 39.815 -14.502 85.685 1.00 86.00 644 LEU A CA 1
ATOM 5291 C C . LEU A 1 644 ? 40.182 -13.598 86.875 1.00 86.00 644 LEU A C 1
ATOM 5293 O O . LEU A 1 644 ? 41.137 -13.888 87.596 1.00 86.00 644 LEU A O 1
ATOM 5297 N N . ILE A 1 645 ? 39.371 -12.572 87.151 1.00 84.00 645 ILE A N 1
ATOM 5298 C CA . ILE A 1 645 ? 39.522 -11.687 88.317 1.00 84.00 645 ILE A CA 1
ATOM 5299 C C . ILE A 1 645 ? 39.392 -12.476 89.624 1.00 84.00 645 ILE A C 1
ATOM 5301 O O . ILE A 1 645 ? 40.192 -12.275 90.538 1.00 84.00 645 ILE A O 1
ATOM 5305 N N . ILE A 1 646 ? 38.423 -13.392 89.725 1.00 82.56 646 ILE A N 1
ATOM 5306 C CA . ILE A 1 646 ? 38.252 -14.251 90.908 1.00 82.56 646 ILE A CA 1
ATOM 5307 C C . ILE A 1 646 ? 39.496 -15.120 91.129 1.00 82.56 646 ILE A C 1
ATOM 5309 O O . ILE A 1 646 ? 39.965 -15.205 92.264 1.00 82.56 646 ILE A O 1
ATOM 5313 N N . ARG A 1 647 ? 40.090 -15.704 90.074 1.00 80.31 647 ARG A N 1
ATOM 5314 C CA . ARG A 1 647 ? 41.364 -16.444 90.197 1.00 80.31 647 ARG A CA 1
ATOM 5315 C C . ARG A 1 647 ? 42.506 -15.556 90.689 1.00 80.31 647 ARG A C 1
ATOM 5317 O O . ARG A 1 647 ? 43.256 -15.973 91.566 1.00 80.31 647 ARG A O 1
ATOM 5324 N N . LEU A 1 648 ? 42.621 -14.330 90.177 1.00 74.38 648 LEU A N 1
ATOM 5325 C CA . LEU A 1 648 ? 43.646 -13.380 90.624 1.00 74.38 648 LEU A CA 1
ATOM 5326 C C . LEU A 1 648 ? 43.448 -12.964 92.091 1.00 74.38 648 LEU A C 1
ATOM 5328 O O . LEU A 1 648 ? 44.414 -12.907 92.848 1.00 74.38 648 LEU A O 1
ATOM 5332 N N . LYS A 1 649 ? 42.200 -12.743 92.530 1.00 73.50 649 LYS A N 1
ATOM 5333 C CA . LYS A 1 649 ? 41.885 -12.481 93.945 1.00 73.50 649 LYS A CA 1
ATOM 5334 C C . LYS A 1 649 ? 42.174 -13.696 94.834 1.00 73.50 649 LYS A C 1
ATOM 5336 O O . LYS A 1 649 ? 42.746 -13.523 95.905 1.00 73.50 649 LYS A O 1
ATOM 5341 N N . GLY A 1 650 ? 41.843 -14.910 94.390 1.00 64.12 650 GLY A N 1
ATOM 5342 C CA . GLY A 1 650 ? 42.135 -16.154 95.114 1.00 64.12 650 GLY A CA 1
ATOM 5343 C C . GLY A 1 650 ? 43.635 -16.406 95.309 1.00 64.12 650 GLY A C 1
ATOM 5344 O O . GLY A 1 650 ? 44.047 -16.825 96.391 1.00 64.12 650 GLY A O 1
ATOM 5345 N N . ASN A 1 651 ? 44.460 -16.058 94.318 1.00 58.66 651 ASN A N 1
ATOM 5346 C CA . ASN A 1 651 ? 45.922 -16.149 94.418 1.00 58.66 651 ASN A CA 1
ATOM 5347 C C . ASN A 1 651 ? 46.536 -15.093 95.359 1.00 58.66 651 ASN A C 1
ATOM 5349 O O . ASN A 1 651 ? 47.577 -15.339 95.956 1.00 58.66 651 ASN A O 1
ATOM 5353 N N . ASN A 1 652 ? 45.880 -13.944 95.556 1.00 54.19 652 ASN A N 1
ATOM 5354 C CA . ASN A 1 652 ? 46.326 -12.936 96.528 1.00 54.19 652 ASN A CA 1
ATOM 5355 C C . ASN A 1 652 ? 45.879 -13.248 97.969 1.00 54.19 652 ASN A C 1
ATOM 5357 O O . ASN A 1 652 ? 46.522 -12.811 98.920 1.00 54.19 652 ASN A O 1
ATOM 5361 N N . VAL A 1 653 ? 44.801 -14.019 98.150 1.00 54.34 653 VAL A N 1
ATOM 5362 C CA . VAL A 1 653 ? 44.287 -14.419 99.474 1.00 54.34 653 VAL A CA 1
ATOM 5363 C C . VAL A 1 653 ? 44.982 -15.684 100.003 1.00 54.34 653 VAL A C 1
ATOM 5365 O O . VAL A 1 653 ? 45.166 -15.825 101.210 1.00 54.34 653 VAL A O 1
ATOM 5368 N N . THR A 1 654 ? 45.475 -16.560 99.124 1.00 49.97 654 THR A N 1
ATOM 5369 C CA . THR A 1 654 ? 46.263 -17.747 99.515 1.00 49.97 654 THR A CA 1
ATOM 5370 C C . THR A 1 654 ? 47.683 -17.429 99.997 1.00 49.97 654 THR A C 1
ATOM 5372 O O . THR A 1 654 ? 48.260 -18.246 100.706 1.00 49.97 654 THR A O 1
ATOM 5375 N N . ASN A 1 655 ? 48.202 -16.220 99.749 1.00 46.81 655 ASN A N 1
ATOM 5376 C CA . ASN A 1 655 ? 49.468 -15.754 100.332 1.00 46.81 655 ASN A CA 1
ATOM 5377 C C . ASN A 1 655 ? 49.323 -15.089 101.718 1.00 46.81 655 ASN A C 1
ATOM 5379 O O . ASN A 1 655 ? 50.333 -14.882 102.377 1.00 46.81 655 ASN A O 1
ATOM 5383 N N . ASN A 1 656 ? 48.103 -14.798 102.195 1.00 45.56 656 ASN A N 1
ATOM 5384 C CA . ASN A 1 656 ? 47.879 -14.067 103.457 1.00 45.56 656 ASN A CA 1
ATOM 5385 C C . ASN A 1 656 ? 47.131 -14.862 104.550 1.00 45.56 656 ASN A C 1
ATOM 5387 O O . ASN A 1 656 ? 46.896 -14.330 105.631 1.00 45.56 656 ASN A O 1
ATOM 5391 N N . ILE A 1 657 ? 46.760 -16.129 104.315 1.00 44.00 657 ILE A N 1
ATOM 5392 C CA . ILE A 1 657 ? 46.009 -16.963 105.287 1.00 44.00 657 ILE A CA 1
ATOM 5393 C C . ILE A 1 657 ? 46.894 -18.045 105.955 1.00 44.00 657 ILE A C 1
ATOM 5395 O O . ILE A 1 657 ? 46.423 -18.840 106.763 1.00 44.00 657 ILE A O 1
ATOM 5399 N N . ALA A 1 658 ? 48.210 -18.037 105.713 1.00 40.84 658 ALA A N 1
ATOM 5400 C CA . ALA A 1 658 ? 49.155 -18.951 106.368 1.00 40.84 658 ALA A CA 1
ATOM 5401 C C . ALA A 1 658 ? 49.637 -18.501 107.771 1.00 40.84 658 ALA A C 1
ATOM 5403 O O . ALA A 1 658 ? 50.347 -19.264 108.420 1.00 40.84 658 ALA A O 1
ATOM 5404 N N . GLU A 1 659 ? 49.250 -17.319 108.281 1.00 42.38 659 GLU A N 1
ATOM 5405 C CA . GLU A 1 659 ? 49.860 -16.746 109.505 1.00 42.38 659 GLU A CA 1
ATOM 5406 C C . GLU A 1 659 ? 48.951 -16.487 110.723 1.00 42.38 659 GLU A C 1
ATOM 5408 O O . GLU A 1 659 ? 49.459 -16.071 111.761 1.00 42.38 659 GLU A O 1
ATOM 5413 N N . MET A 1 660 ? 47.645 -16.781 110.710 1.00 38.47 660 MET A N 1
ATOM 5414 C CA . MET A 1 660 ? 46.811 -16.551 111.909 1.00 38.47 660 MET A CA 1
ATOM 5415 C C . MET A 1 660 ? 45.729 -17.607 112.139 1.00 38.47 660 MET A C 1
ATOM 5417 O O . MET A 1 660 ? 44.547 -17.376 111.906 1.00 38.47 660 MET A O 1
ATOM 5421 N N . ALA A 1 661 ? 46.124 -18.758 112.687 1.00 36.31 661 ALA A N 1
ATOM 5422 C CA . ALA A 1 661 ? 45.187 -19.676 113.339 1.00 36.31 661 ALA A CA 1
ATOM 5423 C C . ALA A 1 661 ? 45.837 -20.392 114.538 1.00 36.31 661 ALA A C 1
ATOM 5425 O O . ALA A 1 661 ? 46.075 -21.597 114.530 1.00 36.31 661 ALA A O 1
ATOM 5426 N N . LYS A 1 662 ? 46.106 -19.624 115.602 1.00 33.97 662 LYS A N 1
ATOM 5427 C CA . LYS A 1 662 ? 46.127 -20.101 116.993 1.00 33.97 662 LYS A CA 1
ATOM 5428 C C . LYS A 1 662 ? 45.123 -19.260 117.783 1.00 33.97 662 LYS A C 1
ATOM 5430 O O . LYS A 1 662 ? 45.434 -18.120 118.103 1.00 33.97 662 LYS A O 1
ATOM 5435 N N . SER A 1 663 ? 43.944 -19.804 118.079 1.00 37.56 663 SER A N 1
ATOM 5436 C CA . SER A 1 663 ? 43.225 -19.692 119.368 1.00 37.56 663 SER A CA 1
ATOM 5437 C C . SER A 1 663 ? 41.715 -19.936 119.216 1.00 37.56 663 SER A C 1
ATOM 5439 O O . SER A 1 663 ? 41.090 -19.434 118.291 1.00 37.56 663 SER A O 1
ATOM 5441 N N . SER A 1 664 ? 41.193 -20.766 120.132 1.00 31.72 664 SER A N 1
ATOM 5442 C CA . SER A 1 664 ? 39.846 -20.821 120.738 1.00 31.72 664 SER A CA 1
ATOM 5443 C C . SER A 1 664 ? 38.744 -19.907 120.188 1.00 31.72 664 SER A C 1
ATOM 5445 O O . SER A 1 664 ? 38.957 -18.720 120.020 1.00 31.72 664 SER A O 1
ATOM 5447 N N . GLY A 1 665 ? 37.482 -20.313 120.058 1.00 30.14 665 GLY A N 1
ATOM 5448 C CA . GLY A 1 665 ? 36.765 -21.472 120.580 1.00 30.14 665 GLY A CA 1
ATOM 5449 C C . GLY A 1 665 ? 35.260 -21.143 120.651 1.00 30.14 665 GLY A C 1
ATOM 5450 O O . GLY A 1 665 ? 34.891 -19.979 120.717 1.00 30.14 665 GLY A O 1
ATOM 5451 N N . ASN A 1 666 ? 34.431 -22.190 120.691 1.00 34.88 666 ASN A N 1
ATOM 5452 C CA . ASN A 1 666 ? 33.034 -22.249 121.155 1.00 34.88 666 ASN A CA 1
ATOM 5453 C C . ASN A 1 666 ? 31.877 -21.500 120.442 1.00 34.88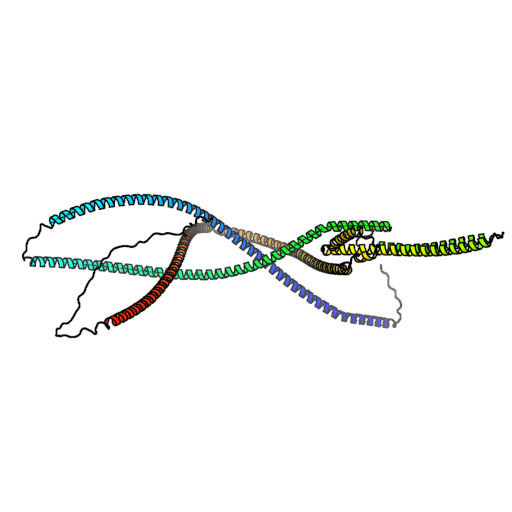 666 ASN A C 1
ATOM 5455 O O . ASN A 1 666 ? 31.769 -20.284 120.469 1.00 34.88 666 ASN A O 1
ATOM 5459 N N . ASN A 1 667 ? 30.911 -22.343 120.036 1.00 33.50 667 ASN A N 1
ATOM 5460 C CA . ASN A 1 667 ? 29.447 -22.279 120.208 1.00 33.50 667 ASN A CA 1
ATOM 5461 C C . ASN A 1 667 ? 28.600 -21.134 119.620 1.00 33.50 667 ASN A C 1
ATOM 5463 O O . ASN A 1 667 ? 28.721 -19.981 120.012 1.00 33.50 667 ASN A O 1
ATOM 5467 N N . GLY A 1 668 ? 27.536 -21.545 118.909 1.00 31.34 668 GLY A N 1
ATOM 5468 C CA . GLY A 1 668 ? 26.196 -20.978 119.121 1.00 31.34 668 GLY A CA 1
ATOM 5469 C C . GLY A 1 668 ? 25.351 -20.692 117.875 1.00 31.34 668 GLY A C 1
ATOM 5470 O O . GLY A 1 668 ? 25.478 -19.629 117.292 1.00 31.34 668 GLY A O 1
ATOM 5471 N N . TYR A 1 669 ? 24.464 -21.635 117.532 1.00 33.44 669 TYR A N 1
ATOM 5472 C CA . TYR A 1 669 ? 23.097 -21.479 116.991 1.00 33.44 669 TYR A CA 1
ATOM 5473 C C . TYR A 1 669 ? 22.664 -20.147 116.329 1.00 33.44 669 TYR A C 1
ATOM 5475 O O . TYR A 1 669 ? 22.587 -19.129 117.002 1.00 33.44 669 TYR A O 1
ATOM 5483 N N . MET A 1 670 ? 22.138 -20.199 115.095 1.00 32.34 670 MET A N 1
ATOM 5484 C CA . MET A 1 670 ? 20.686 -20.092 114.811 1.00 32.34 670 MET A CA 1
ATOM 5485 C C . MET A 1 670 ? 20.370 -19.940 113.317 1.00 32.34 670 MET A C 1
ATOM 5487 O O . MET A 1 670 ? 21.146 -19.439 112.511 1.00 32.34 670 MET A O 1
ATOM 5491 N N . GLN A 1 671 ? 19.173 -20.418 113.003 1.00 35.97 671 GLN A N 1
ATOM 5492 C CA . GLN A 1 671 ? 18.520 -20.565 111.715 1.00 35.97 671 GLN A CA 1
ATOM 5493 C C . GLN A 1 671 ? 17.911 -19.262 111.151 1.00 35.97 671 GLN A C 1
ATOM 5495 O O . GLN A 1 671 ? 17.415 -18.425 111.893 1.00 35.97 671 GLN A O 1
ATOM 5500 N N . ASN A 1 672 ? 17.827 -19.244 109.816 1.00 34.97 672 ASN A N 1
ATOM 5501 C CA . ASN A 1 672 ? 16.651 -18.972 108.974 1.00 34.97 672 ASN A CA 1
ATOM 5502 C C . ASN A 1 672 ? 15.971 -17.588 108.848 1.00 34.97 672 ASN A C 1
ATOM 5504 O O . ASN A 1 672 ? 15.393 -17.045 109.779 1.00 34.97 672 ASN A O 1
ATOM 5508 N N . ILE A 1 673 ? 15.824 -17.258 107.550 1.00 36.94 673 ILE A N 1
ATOM 5509 C CA . ILE A 1 673 ? 14.627 -16.771 106.830 1.00 36.94 673 ILE A CA 1
ATOM 5510 C C . ILE A 1 673 ? 14.430 -15.245 106.742 1.00 36.94 673 ILE A C 1
ATOM 5512 O O . ILE A 1 673 ? 13.864 -14.589 107.605 1.00 36.94 673 ILE A O 1
ATOM 5516 N N . THR A 1 674 ? 14.893 -14.752 105.583 1.00 38.22 674 THR A N 1
ATOM 5517 C CA . THR A 1 674 ? 14.292 -13.777 104.648 1.00 38.22 674 THR A CA 1
ATOM 5518 C C . THR A 1 674 ? 13.480 -12.611 105.205 1.00 38.22 674 THR A C 1
ATOM 5520 O O . THR A 1 674 ? 12.334 -12.770 105.618 1.00 38.22 674 THR A O 1
ATOM 5523 N N . GLN A 1 675 ? 14.025 -11.411 104.992 1.00 36.00 675 GLN A N 1
ATOM 5524 C CA . GLN A 1 675 ? 13.269 -10.174 104.843 1.00 36.00 675 GLN A CA 1
ATOM 5525 C C . GLN A 1 675 ? 13.687 -9.433 103.571 1.00 36.00 675 GLN A C 1
ATOM 5527 O O . GLN A 1 675 ? 14.864 -9.382 103.211 1.00 36.00 675 GLN A O 1
ATOM 5532 N N . ASP A 1 676 ? 12.664 -8.866 102.936 1.00 37.00 676 ASP A N 1
ATOM 5533 C CA . ASP A 1 676 ? 12.701 -7.813 101.931 1.00 37.00 676 ASP A CA 1
ATOM 5534 C C . ASP A 1 676 ? 13.738 -6.727 102.221 1.00 37.00 676 ASP A C 1
ATOM 5536 O O . ASP A 1 676 ? 13.943 -6.312 103.362 1.00 37.00 676 ASP A O 1
ATOM 5540 N N . THR A 1 677 ? 14.304 -6.155 101.162 1.00 36.56 677 THR A N 1
ATOM 5541 C CA . THR A 1 677 ? 14.844 -4.795 101.236 1.00 36.56 677 THR A CA 1
ATOM 5542 C C . THR A 1 677 ? 14.650 -4.064 99.914 1.00 36.56 677 THR A C 1
ATOM 5544 O O . THR A 1 677 ? 15.274 -4.355 98.898 1.00 36.56 677 THR A O 1
ATOM 5547 N N . GLN A 1 678 ? 13.763 -3.069 99.963 1.00 38.31 678 GLN A N 1
ATOM 5548 C CA . GLN A 1 678 ? 13.776 -1.911 99.080 1.00 38.31 678 GLN A CA 1
ATOM 5549 C C . GLN A 1 678 ? 15.116 -1.181 99.210 1.00 38.31 678 GLN A C 1
ATOM 5551 O O . GLN A 1 678 ? 15.583 -0.966 100.326 1.00 38.31 678 GLN A O 1
ATOM 5556 N N . LEU A 1 679 ? 15.661 -0.678 98.101 1.00 34.50 679 LEU A N 1
ATOM 5557 C CA . LEU A 1 679 ? 16.617 0.429 98.131 1.00 34.50 679 LEU A CA 1
ATOM 5558 C C . LEU A 1 679 ? 16.352 1.390 96.965 1.00 34.50 679 LEU A C 1
ATOM 5560 O O . LEU A 1 679 ? 16.602 1.094 95.800 1.00 34.50 679 LEU A O 1
ATOM 5564 N N . LYS A 1 680 ? 15.834 2.566 97.333 1.00 39.62 680 LYS A N 1
ATOM 5565 C CA . LYS A 1 680 ? 15.935 3.824 96.585 1.00 39.62 680 LYS A CA 1
ATOM 5566 C C . LYS A 1 680 ? 17.406 4.216 96.453 1.00 39.62 680 LYS A C 1
ATOM 5568 O O . LYS A 1 680 ? 18.092 4.257 97.470 1.00 39.62 680 LYS A O 1
ATOM 5573 N N . VAL A 1 681 ? 17.825 4.666 95.270 1.00 33.72 681 VAL A N 1
ATOM 5574 C CA . VAL A 1 681 ? 18.931 5.627 95.124 1.00 33.72 681 VAL A CA 1
ATOM 5575 C C . VAL A 1 681 ? 18.596 6.608 93.996 1.00 33.72 681 VAL A C 1
ATOM 5577 O O . VAL A 1 681 ? 18.453 6.223 92.840 1.00 33.72 681 VAL A O 1
ATOM 5580 N N . GLU A 1 682 ? 18.467 7.885 94.357 1.00 37.34 682 GLU A N 1
ATOM 5581 C CA . GLU A 1 682 ? 18.547 9.035 93.451 1.00 37.34 682 GLU A CA 1
ATOM 5582 C C . GLU A 1 682 ? 19.983 9.224 92.944 1.00 37.34 682 GLU A C 1
ATOM 5584 O O . GLU A 1 682 ? 20.930 9.042 93.711 1.00 37.34 682 GLU A O 1
ATOM 5589 N N . LYS A 1 683 ? 20.150 9.736 91.716 1.00 33.12 683 LYS A N 1
ATOM 5590 C CA . LYS A 1 683 ? 21.153 10.773 91.407 1.00 33.12 683 LYS A CA 1
ATOM 5591 C C . LYS A 1 683 ? 20.855 11.479 90.080 1.00 33.12 683 LYS A C 1
ATOM 5593 O O . LYS A 1 683 ? 20.149 10.978 89.216 1.00 33.12 683 LYS A O 1
ATOM 5598 N N . LYS A 1 684 ? 21.375 12.699 90.007 1.00 35.78 684 LYS A N 1
ATOM 5599 C CA . LYS A 1 684 ? 20.961 13.875 89.236 1.00 35.78 684 LYS A CA 1
ATOM 5600 C C . LYS A 1 684 ? 22.133 14.280 88.308 1.00 35.78 684 LYS A C 1
ATOM 5602 O O . LYS A 1 684 ? 23.242 14.321 88.827 1.00 35.78 684 LYS A O 1
ATOM 5607 N N . ILE A 1 685 ? 21.839 14.702 87.059 1.00 30.91 685 ILE A N 1
ATOM 5608 C CA . ILE A 1 685 ? 22.614 15.597 86.129 1.00 30.91 685 ILE A CA 1
ATOM 5609 C C . ILE A 1 685 ? 23.997 15.031 85.653 1.00 30.91 685 ILE A C 1
ATOM 5611 O O . ILE A 1 685 ? 24.633 14.321 86.410 1.00 30.91 685 ILE A O 1
ATOM 5615 N N . ILE A 1 686 ? 24.600 15.217 84.460 1.00 31.72 686 ILE A N 1
ATOM 5616 C CA . ILE A 1 686 ? 24.620 16.190 83.338 1.00 31.72 686 ILE A CA 1
ATOM 5617 C C . ILE A 1 686 ? 25.191 15.442 82.101 1.00 31.72 686 ILE A C 1
ATOM 5619 O O . ILE A 1 686 ? 26.136 14.686 82.299 1.00 31.72 686 ILE A O 1
ATOM 5623 N N . ALA A 1 687 ? 24.711 15.684 80.867 1.00 30.42 687 ALA A N 1
ATOM 5624 C CA . ALA A 1 687 ? 25.541 15.791 79.640 1.00 30.42 687 ALA A CA 1
ATOM 5625 C C . ALA A 1 687 ? 24.681 16.000 78.369 1.00 30.42 687 ALA A C 1
ATOM 5627 O O . ALA A 1 687 ? 24.052 15.077 77.864 1.00 30.42 687 ALA A O 1
ATOM 5628 N N . THR A 1 688 ? 24.653 17.254 77.906 1.00 31.23 688 THR A N 1
ATOM 5629 C CA . THR A 1 688 ? 24.882 17.697 76.512 1.00 31.23 688 THR A CA 1
ATOM 5630 C C . THR A 1 688 ? 24.374 16.823 75.353 1.00 31.23 688 THR A C 1
ATOM 5632 O O . THR A 1 688 ? 25.011 15.842 74.979 1.00 31.23 688 THR A O 1
ATOM 5635 N N . LEU A 1 689 ? 23.312 17.280 74.682 1.00 31.30 689 LEU A N 1
ATOM 5636 C CA . LEU A 1 689 ? 23.053 16.968 73.273 1.00 31.30 689 LEU A CA 1
ATOM 5637 C C . LEU A 1 689 ? 23.217 18.266 72.481 1.00 31.30 689 LEU A C 1
ATOM 5639 O O . LEU A 1 689 ? 22.346 19.136 72.491 1.00 31.30 689 LEU A O 1
ATOM 5643 N N . ASP A 1 690 ? 24.395 18.395 71.878 1.00 30.70 690 ASP A N 1
ATOM 5644 C CA . ASP A 1 690 ? 24.737 19.453 70.945 1.00 30.70 690 ASP A CA 1
ATOM 5645 C C . ASP A 1 690 ? 23.930 19.315 69.655 1.00 30.70 690 ASP A C 1
ATOM 5647 O O . ASP A 1 690 ? 23.824 18.249 69.046 1.00 30.70 690 ASP A O 1
ATOM 5651 N N . ASN A 1 691 ? 23.413 20.459 69.223 1.00 36.97 691 ASN A N 1
ATOM 5652 C CA . ASN A 1 691 ? 23.077 20.730 67.842 1.00 36.97 691 ASN A CA 1
ATOM 5653 C C . ASN A 1 691 ? 24.343 20.609 66.985 1.00 36.97 691 ASN A C 1
ATOM 5655 O O . ASN A 1 691 ? 25.303 21.332 67.226 1.00 36.97 691 ASN A O 1
ATOM 5659 N N . THR A 1 692 ? 24.300 19.847 65.895 1.00 33.22 692 THR A N 1
ATOM 5660 C CA . THR A 1 692 ? 24.725 20.401 64.602 1.00 33.22 692 THR A CA 1
ATOM 5661 C C . THR A 1 692 ? 23.905 19.818 63.444 1.00 33.22 692 THR A C 1
ATOM 5663 O O . THR A 1 692 ? 23.571 18.634 63.457 1.00 33.22 692 THR A O 1
ATOM 5666 N N . PRO A 1 693 ? 23.541 20.663 62.460 1.00 47.00 693 PRO A N 1
ATOM 5667 C CA . PRO A 1 693 ? 22.658 20.347 61.339 1.00 47.00 693 PRO A CA 1
ATOM 5668 C C . PRO A 1 693 ? 23.443 20.046 60.054 1.00 47.00 693 PRO A C 1
ATOM 5670 O O . PRO A 1 693 ? 24.515 20.615 59.880 1.00 47.00 693 PRO A O 1
ATOM 5673 N N . THR A 1 694 ? 22.877 19.246 59.136 1.00 35.97 694 THR A N 1
ATOM 5674 C CA . THR A 1 694 ? 22.856 19.379 57.644 1.00 35.97 694 THR A CA 1
ATOM 5675 C C . THR A 1 694 ? 22.607 18.016 56.957 1.00 35.97 694 THR A C 1
ATOM 5677 O O . THR A 1 694 ? 22.847 16.990 57.588 1.00 35.97 694 THR A O 1
ATOM 5680 N N . PRO A 1 695 ? 22.246 17.943 55.652 1.00 42.94 695 PRO A N 1
ATOM 5681 C CA . PRO A 1 695 ? 21.477 18.884 54.823 1.00 42.94 695 PRO A CA 1
ATOM 5682 C C . PRO A 1 695 ? 20.408 18.215 53.912 1.00 42.94 695 PRO A C 1
ATOM 5684 O O . PRO A 1 695 ? 20.439 17.025 53.631 1.00 42.94 695 PRO A O 1
ATOM 5687 N N . LEU A 1 696 ? 19.493 19.060 53.416 1.00 34.28 696 LEU A N 1
ATOM 5688 C CA . LEU A 1 696 ? 18.827 19.050 52.101 1.00 34.28 696 LEU A CA 1
ATOM 5689 C C . LEU A 1 696 ? 18.721 17.729 51.303 1.00 34.28 696 LEU A C 1
ATOM 5691 O O . LEU A 1 696 ? 19.701 17.308 50.701 1.00 34.28 696 LEU A O 1
ATOM 5695 N N . ALA A 1 697 ? 17.486 17.246 51.097 1.00 35.66 697 ALA A N 1
ATOM 5696 C CA . ALA A 1 697 ? 16.906 17.008 49.758 1.00 35.66 697 ALA A CA 1
ATOM 5697 C C . ALA A 1 697 ? 15.484 16.409 49.845 1.00 35.66 697 ALA A C 1
ATOM 5699 O O . ALA A 1 697 ? 15.282 15.223 49.612 1.00 35.66 697 ALA A O 1
ATOM 5700 N N . SER A 1 698 ? 14.472 17.226 50.140 1.00 37.41 698 SER A N 1
ATOM 5701 C CA . SER A 1 698 ? 13.076 16.903 49.788 1.00 37.41 698 SER A CA 1
ATOM 5702 C C . SER A 1 698 ? 12.210 18.164 49.763 1.00 37.41 698 SER A C 1
ATOM 5704 O O . SER A 1 698 ? 11.176 18.277 50.412 1.00 37.41 698 SER A O 1
ATOM 5706 N N . LEU A 1 699 ? 12.658 19.149 48.983 1.00 41.62 699 LEU A N 1
ATOM 5707 C CA . LEU A 1 699 ? 11.828 20.273 48.572 1.00 41.62 699 LEU A CA 1
ATOM 5708 C C . LEU A 1 699 ? 11.961 20.447 47.058 1.00 41.62 699 LEU A C 1
ATOM 5710 O O . LEU A 1 699 ? 12.707 21.297 46.587 1.00 41.62 699 LEU A O 1
ATOM 5714 N N . ILE A 1 700 ? 11.245 19.623 46.290 1.00 38.56 700 ILE A N 1
ATOM 5715 C CA . ILE A 1 700 ? 10.846 19.991 44.930 1.00 38.56 700 ILE A CA 1
ATOM 5716 C C . ILE A 1 700 ? 9.345 19.749 44.802 1.00 38.56 700 ILE A C 1
ATOM 5718 O O . ILE A 1 700 ? 8.839 18.634 44.865 1.00 38.56 700 ILE A O 1
ATOM 5722 N N . ASN A 1 701 ? 8.664 20.877 44.668 1.00 43.88 701 ASN A N 1
ATOM 5723 C CA . ASN A 1 701 ? 7.260 21.057 44.364 1.00 43.88 701 ASN A CA 1
ATOM 5724 C C . ASN A 1 701 ? 7.018 20.720 42.873 1.00 43.88 701 ASN A C 1
ATOM 5726 O O . ASN A 1 701 ? 7.729 21.271 42.029 1.00 43.88 701 ASN A O 1
ATOM 5730 N N . PRO A 1 702 ? 6.045 19.866 42.504 1.00 46.59 702 PRO A N 1
ATOM 5731 C CA . PRO A 1 702 ? 5.849 19.438 41.115 1.00 46.59 702 PRO A CA 1
ATOM 5732 C C . PRO A 1 702 ? 5.211 20.494 40.185 1.00 46.59 702 PRO A C 1
ATOM 5734 O O . PRO A 1 702 ? 4.861 20.177 39.053 1.00 46.59 702 PRO A O 1
ATOM 5737 N N . THR A 1 703 ? 5.077 21.762 40.588 1.00 43.34 703 THR A N 1
ATOM 5738 C CA . THR A 1 703 ? 4.476 22.824 39.750 1.00 43.34 703 THR A CA 1
ATOM 5739 C C . THR A 1 703 ? 5.429 23.558 38.791 1.00 43.34 703 THR A C 1
ATOM 5741 O O . THR A 1 703 ? 5.053 24.605 38.274 1.00 43.34 703 THR A O 1
ATOM 5744 N N . PHE A 1 704 ? 6.623 23.034 38.493 1.00 40.66 704 PHE A N 1
ATOM 5745 C CA . PHE A 1 704 ? 7.565 23.657 37.538 1.00 40.66 704 PHE A CA 1
ATOM 5746 C C . PHE A 1 704 ? 8.014 22.753 36.375 1.00 40.66 704 PHE A C 1
ATOM 5748 O O . PHE A 1 704 ? 9.126 22.881 35.874 1.00 40.66 704 PHE A O 1
ATOM 5755 N N . LEU A 1 705 ? 7.134 21.875 35.887 1.00 46.00 705 LEU A N 1
ATOM 5756 C CA . LEU A 1 705 ? 7.289 21.266 34.560 1.00 46.00 705 LEU A CA 1
ATOM 5757 C C . LEU A 1 705 ? 6.105 21.650 33.665 1.00 46.00 705 LEU A C 1
ATOM 5759 O O . LEU A 1 705 ? 5.118 20.924 33.540 1.00 46.00 705 LEU A O 1
ATOM 5763 N N . LYS A 1 706 ? 6.232 22.839 33.075 1.00 40.22 706 LYS A N 1
ATOM 5764 C CA . LYS A 1 706 ? 5.652 23.242 31.794 1.00 40.22 706 LYS A CA 1
ATOM 5765 C C . LYS A 1 706 ? 6.709 23.997 31.012 1.00 40.22 706 LYS A C 1
ATOM 5767 O O . LYS A 1 706 ? 7.403 24.816 31.656 1.00 40.22 706 LYS A O 1
#

Foldseek 3Di:
DDDDDDDDDDDDPVVVVVVVVVVVVVVVVVVVVVVVVVVVVVVVVVVVVVVVVVVVVVVVVVVVVVVVVVVVVVVVVVVVVVVVVVVVVVVVVVVVVVVVVVVVVVVVVVVVVVVVVVVVVVVVVVVVVVVVVVVVVVVVVVVVVVVVVVVVVVVVVVVPDDDDDDDDDDCPVVVVVVVVVVVVVVVVVVVVVVVVVVVVVVVVVVVVVVVVVVVVVVVVVVVVVVVVVVVVVVVVVVVVVVVVVVVVVVVVVVVVVVVVVVVVVVVVVVVVVVVVVVVCVVVVVVVLVVVQVVQCVLCVVLVHHRDDPVDDPVVSVVSVVVVVVVVVVVVVVVVVVVVVVVVVVVVVVVVVVVVVVPDDDDDDDVVVVVVVVVVVVVVVVVVVVVVVVVVVVVVVVVVVVVVVVVVVVVVVVLVVLVVLLCVLPVDPPPPVVVVVVVVVCVVVVVVVVPDPDPPPPVVCVVVPDPPPAPSVNSVVVSVVSVVVVVVVVVVVVVVVVVVVVVVVVVVVVVVVVVVVVVVVVVVVVVVVVVVVVVVVVVVVVVVVVVVVDPVVRVVVVVVVVVVVVVVVVVVVVVVVVVVVVVVVVVVVVVVVVVVVVVVVVVVVVVVVVVVVVVVVVVVVVVVVVVVVVVVVVVVVVVVVVVVVVVVVVVVVVVVPPPPDDDDDDDDDDDDDDDDDDDDDDDDDDDDDDDDDDDDDDDDDDPPPDD

Organism: NCBI:txid1144522

Radius of gyration: 70.78 Å; chains: 1; bounding box: 166×84×211 Å

Secondary structure (DSSP, 8-state):
------------TTHHHHHHHHHHHHHHHHHHHHHHHHHHHHHHHHHHHHHHHHHHHHHHHHHHHHHHHHHHHHHHHHHHHHHHHHHHHHHHHHHHHHHHHHHHHHHHHHHHHHHHHHHHHHHHHHHHHHHHHHHHHHHHHHHHHHHHHHHHHHHHHTTS-----------HHHHHHHHHHHHHHHHHHHHHHHHHHHHHHHHHHHHHHHHHHHHHHHHHHHHHHHHHHHHHHHHHHHHHHHHHHHHHHHHHHHHHHHHHHHHHHHHHHHHHHHHHHHHHHHHHHHHHHHHHHHHHHHHHHHT-----TTS--HHHHHHHHHHHHHHHHHHHHHHHHHHHHHHHHHHHHHHHHHHHTT-------HHHHHHHHHHHHHHHHHHHHHHHHHHHHHHHHHHHHHHHHHHHHHHHHHHHHHHHHHHHH------HHHHHHHHHHHHHHHHHTT------GGGGGGGS---SS-HHHHHHHHHHHHHHHHHHHHHHHHHHHHHHHHHHHHHHHHHHHHHHHHHHHHHHHHHHHHHHHHHHHHHHHHHHHHHHS-HHHHHHHHHHHHHHHHHHHHHHHHHHHHHHHHHHHHHHHHHHHHHHHHHHHHHHHHHHHHHHHHHHHHHHHHHHHHHHHHHHHHHHHHHHHHHHHHHHHHHHHTTTSSS------------------------------------------GGG--